Protein AF-0000000066906994 (afdb_homodimer)

pLDDT: mean 95.69, std 7.87, range [32.75, 98.94]

Organism: Trichuris trichiura (NCBI:txid36087)

Structure (mmCIF, N/CA/C/O backbone):
data_AF-0000000066906994-model_v1
#
loop_
_entity.id
_entity.type
_entity.pdbx_description
1 polymer 'Trans-1,2-dihydrobenzene-1,2-diol dehydrogenase'
#
loop_
_atom_site.group_PDB
_atom_site.id
_atom_site.type_symbol
_atom_site.label_atom_id
_atom_site.label_alt_id
_atom_site.label_comp_id
_atom_site.label_asym_id
_atom_site.label_entity_id
_atom_site.label_seq_id
_atom_site.pdbx_PDB_ins_code
_atom_site.Cartn_x
_atom_site.Cartn_y
_atom_site.Cartn_z
_atom_site.occupancy
_atom_site.B_iso_or_equiv
_atom_site.auth_seq_id
_atom_site.auth_comp_id
_atom_site.auth_asym_id
_atom_site.auth_atom_id
_atom_site.pdbx_PDB_model_num
ATOM 1 N N . MET A 1 1 ? 12.586 -44.969 -15.828 1 32.88 1 MET A N 1
ATOM 2 C CA . MET A 1 1 ? 12.109 -45.188 -17.188 1 32.88 1 MET A CA 1
ATOM 3 C C . MET A 1 1 ? 12.938 -44.406 -18.203 1 32.88 1 MET A C 1
ATOM 5 O O . MET A 1 1 ? 13.062 -43.188 -18.109 1 32.88 1 MET A O 1
ATOM 9 N N . ASN A 1 2 ? 13.781 -45.094 -18.75 1 39.59 2 ASN A N 1
ATOM 10 C CA . ASN A 1 2 ? 14.695 -44.656 -19.797 1 39.59 2 ASN A CA 1
ATOM 11 C C . ASN A 1 2 ? 13.953 -43.969 -20.953 1 39.59 2 ASN A C 1
ATOM 13 O O . ASN A 1 2 ? 13.336 -44.656 -21.766 1 39.59 2 ASN A O 1
ATOM 17 N N . ARG A 1 3 ? 13.312 -42.844 -20.75 1 50.53 3 ARG A N 1
ATOM 18 C CA . ARG A 1 3 ? 12.617 -42.156 -21.828 1 50.53 3 ARG A CA 1
ATOM 19 C C . ARG A 1 3 ? 13.508 -42 -23.047 1 50.53 3 ARG A C 1
ATOM 21 O O . ARG A 1 3 ? 14.695 -41.688 -22.938 1 50.53 3 ARG A O 1
ATOM 28 N N . ARG A 1 4 ? 13.094 -42.688 -24.109 1 50 4 ARG A N 1
ATOM 29 C CA . ARG A 1 4 ? 13.812 -42.531 -25.375 1 50 4 ARG A CA 1
ATOM 30 C C . ARG A 1 4 ? 13.922 -41.062 -25.766 1 50 4 ARG A C 1
ATOM 32 O O . ARG A 1 4 ? 13.062 -40.25 -25.406 1 50 4 ARG A O 1
ATOM 39 N N . GLU A 1 5 ? 14.898 -40.625 -26.281 1 50.28 5 GLU A N 1
ATOM 40 C CA . GLU A 1 5 ? 15.195 -39.375 -27 1 50.28 5 GLU A CA 1
ATOM 41 C C . GLU A 1 5 ? 14.078 -39.031 -27.984 1 50.28 5 GLU A C 1
ATOM 43 O O . GLU A 1 5 ? 13.641 -39.875 -28.75 1 50.28 5 GLU A O 1
ATOM 48 N N . ASN A 1 6 ? 13.117 -38.188 -27.766 1 61.53 6 ASN A N 1
ATOM 49 C CA . ASN A 1 6 ? 12.062 -37.656 -28.641 1 61.53 6 ASN A CA 1
ATOM 50 C C . ASN A 1 6 ? 10.68 -38.031 -28.125 1 61.53 6 ASN A C 1
ATOM 52 O O . ASN A 1 6 ? 9.688 -37.906 -28.844 1 61.53 6 ASN A O 1
ATOM 56 N N . GLU A 1 7 ? 10.688 -38.688 -26.891 1 84.12 7 GLU A N 1
ATOM 57 C CA . GLU A 1 7 ? 9.359 -39.031 -26.391 1 84.12 7 GLU A CA 1
ATOM 58 C C . GLU A 1 7 ? 8.742 -37.844 -25.641 1 84.12 7 GLU A C 1
ATOM 60 O O . GLU A 1 7 ? 9.438 -37.125 -24.906 1 84.12 7 GLU A O 1
ATOM 65 N N . MET A 1 8 ? 7.531 -37.594 -25.891 1 93.31 8 MET A N 1
ATOM 66 C CA . MET A 1 8 ? 6.785 -36.5 -25.266 1 93.31 8 MET A CA 1
ATOM 67 C C . MET A 1 8 ? 6.59 -36.75 -23.781 1 93.31 8 MET A C 1
ATOM 69 O O . MET A 1 8 ? 6.391 -37.906 -23.359 1 93.31 8 MET A O 1
ATOM 73 N N . ILE A 1 9 ? 6.805 -35.781 -23 1 97.69 9 ILE A N 1
ATOM 74 C CA . ILE A 1 9 ? 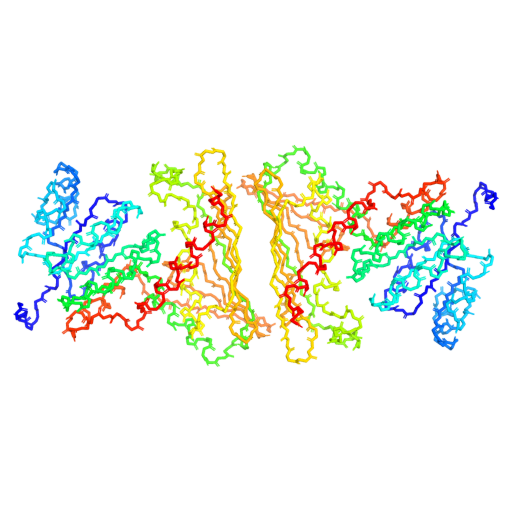6.473 -35.844 -21.594 1 97.69 9 ILE A CA 1
ATOM 75 C C . ILE A 1 9 ? 4.961 -36 -21.422 1 97.69 9 ILE A C 1
ATOM 77 O O . ILE A 1 9 ? 4.195 -35.188 -21.984 1 97.69 9 ILE A O 1
ATOM 81 N N . ARG A 1 10 ? 4.512 -37 -20.719 1 98.5 10 ARG A N 1
ATOM 82 C CA . ARG A 1 10 ? 3.094 -37.281 -20.562 1 98.5 10 ARG A CA 1
ATOM 83 C C . ARG A 1 10 ? 2.541 -36.688 -19.281 1 98.5 10 ARG A C 1
ATOM 85 O O . ARG A 1 10 ? 2.916 -37.094 -18.188 1 98.5 10 ARG A O 1
ATOM 92 N N . TYR A 1 11 ? 1.643 -35.719 -19.438 1 98.75 11 TYR A N 1
ATOM 93 C CA . TYR A 1 11 ? 1.032 -35 -18.312 1 98.75 11 TYR A CA 1
ATOM 94 C C . TYR A 1 11 ? -0.263 -35.688 -17.875 1 98.75 11 TYR A C 1
ATOM 96 O O . TYR A 1 11 ? -1.104 -36.031 -18.719 1 98.75 11 TYR A O 1
ATOM 104 N N . GLY A 1 12 ? -0.42 -35.938 -16.609 1 98.81 12 GLY A N 1
ATOM 105 C CA . GLY A 1 12 ? -1.705 -36.188 -15.977 1 98.81 12 GLY A CA 1
ATOM 106 C C . GLY A 1 12 ? -2.238 -34.969 -15.234 1 98.81 12 GLY A C 1
ATOM 107 O O . GLY A 1 12 ? -1.469 -34.219 -14.648 1 98.81 12 GLY A O 1
ATOM 108 N N . ILE A 1 13 ? -3.568 -34.812 -15.195 1 98.81 13 ILE A N 1
ATOM 109 C CA . ILE A 1 13 ? -4.176 -33.625 -14.57 1 98.81 13 ILE A CA 1
ATOM 110 C C . ILE A 1 13 ? -5.09 -34.094 -13.43 1 98.81 13 ILE A C 1
ATOM 112 O O . ILE A 1 13 ? -5.934 -34.969 -13.609 1 98.81 13 ILE A O 1
ATOM 116 N N . LEU A 1 14 ? -4.836 -33.5 -12.266 1 98.56 14 LEU A N 1
ATOM 117 C CA . LEU A 1 14 ? -5.754 -33.688 -11.148 1 98.56 14 LEU A CA 1
ATOM 118 C C . LEU A 1 14 ? -6.723 -32.531 -11.031 1 98.56 14 LEU A C 1
ATOM 120 O O . LEU A 1 14 ? -6.316 -31.406 -10.719 1 98.56 14 LEU A O 1
ATOM 124 N N . SER A 1 15 ? -8.047 -32.844 -11.164 1 96.06 15 SER A N 1
ATOM 125 C CA . SER A 1 15 ? -9.203 -31.969 -11.039 1 96.06 15 SER A CA 1
ATOM 126 C C . SER A 1 15 ? -9.656 -31.453 -12.406 1 96.06 15 SER A C 1
ATOM 128 O O . SER A 1 15 ? -8.945 -31.625 -13.398 1 96.06 15 SER A O 1
ATOM 130 N N . THR A 1 16 ? -10.844 -30.984 -12.492 1 95.5 16 THR A N 1
ATOM 131 C CA . THR A 1 16 ? -11.438 -30.359 -13.672 1 95.5 16 THR A CA 1
ATOM 132 C C . THR A 1 16 ? -11.68 -28.875 -13.445 1 95.5 16 THR A C 1
ATOM 134 O O . THR A 1 16 ? -12.711 -28.344 -13.852 1 95.5 16 THR A O 1
ATOM 137 N N . ALA A 1 17 ? -10.75 -28.297 -12.758 1 93.31 17 ALA A N 1
ATOM 138 C CA . ALA A 1 17 ? -10.859 -26.875 -12.43 1 93.31 17 ALA A CA 1
ATOM 139 C C . ALA A 1 17 ? -10.883 -26.016 -13.688 1 93.31 17 ALA A C 1
ATOM 141 O O . ALA A 1 17 ? -10.523 -26.484 -14.773 1 93.31 17 ALA A O 1
ATOM 142 N N . GLN A 1 18 ? -11.242 -24.75 -13.555 1 91.38 18 GLN A N 1
ATOM 143 C CA . GLN A 1 18 ? -11.484 -23.828 -14.648 1 91.38 18 GLN A CA 1
ATOM 144 C C . GLN A 1 18 ? -10.188 -23.516 -15.398 1 91.38 18 GLN A C 1
ATOM 146 O O . GLN A 1 18 ? -10.219 -23.125 -16.578 1 91.38 18 GLN A O 1
ATOM 151 N N . VAL A 1 19 ? -9.086 -23.641 -14.758 1 94.5 19 VAL A N 1
ATOM 152 C CA . VAL A 1 19 ? -7.801 -23.297 -15.352 1 94.5 19 VAL A CA 1
ATOM 153 C C . VAL A 1 19 ? -7.355 -24.406 -16.297 1 94.5 19 VAL A C 1
ATOM 155 O O . VAL A 1 19 ? -6.512 -24.188 -17.172 1 94.5 19 VAL A O 1
ATOM 158 N N . VAL A 1 20 ? -7.898 -25.594 -16.234 1 97 20 VAL A N 1
ATOM 159 C CA . VAL A 1 20 ? -7.383 -26.828 -16.844 1 97 20 VAL A CA 1
ATOM 160 C C . VAL A 1 20 ? -7.418 -26.703 -18.359 1 97 20 VAL A C 1
ATOM 162 O O . VAL A 1 20 ? -6.43 -27 -19.031 1 97 20 VAL A O 1
ATOM 165 N N . PRO A 1 21 ? -8.531 -26.156 -18.984 1 97 21 PRO A N 1
ATOM 166 C CA . PRO A 1 21 ? -8.523 -26.047 -20.438 1 97 21 PRO A CA 1
ATOM 167 C C . PRO A 1 21 ? -7.383 -25.172 -20.969 1 97 21 PRO A C 1
ATOM 169 O O . PRO A 1 21 ? -6.758 -25.516 -21.969 1 97 21 PRO A O 1
ATOM 172 N N . ARG A 1 22 ? -7.062 -24.125 -20.281 1 96.19 22 ARG A N 1
ATOM 173 C CA . ARG A 1 22 ? -5.984 -23.234 -20.703 1 96.19 22 ARG A CA 1
ATOM 174 C C . ARG A 1 22 ? -4.621 -23.906 -20.516 1 96.19 22 ARG A C 1
ATOM 176 O O . ARG A 1 22 ? -3.719 -23.734 -21.328 1 96.19 22 ARG A O 1
ATOM 183 N N . PHE A 1 23 ? -4.512 -24.656 -19.453 1 97.56 23 PHE A N 1
ATOM 184 C CA . PHE A 1 23 ? -3.268 -25.375 -19.234 1 97.56 23 PHE A CA 1
ATOM 185 C C . PHE A 1 23 ? -3.055 -26.422 -20.328 1 97.56 23 PHE A C 1
ATOM 187 O O . PHE A 1 23 ? -1.962 -26.516 -20.891 1 97.56 23 PHE A O 1
ATOM 194 N N . VAL A 1 24 ? -4.082 -27.172 -20.656 1 97.5 24 VAL A N 1
ATOM 195 C CA . VAL A 1 24 ? -4.016 -28.203 -21.688 1 97.5 24 VAL A CA 1
ATOM 196 C C . VAL A 1 24 ? -3.631 -27.562 -23.016 1 97.5 24 VAL A C 1
ATOM 198 O O . VAL A 1 24 ? -2.809 -28.109 -23.766 1 97.5 24 VAL A O 1
ATOM 201 N N . ALA A 1 25 ? -4.172 -26.422 -23.297 1 95.94 25 ALA A N 1
ATOM 202 C CA . ALA A 1 25 ? -3.816 -25.688 -24.516 1 95.94 25 ALA A CA 1
ATOM 203 C C . ALA A 1 25 ? -2.33 -25.344 -24.531 1 95.94 25 ALA A C 1
ATOM 205 O O . ALA A 1 25 ? -1.682 -25.438 -25.578 1 95.94 25 ALA A O 1
ATOM 206 N N . GLY A 1 26 ? -1.812 -24.984 -23.391 1 96.06 26 GLY A N 1
ATOM 207 C CA . GLY A 1 26 ? -0.389 -24.703 -23.266 1 96.06 26 GLY A CA 1
ATOM 208 C C . GLY A 1 26 ? 0.481 -25.922 -23.516 1 96.06 26 GLY A C 1
ATOM 209 O O . GLY A 1 26 ? 1.512 -25.828 -24.188 1 96.06 26 GLY A O 1
ATOM 210 N N . VAL A 1 27 ? 0.063 -27.078 -23.016 1 97.5 27 VAL A N 1
ATOM 211 C CA . VAL A 1 27 ? 0.808 -28.312 -23.234 1 97.5 27 VAL A CA 1
ATOM 212 C C . VAL A 1 27 ? 0.784 -28.672 -24.719 1 97.5 27 VAL A C 1
ATOM 214 O O . VAL A 1 27 ? 1.813 -29.047 -25.281 1 97.5 27 VAL A O 1
ATOM 217 N N . LYS A 1 28 ? -0.372 -28.516 -25.312 1 94.38 28 LYS A N 1
ATOM 218 C CA . LYS A 1 28 ? -0.522 -28.844 -26.734 1 94.38 28 LYS A CA 1
ATOM 219 C C . LYS A 1 28 ? 0.377 -27.969 -27.594 1 94.38 28 LYS A C 1
ATOM 221 O O . LYS A 1 28 ? 0.93 -28.438 -28.594 1 94.38 28 LYS A O 1
ATOM 226 N N . GLU A 1 29 ? 0.494 -26.797 -27.188 1 94.38 29 GLU A N 1
ATOM 227 C CA . GLU A 1 29 ? 1.304 -25.844 -27.938 1 94.38 29 GLU A CA 1
ATOM 228 C C . GLU A 1 29 ? 2.791 -26.031 -27.656 1 94.38 29 GLU A C 1
ATOM 230 O O . GLU A 1 29 ? 3.639 -25.578 -28.422 1 94.38 29 GLU A O 1
ATOM 235 N N . SER A 1 30 ? 3.154 -26.625 -26.594 1 93.88 30 SER A N 1
ATOM 236 C CA . SER A 1 30 ? 4.543 -26.781 -26.172 1 93.88 30 SER A CA 1
ATOM 237 C C . SER A 1 30 ? 5.273 -27.781 -27.062 1 93.88 30 SER A C 1
ATOM 239 O O . SER A 1 30 ? 4.641 -28.516 -27.828 1 93.88 30 SER A O 1
ATOM 241 N N . GLN A 1 31 ? 6.633 -27.609 -26.875 1 86.5 31 GLN A N 1
ATOM 242 C CA . GLN A 1 31 ? 7.5 -28.547 -27.594 1 86.5 31 GLN A CA 1
ATOM 243 C C . GLN A 1 31 ? 7.867 -29.734 -26.703 1 86.5 31 GLN A C 1
ATOM 245 O O . GLN A 1 31 ? 8.602 -29.578 -25.719 1 86.5 31 GLN A O 1
ATOM 250 N N . GLY A 1 32 ? 7.004 -30.812 -26.609 1 92.31 32 GLY A N 1
ATOM 251 C CA . GLY A 1 32 ? 7.547 -31.969 -25.906 1 92.31 32 GLY A CA 1
ATOM 252 C C . GLY A 1 32 ? 6.594 -32.531 -24.875 1 92.31 32 GLY A C 1
ATOM 253 O O . GLY A 1 32 ? 6.977 -33.406 -24.078 1 92.31 32 GLY A O 1
ATOM 254 N N . GLY A 1 33 ? 5.457 -31.938 -24.812 1 96.44 33 GLY A N 1
ATOM 255 C CA . GLY A 1 33 ? 4.508 -32.438 -23.828 1 96.44 33 GLY A CA 1
ATOM 256 C C . GLY A 1 33 ? 3.195 -32.875 -24.438 1 96.44 33 GLY A C 1
ATOM 257 O O . GLY A 1 33 ? 2.811 -32.406 -25.516 1 96.44 33 GLY A O 1
ATOM 258 N N . THR A 1 34 ? 2.516 -33.781 -23.797 1 97.56 34 THR A N 1
ATOM 259 C CA . THR A 1 34 ? 1.17 -34.219 -24.156 1 97.56 34 THR A CA 1
ATOM 260 C C . THR A 1 34 ? 0.366 -34.594 -22.906 1 97.56 34 THR A C 1
ATOM 262 O O . THR A 1 34 ? 0.924 -35.062 -21.922 1 97.56 34 THR A O 1
ATOM 265 N N . VAL A 1 35 ? -0.935 -34.281 -22.984 1 98.5 35 VAL A N 1
ATOM 266 C CA . VAL A 1 35 ? -1.8 -34.656 -21.875 1 98.5 35 VAL A CA 1
ATOM 267 C C . VAL A 1 35 ? -2.393 -36.031 -22.141 1 98.5 35 VAL A C 1
ATOM 269 O O . VAL A 1 35 ? -3.061 -36.25 -23.156 1 98.5 35 VAL A O 1
ATOM 272 N N . THR A 1 36 ? -2.189 -36.938 -21.188 1 98.44 36 THR A N 1
ATOM 273 C CA . THR A 1 36 ? -2.586 -38.312 -21.469 1 98.44 36 THR A CA 1
ATOM 274 C C . THR A 1 36 ? -3.736 -38.75 -20.562 1 98.44 36 THR A C 1
ATOM 276 O O . THR A 1 36 ? -4.426 -39.719 -20.844 1 98.44 36 THR A O 1
ATOM 279 N N . ALA A 1 37 ? -3.885 -38 -19.469 1 98.69 37 ALA A N 1
ATOM 280 C CA . ALA A 1 37 ? -4.895 -38.438 -18.516 1 98.69 37 ALA A CA 1
ATOM 281 C C . ALA A 1 37 ? -5.426 -37.281 -17.703 1 98.69 37 ALA A C 1
ATOM 283 O O . ALA A 1 37 ? -4.715 -36.281 -17.484 1 98.69 37 ALA A O 1
ATOM 284 N N . ILE A 1 38 ? -6.664 -37.406 -17.25 1 98.81 38 ILE A N 1
ATOM 285 C CA . ILE A 1 38 ? -7.293 -36.469 -16.328 1 98.81 38 ILE A CA 1
ATOM 286 C C . ILE A 1 38 ? -8.117 -37.25 -15.297 1 98.81 38 ILE A C 1
ATOM 288 O O . ILE A 1 38 ? -8.688 -38.281 -15.602 1 98.81 38 ILE A O 1
ATOM 292 N N . ALA A 1 39 ? -8.125 -36.75 -14.07 1 98.69 39 ALA A N 1
ATOM 293 C CA . ALA A 1 39 ? -8.898 -37.375 -13.016 1 98.69 39 ALA A CA 1
ATOM 294 C C . ALA A 1 39 ? -9.75 -36.375 -12.266 1 98.69 39 ALA A C 1
ATOM 296 O O . ALA A 1 39 ? -9.383 -35.188 -12.156 1 98.69 39 ALA A O 1
ATOM 297 N N . SER A 1 40 ? -10.844 -36.781 -11.789 1 97 40 SER A N 1
ATOM 298 C CA . SER A 1 40 ? -11.703 -36.094 -10.828 1 97 40 SER A CA 1
ATOM 299 C C . SER A 1 40 ? -12.227 -37.062 -9.766 1 97 40 SER A C 1
ATOM 301 O O . SER A 1 40 ? -11.984 -38.281 -9.836 1 97 40 SER A O 1
ATOM 303 N N . ARG A 1 41 ? -12.844 -36.406 -8.734 1 90.38 41 ARG A N 1
ATOM 304 C CA . ARG A 1 41 ? -13.422 -37.25 -7.691 1 90.38 41 ARG A CA 1
ATOM 305 C C . ARG A 1 41 ? -14.562 -38.094 -8.234 1 90.38 41 ARG A C 1
ATOM 307 O O . ARG A 1 41 ? -14.797 -39.219 -7.754 1 90.38 41 ARG A O 1
ATOM 314 N N . GLY A 1 42 ? -15.203 -37.562 -9.25 1 91.88 42 GLY A N 1
ATOM 315 C CA . GLY A 1 42 ? -16.219 -38.312 -9.984 1 91.88 42 GLY A CA 1
ATOM 316 C C . GLY A 1 42 ? -15.852 -38.562 -11.438 1 91.88 42 GLY A C 1
ATOM 317 O O . GLY A 1 42 ? -15.406 -37.656 -12.133 1 91.88 42 GLY A O 1
ATOM 318 N N . ILE A 1 43 ? -16.078 -39.812 -11.859 1 96.25 43 ILE A N 1
ATOM 319 C CA . ILE A 1 43 ? -15.625 -40.25 -13.172 1 96.25 43 ILE A CA 1
ATOM 320 C C . ILE A 1 43 ? -16.344 -39.438 -14.258 1 96.25 43 ILE A C 1
ATOM 322 O O . ILE A 1 43 ? -15.766 -39.125 -15.305 1 96.25 43 ILE A O 1
ATOM 326 N N . GLU A 1 44 ? -17.531 -39.094 -14.008 1 97.25 44 GLU A N 1
ATOM 327 C CA . GLU A 1 44 ? -18.328 -38.438 -15.031 1 97.25 44 GLU A CA 1
ATOM 328 C C . GLU A 1 44 ? -17.719 -37.062 -15.406 1 97.25 44 GLU A C 1
ATOM 330 O O . GLU A 1 44 ? -17.625 -36.75 -16.594 1 97.25 44 GLU A O 1
ATOM 335 N N . LYS A 1 45 ? -17.328 -36.344 -14.422 1 96.62 45 LYS A N 1
ATOM 336 C CA . LYS A 1 45 ? -16.719 -35.031 -14.672 1 96.62 45 LYS A CA 1
ATOM 337 C C . LYS A 1 45 ? -15.406 -35.188 -15.422 1 96.62 45 LYS A C 1
ATOM 339 O O . LYS A 1 45 ? -15.117 -34.406 -16.344 1 96.62 45 LYS A O 1
ATOM 344 N N . ALA A 1 46 ? -14.625 -36.156 -15.031 1 97.88 46 ALA A N 1
ATOM 345 C CA . ALA A 1 46 ? -13.352 -36.438 -15.695 1 97.88 46 ALA A CA 1
ATOM 346 C C . ALA A 1 46 ? -13.562 -36.812 -17.156 1 97.88 46 ALA A C 1
ATOM 348 O O . ALA A 1 46 ? -12.875 -36.312 -18.047 1 97.88 46 ALA A O 1
ATOM 349 N N . GLN A 1 47 ? -14.531 -37.656 -17.391 1 98.25 47 GLN A N 1
ATOM 350 C CA . GLN A 1 47 ? -14.82 -38.094 -18.734 1 98.25 47 GLN A CA 1
ATOM 351 C C . GLN A 1 47 ? -15.305 -36.969 -19.625 1 98.25 47 GLN A C 1
ATOM 353 O O . GLN A 1 47 ? -14.898 -36.844 -20.781 1 98.25 47 GLN A O 1
ATOM 358 N N . LYS A 1 48 ? -16.156 -36.188 -19.094 1 98.12 48 LYS A N 1
ATOM 359 C CA . LYS A 1 48 ? -16.672 -35.062 -19.844 1 98.12 48 LYS A CA 1
ATOM 360 C C . LYS A 1 48 ? -15.547 -34.156 -20.297 1 98.12 48 LYS A C 1
ATOM 362 O O . LYS A 1 48 ? -15.461 -33.781 -21.484 1 98.12 48 LYS A O 1
ATOM 367 N N . MET A 1 49 ? -14.695 -33.781 -19.375 1 98.06 49 MET A N 1
ATOM 368 C CA . MET A 1 49 ? -13.609 -32.875 -19.719 1 98.06 49 MET A CA 1
ATOM 369 C C . MET A 1 49 ? -12.586 -33.562 -20.625 1 98.06 49 MET A C 1
ATOM 371 O O . MET A 1 49 ? -12.008 -32.938 -21.5 1 98.06 49 MET A O 1
ATOM 375 N N . ALA A 1 50 ? -12.344 -34.812 -20.391 1 98.31 50 ALA A N 1
ATOM 376 C CA . ALA A 1 50 ? -11.453 -35.562 -21.266 1 98.31 50 ALA A CA 1
ATOM 377 C C . ALA A 1 50 ? -11.922 -35.531 -22.703 1 98.31 50 ALA A C 1
ATOM 379 O O . ALA A 1 50 ? -11.125 -35.312 -23.625 1 98.31 50 ALA A O 1
ATOM 380 N N . GLN A 1 51 ? -13.172 -35.719 -22.859 1 98.12 51 GLN A N 1
ATOM 381 C CA . GLN A 1 51 ? -13.758 -35.656 -24.188 1 98.12 51 GLN A CA 1
ATOM 382 C C . GLN A 1 51 ? -13.617 -34.281 -24.812 1 98.12 51 GLN A C 1
ATOM 384 O O . GLN A 1 51 ? -13.203 -34.125 -25.953 1 98.12 51 GLN A O 1
ATOM 389 N N . GLU A 1 52 ? -13.953 -33.281 -24.031 1 98.12 52 GLU A N 1
ATOM 390 C CA . GLU A 1 52 ? -13.898 -31.891 -24.5 1 98.12 52 GLU A CA 1
ATOM 391 C C . GLU A 1 52 ? -12.484 -31.5 -24.906 1 98.12 52 GLU A C 1
ATOM 393 O O . GLU A 1 52 ? -12.297 -30.703 -25.828 1 98.12 52 GLU A O 1
ATOM 398 N N . LEU A 1 53 ? -11.469 -32.094 -24.25 1 98.25 53 LEU A N 1
ATOM 399 C CA . LEU A 1 53 ? -10.094 -31.641 -24.438 1 98.25 53 LEU A CA 1
ATOM 400 C C . LEU A 1 53 ? -9.273 -32.688 -25.188 1 98.25 53 LEU A C 1
ATOM 402 O O . LEU A 1 53 ? -8.055 -32.531 -25.344 1 98.25 53 LEU A O 1
ATOM 406 N N . ASP A 1 54 ? -9.906 -33.75 -25.609 1 97.56 54 ASP A N 1
ATOM 407 C CA . ASP A 1 54 ? -9.273 -34.812 -26.359 1 97.56 54 ASP A CA 1
ATOM 408 C C . ASP A 1 54 ? -8.156 -35.469 -25.531 1 97.56 54 ASP A C 1
ATOM 410 O O . ASP A 1 54 ? -7.027 -35.594 -26.016 1 97.56 54 ASP A O 1
ATOM 414 N N . ILE A 1 55 ? -8.445 -35.719 -24.312 1 98.25 55 ILE A N 1
ATOM 415 C CA . ILE A 1 55 ? -7.551 -36.469 -23.406 1 98.25 55 ILE A CA 1
ATOM 416 C C . ILE A 1 55 ? -7.898 -37.938 -23.422 1 98.25 55 ILE A C 1
ATOM 418 O O . ILE A 1 55 ? -9.047 -38.312 -23.156 1 98.25 55 ILE A O 1
ATOM 422 N N . PRO A 1 56 ? -7.008 -38.812 -23.688 1 97.88 56 PRO A N 1
ATOM 423 C CA . PRO A 1 56 ? -7.285 -40.219 -23.969 1 97.88 56 PRO A CA 1
ATOM 424 C C . PRO A 1 56 ? -7.867 -40.938 -22.75 1 97.88 56 PRO A C 1
ATOM 426 O O . PRO A 1 56 ? -8.711 -41.844 -22.906 1 97.88 56 PRO A O 1
ATOM 429 N N . GLN A 1 57 ? -7.391 -40.625 -21.547 1 98.31 57 GLN A N 1
ATOM 430 C CA . GLN A 1 57 ? -7.785 -41.406 -20.391 1 98.31 57 GLN A CA 1
ATOM 431 C C . GLN A 1 57 ? -8.43 -40.5 -19.312 1 98.31 57 GLN A C 1
ATOM 433 O O . GLN A 1 57 ? -7.984 -39.375 -19.094 1 98.31 57 GLN A O 1
ATOM 438 N N . ALA A 1 58 ? -9.492 -41.031 -18.75 1 98.5 58 ALA A N 1
ATOM 439 C CA . ALA A 1 58 ? -10.172 -40.375 -17.641 1 98.5 58 ALA A CA 1
ATOM 440 C C . ALA A 1 58 ? -10.297 -41.344 -16.453 1 98.5 58 ALA A C 1
ATOM 442 O O . ALA A 1 58 ? -10.586 -42.531 -16.625 1 98.5 58 ALA A O 1
ATOM 443 N N . TYR A 1 59 ? -10.023 -40.844 -15.312 1 98.31 59 TYR A N 1
ATOM 444 C CA . TYR A 1 59 ? -10.094 -41.656 -14.102 1 98.31 59 TYR A CA 1
ATOM 445 C C . TYR A 1 59 ? -11.07 -41.062 -13.102 1 98.31 59 TYR A C 1
ATOM 447 O O . TYR A 1 59 ? -11.18 -39.812 -12.992 1 98.31 59 TYR A O 1
ATOM 455 N N . GLY A 1 60 ? -11.672 -41.875 -12.281 1 96.94 60 GLY A N 1
ATOM 456 C CA . GLY A 1 60 ? -12.594 -41.438 -11.25 1 96.94 60 GLY A CA 1
ATOM 457 C C . GLY A 1 60 ? -11.945 -41.312 -9.883 1 96.94 60 GLY A C 1
ATOM 458 O O . GLY A 1 60 ? -12.633 -41.25 -8.867 1 96.94 60 GLY A O 1
ATOM 459 N N . SER A 1 61 ? -10.68 -41.375 -9.906 1 96.69 61 SER A N 1
ATOM 460 C CA . SER A 1 61 ? -9.922 -41.125 -8.68 1 96.69 61 SER A CA 1
ATOM 461 C C . SER A 1 61 ? -8.523 -40.594 -8.984 1 96.69 61 SER A C 1
ATOM 463 O O . SER A 1 61 ? -7.91 -41 -9.977 1 96.69 61 SER A O 1
ATOM 465 N N . TYR A 1 62 ? -8.078 -39.75 -8.062 1 98.25 62 TYR A N 1
ATOM 466 C CA . TYR A 1 62 ? -6.727 -39.219 -8.188 1 98.25 62 TYR A CA 1
ATOM 467 C C . TYR A 1 62 ? -5.68 -40.312 -8.047 1 98.25 62 TYR A C 1
ATOM 469 O O . TYR A 1 62 ? -4.672 -40.312 -8.758 1 98.25 62 TYR A O 1
ATOM 477 N N . GLU A 1 63 ? -5.945 -41.281 -7.242 1 98.19 63 GLU A N 1
ATOM 478 C CA . GLU A 1 63 ? -5.027 -42.375 -6.996 1 98.19 63 GLU A CA 1
ATOM 479 C C . GLU A 1 63 ? -4.785 -43.188 -8.266 1 98.19 63 GLU A C 1
ATOM 481 O O . GLU A 1 63 ? -3.646 -43.531 -8.578 1 98.19 63 GLU A O 1
ATOM 486 N N . LYS A 1 64 ? -5.875 -43.469 -8.945 1 98.12 64 LYS A N 1
ATOM 487 C CA . LYS A 1 64 ? -5.758 -44.281 -10.164 1 98.12 64 LYS A CA 1
ATOM 488 C C . LYS A 1 64 ? -4.902 -43.562 -11.211 1 98.12 64 LYS A C 1
ATOM 490 O O . LYS A 1 64 ? -4.082 -44.188 -11.883 1 98.12 64 LYS A O 1
ATOM 495 N N . LEU A 1 65 ? -5.125 -42.281 -11.359 1 98.56 65 LEU A N 1
ATOM 496 C CA . LEU A 1 65 ? -4.305 -41.531 -12.312 1 98.56 65 LEU A CA 1
ATOM 497 C C . LEU A 1 65 ? -2.836 -41.562 -11.898 1 98.56 65 LEU A C 1
ATOM 499 O O . LEU A 1 65 ? -1.956 -41.781 -12.734 1 98.56 65 LEU A O 1
ATOM 503 N N . CYS A 1 66 ? -2.529 -41.406 -10.617 1 98.62 66 CYS A N 1
ATOM 504 C CA . CYS A 1 66 ? -1.156 -41.344 -10.125 1 98.62 66 CYS A CA 1
ATOM 505 C C . CYS A 1 66 ? -0.466 -42.688 -10.281 1 98.62 66 CYS A C 1
ATOM 507 O O . CYS A 1 66 ? 0.764 -42.781 -10.305 1 98.62 66 CYS A O 1
ATOM 509 N N . GLN A 1 67 ? -1.241 -43.75 -10.422 1 98.25 67 GLN A N 1
ATOM 510 C CA . GLN A 1 67 ? -0.69 -45.094 -10.57 1 98.25 67 GLN A CA 1
ATOM 511 C C . GLN A 1 67 ? -0.494 -45.469 -12.039 1 98.25 67 GLN A C 1
ATOM 513 O O . GLN A 1 67 ? 0.113 -46.469 -12.359 1 98.25 67 GLN A O 1
ATOM 518 N N . SER A 1 68 ? -1.014 -44.656 -12.859 1 97.81 68 SER A N 1
ATOM 519 C CA . SER A 1 68 ? -0.971 -44.938 -14.289 1 97.81 68 SER A CA 1
ATOM 520 C C . SER A 1 68 ? 0.459 -44.906 -14.812 1 97.81 68 SER A C 1
ATOM 522 O O . SER A 1 68 ? 1.221 -44 -14.516 1 97.81 68 SER A O 1
ATOM 524 N N . GLU A 1 69 ? 0.802 -45.812 -15.711 1 96.94 69 GLU A N 1
ATOM 525 C CA . GLU A 1 69 ? 2.117 -45.875 -16.344 1 96.94 69 GLU A CA 1
ATOM 526 C C . GLU A 1 69 ? 2.209 -44.875 -17.5 1 96.94 69 GLU A C 1
ATOM 528 O O . GLU A 1 69 ? 3.301 -44.625 -18.016 1 96.94 69 GLU A O 1
ATOM 533 N N . ASP A 1 70 ? 1.088 -44.25 -17.828 1 96.75 70 ASP A N 1
ATOM 534 C CA . ASP A 1 70 ? 1.043 -43.344 -18.984 1 96.75 70 ASP A CA 1
ATOM 535 C C . ASP A 1 70 ? 1.199 -41.906 -18.547 1 96.75 70 ASP A C 1
ATOM 537 O O . ASP A 1 70 ? 0.921 -40.969 -19.312 1 96.75 70 ASP A O 1
ATOM 541 N N . VAL A 1 71 ? 1.586 -41.719 -17.312 1 98.38 71 VAL A N 1
ATOM 542 C CA . VAL A 1 71 ? 1.75 -40.375 -16.781 1 98.38 71 VAL A CA 1
ATOM 543 C C . VAL A 1 71 ? 3.156 -40.219 -16.203 1 98.38 71 VAL A C 1
ATOM 545 O O . VAL A 1 71 ? 3.604 -41.031 -15.398 1 98.38 71 VAL A O 1
ATOM 548 N N . ASP A 1 72 ? 3.863 -39.219 -16.625 1 98.44 72 ASP A N 1
ATOM 549 C CA . ASP A 1 72 ? 5.199 -38.906 -16.109 1 98.44 72 ASP A CA 1
ATOM 550 C C . ASP A 1 72 ? 5.148 -37.812 -15.047 1 98.44 72 ASP A C 1
ATOM 552 O O . ASP A 1 72 ? 5.871 -37.875 -14.047 1 98.44 72 ASP A O 1
ATOM 556 N N . ILE A 1 73 ? 4.344 -36.844 -15.25 1 98.81 73 ILE A N 1
ATOM 557 C CA . ILE A 1 73 ? 4.215 -35.688 -14.367 1 98.81 73 ILE A CA 1
ATOM 558 C C . ILE A 1 73 ? 2.738 -35.344 -14.164 1 98.81 73 ILE A C 1
ATOM 560 O O . ILE A 1 73 ? 1.936 -35.469 -15.094 1 98.81 73 ILE A O 1
ATOM 564 N N . VAL A 1 74 ? 2.439 -34.938 -12.945 1 98.94 74 VAL A N 1
ATOM 565 C CA . VAL A 1 74 ? 1.06 -34.625 -12.602 1 98.94 74 VAL A CA 1
ATOM 566 C C . VAL A 1 74 ? 0.929 -33.094 -12.367 1 98.94 74 VAL A C 1
ATOM 568 O O . VAL A 1 74 ? 1.672 -32.531 -11.578 1 98.94 74 VAL A O 1
ATOM 571 N N . TYR A 1 75 ? 0.072 -32.469 -13.133 1 98.81 75 TYR A N 1
ATOM 572 C CA . TYR A 1 75 ? -0.384 -31.094 -12.859 1 98.81 75 TYR A CA 1
ATOM 573 C C . TYR A 1 75 ? -1.519 -31.094 -11.844 1 98.81 75 TYR A C 1
ATOM 575 O O . TYR A 1 75 ? -2.578 -31.672 -12.086 1 98.81 75 TYR A O 1
ATOM 583 N N . VAL A 1 76 ? -1.295 -30.438 -10.734 1 98.75 76 VAL A N 1
ATOM 584 C CA . VAL A 1 76 ? -2.252 -30.453 -9.633 1 98.75 76 VAL A CA 1
ATOM 585 C C . VAL A 1 76 ? -2.973 -29.109 -9.562 1 98.75 76 VAL A C 1
ATOM 587 O O . VAL A 1 76 ? -2.381 -28.094 -9.172 1 98.75 76 VAL A O 1
ATOM 590 N N . ALA A 1 77 ? -4.254 -29.109 -9.852 1 97.62 77 ALA A N 1
ATOM 591 C CA . ALA A 1 77 ? -5.062 -27.891 -9.859 1 97.62 77 ALA A CA 1
ATOM 592 C C . ALA A 1 77 ? -6.328 -28.078 -9.023 1 97.62 77 ALA A C 1
ATOM 594 O O . ALA A 1 77 ? -7.414 -27.672 -9.438 1 97.62 77 ALA A O 1
ATOM 595 N N . VAL A 1 78 ? -6.23 -28.766 -7.879 1 96.69 78 VAL A N 1
ATOM 596 C CA . VAL A 1 78 ? -7.359 -28.969 -6.977 1 96.69 78 VAL A CA 1
ATOM 597 C C . VAL A 1 78 ? -7.574 -27.719 -6.133 1 96.69 78 VAL A C 1
ATOM 599 O O . VAL A 1 78 ? -6.867 -26.719 -6.297 1 96.69 78 VAL A O 1
ATOM 602 N N . TYR A 1 79 ? -8.656 -27.719 -5.32 1 94.88 79 TYR A N 1
ATOM 603 C CA . TYR A 1 79 ? -8.867 -26.594 -4.422 1 94.88 79 TYR A CA 1
ATOM 604 C C . TYR A 1 79 ? -7.688 -26.422 -3.473 1 94.88 79 TYR A C 1
ATOM 606 O O . TYR A 1 79 ? -6.945 -27.375 -3.219 1 94.88 79 TYR A O 1
ATOM 614 N N . ASN A 1 80 ? -7.473 -25.281 -2.883 1 96.81 80 ASN A N 1
ATOM 615 C CA . ASN A 1 80 ? -6.234 -24.859 -2.236 1 96.81 80 ASN A CA 1
ATOM 616 C C . ASN A 1 80 ? -5.848 -25.812 -1.101 1 96.81 80 ASN A C 1
ATOM 618 O O . ASN A 1 80 ? -4.707 -26.266 -1.026 1 96.81 80 ASN A O 1
ATOM 622 N N . LYS A 1 81 ? -6.758 -26.109 -0.286 1 96.19 81 LYS A N 1
ATOM 623 C CA . LYS A 1 81 ? -6.461 -26.984 0.852 1 96.19 81 LYS A CA 1
ATOM 624 C C . LYS A 1 81 ? -6.031 -28.375 0.39 1 96.19 81 LYS A C 1
ATOM 626 O O . LYS A 1 81 ? -5.293 -29.062 1.092 1 96.19 81 LYS A O 1
ATOM 631 N N . GLY A 1 82 ? -6.457 -28.766 -0.728 1 97.44 82 GLY A N 1
ATOM 632 C CA . GLY A 1 82 ? -6.188 -30.109 -1.24 1 97.44 82 GLY A CA 1
ATOM 633 C C . GLY A 1 82 ? -4.828 -30.219 -1.901 1 97.44 82 GLY A C 1
ATOM 634 O O . GLY A 1 82 ? -4.395 -31.328 -2.24 1 97.44 82 GLY A O 1
ATOM 635 N N . HIS A 1 83 ? -4.121 -29.109 -2.09 1 98.69 83 HIS A N 1
ATOM 636 C CA . HIS A 1 83 ? -2.863 -29.094 -2.826 1 98.69 83 HIS A CA 1
ATOM 637 C C . HIS A 1 83 ? -1.856 -30.062 -2.217 1 98.69 83 HIS A C 1
ATOM 639 O O . HIS A 1 83 ? -1.297 -30.906 -2.922 1 98.69 83 HIS A O 1
ATOM 645 N N . TYR A 1 84 ? -1.721 -29.969 -0.942 1 98.75 84 TYR A N 1
ATOM 646 C CA . TYR A 1 84 ? -0.713 -30.766 -0.253 1 98.75 84 TYR A CA 1
ATOM 647 C C . TYR A 1 84 ? -0.977 -32.25 -0.438 1 98.75 84 TYR A C 1
ATOM 649 O O . TYR A 1 84 ? -0.101 -33 -0.89 1 98.75 84 TYR A O 1
ATOM 657 N N . ASP A 1 85 ? -2.168 -32.688 -0.128 1 98.75 85 ASP A N 1
ATOM 658 C CA . ASP A 1 85 ? -2.518 -34.094 -0.192 1 98.75 85 ASP A CA 1
ATOM 659 C C . ASP A 1 85 ? -2.391 -34.625 -1.618 1 98.75 85 ASP A C 1
ATOM 661 O O . ASP A 1 85 ? -1.879 -35.719 -1.832 1 98.75 85 ASP A O 1
ATOM 665 N N . ALA A 1 86 ? -2.859 -33.875 -2.561 1 98.75 86 ALA A N 1
ATOM 666 C CA . ALA A 1 86 ? -2.82 -34.312 -3.955 1 98.75 86 ALA A CA 1
ATOM 667 C C . ALA A 1 86 ? -1.384 -34.406 -4.457 1 98.75 86 ALA A C 1
ATOM 669 O O . ALA A 1 86 ? -1.026 -35.406 -5.129 1 98.75 86 ALA A O 1
ATOM 670 N N . ALA A 1 87 ? -0.583 -33.438 -4.172 1 98.94 87 ALA A N 1
ATOM 671 C CA . ALA A 1 87 ? 0.819 -33.469 -4.578 1 98.94 87 ALA A CA 1
ATOM 672 C C . ALA A 1 87 ? 1.561 -34.625 -3.926 1 98.94 87 ALA A C 1
ATOM 674 O O . ALA A 1 87 ? 2.348 -35.312 -4.578 1 98.94 87 ALA A O 1
ATOM 675 N N . LYS A 1 88 ? 1.323 -34.781 -2.658 1 98.88 88 LYS A N 1
ATOM 676 C CA . LYS A 1 88 ? 1.957 -35.875 -1.932 1 98.88 88 LYS A CA 1
ATOM 677 C C . LYS A 1 88 ? 1.585 -37.219 -2.539 1 98.88 88 LYS A C 1
ATOM 679 O O . LYS A 1 88 ? 2.445 -38.094 -2.719 1 98.88 88 LYS A O 1
ATOM 684 N N . LEU A 1 89 ? 0.324 -37.406 -2.816 1 98.81 89 LEU A N 1
ATOM 685 C CA . LEU A 1 89 ? -0.154 -38.625 -3.457 1 98.81 89 LEU A CA 1
ATOM 686 C C . LEU A 1 89 ? 0.613 -38.875 -4.746 1 98.81 89 LEU A C 1
ATOM 688 O O . LEU A 1 89 ? 1.056 -40 -4.984 1 98.81 89 LEU A O 1
ATOM 692 N N . ALA A 1 90 ? 0.775 -37.875 -5.582 1 98.94 90 ALA A N 1
ATOM 693 C CA . ALA A 1 90 ? 1.496 -38 -6.844 1 98.94 90 ALA A CA 1
ATOM 694 C C . ALA A 1 90 ? 2.951 -38.406 -6.605 1 98.94 90 ALA A C 1
ATOM 696 O O . ALA A 1 90 ? 3.465 -39.344 -7.238 1 98.94 90 ALA A O 1
ATOM 697 N N . LEU A 1 91 ? 3.611 -37.75 -5.695 1 98.88 91 LEU A N 1
ATOM 698 C CA . LEU A 1 91 ? 5.012 -38 -5.391 1 98.88 91 LEU A CA 1
ATOM 699 C C . LEU A 1 91 ? 5.191 -39.438 -4.859 1 98.88 91 LEU A C 1
ATOM 701 O O . LEU A 1 91 ? 6.125 -40.125 -5.254 1 98.88 91 LEU A O 1
ATOM 705 N N . LEU A 1 92 ? 4.312 -39.812 -4.02 1 98.81 92 LEU A N 1
ATOM 706 C CA . LEU A 1 92 ? 4.395 -41.156 -3.424 1 98.81 92 LEU A CA 1
ATOM 707 C C . LEU A 1 92 ? 4.207 -42.219 -4.48 1 98.81 92 LEU A C 1
ATOM 709 O O . LEU A 1 92 ? 4.574 -43.375 -4.262 1 98.81 92 LEU A O 1
ATOM 713 N N . ASN A 1 93 ? 3.621 -41.906 -5.574 1 98.75 93 ASN A N 1
ATOM 714 C CA . ASN A 1 93 ? 3.463 -42.844 -6.691 1 98.75 93 ASN A CA 1
ATOM 715 C C . ASN A 1 93 ? 4.512 -42.594 -7.773 1 98.75 93 ASN A C 1
ATOM 717 O O . ASN A 1 93 ? 4.309 -42.969 -8.938 1 98.75 93 ASN A O 1
ATOM 721 N N . ASN A 1 94 ? 5.578 -41.906 -7.422 1 98.5 94 ASN A N 1
ATOM 722 C CA . ASN A 1 94 ? 6.773 -41.688 -8.234 1 98.5 94 ASN A CA 1
ATOM 723 C C . ASN A 1 94 ? 6.465 -40.844 -9.469 1 98.5 94 ASN A C 1
ATOM 725 O O . ASN A 1 94 ? 6.961 -41.125 -10.562 1 98.5 94 ASN A O 1
ATOM 729 N N . LYS A 1 95 ? 5.566 -39.906 -9.344 1 98.81 95 LYS A N 1
ATOM 730 C CA . LYS A 1 95 ? 5.293 -38.938 -10.406 1 98.81 95 LYS A CA 1
ATOM 731 C C . LYS A 1 95 ? 5.953 -37.594 -10.102 1 98.81 95 LYS A C 1
ATOM 733 O O . LYS A 1 95 ? 5.977 -37.156 -8.953 1 98.81 95 LYS A O 1
ATOM 738 N N . HIS A 1 96 ? 6.594 -36.938 -11.164 1 98.88 96 HIS A N 1
ATOM 739 C CA . HIS A 1 96 ? 6.918 -35.531 -11.039 1 98.88 96 HIS A CA 1
ATOM 740 C C . HIS A 1 96 ? 5.66 -34.688 -10.812 1 98.88 96 HIS A C 1
ATOM 742 O O . HIS A 1 96 ? 4.551 -35.156 -11.086 1 98.88 96 HIS A O 1
ATOM 748 N N . VAL A 1 97 ? 5.875 -33.469 -10.258 1 98.94 97 VAL A N 1
ATOM 749 C CA . VAL A 1 97 ? 4.684 -32.688 -9.922 1 98.94 97 VAL A CA 1
ATOM 750 C C . VAL A 1 97 ? 4.871 -31.25 -10.344 1 98.94 97 VAL A C 1
ATOM 752 O O . VAL A 1 97 ? 5.922 -30.656 -10.102 1 98.94 97 VAL A O 1
ATOM 755 N N . LEU A 1 98 ? 3.957 -30.672 -11.07 1 98.88 98 LEU A N 1
ATOM 756 C CA . LEU A 1 98 ? 3.697 -29.25 -11.242 1 98.88 98 LEU A CA 1
ATOM 757 C C . LEU A 1 98 ? 2.459 -28.828 -10.461 1 98.88 98 LEU A C 1
ATOM 759 O O . LEU A 1 98 ? 1.334 -29.141 -10.844 1 98.88 98 LEU A O 1
ATOM 763 N N . LEU A 1 99 ? 2.668 -28.125 -9.367 1 98.88 99 LEU A N 1
ATOM 764 C CA . LEU A 1 99 ? 1.616 -27.844 -8.398 1 98.88 99 LEU A CA 1
ATOM 765 C C . LEU A 1 99 ? 1.132 -26.391 -8.531 1 98.88 99 LEU A C 1
ATOM 767 O O . LEU A 1 99 ? 1.926 -25.453 -8.438 1 98.88 99 LEU A O 1
ATOM 771 N N . GLU A 1 100 ? -0.102 -26.203 -8.719 1 98.25 100 GLU A N 1
ATOM 772 C CA . GLU A 1 100 ? -0.697 -24.875 -8.828 1 98.25 100 GLU A CA 1
ATOM 773 C C . GLU A 1 100 ? -0.468 -24.047 -7.562 1 98.25 100 GLU A C 1
ATOM 775 O O . GLU A 1 100 ? -0.285 -24.609 -6.48 1 98.25 100 GLU A O 1
ATOM 780 N N . LYS A 1 101 ? -0.53 -22.75 -7.762 1 97.56 101 LYS A N 1
ATOM 781 C CA . LYS A 1 101 ? -0.474 -21.812 -6.633 1 97.56 101 LYS A CA 1
ATOM 782 C C . LYS A 1 101 ? -1.85 -21.641 -5.996 1 97.56 101 LYS A C 1
ATOM 784 O O . LYS A 1 101 ? -2.873 -21.781 -6.672 1 97.56 101 LYS A O 1
ATOM 789 N N . PRO A 1 102 ? -1.961 -21.328 -4.797 1 97.88 102 PRO A N 1
ATOM 790 C CA . PRO A 1 102 ? -0.845 -21.344 -3.848 1 97.88 102 PRO A CA 1
ATOM 791 C C . PRO A 1 102 ? -0.307 -22.75 -3.59 1 97.88 102 PRO A C 1
ATOM 793 O O . PRO A 1 102 ? -1.067 -23.719 -3.619 1 97.88 102 PRO A O 1
ATOM 796 N N . PHE A 1 103 ? 0.96 -22.797 -3.273 1 98.56 103 PHE A N 1
ATOM 797 C CA . PHE A 1 103 ? 1.651 -24.078 -3.219 1 98.56 103 PHE A CA 1
ATOM 798 C C . PHE A 1 103 ? 1.067 -24.953 -2.121 1 98.56 103 PHE A C 1
ATOM 800 O O . PHE A 1 103 ? 0.496 -26.016 -2.404 1 98.56 103 PHE A O 1
ATOM 807 N N . THR A 1 104 ? 1.183 -24.562 -0.862 1 98.62 104 THR A N 1
ATOM 808 C CA . THR A 1 104 ? 0.565 -25.219 0.282 1 98.62 104 THR A CA 1
ATOM 809 C C . THR A 1 104 ? 0.01 -24.188 1.265 1 98.62 104 THR A C 1
ATOM 811 O O . THR A 1 104 ? 0.264 -23 1.129 1 98.62 104 THR A O 1
ATOM 814 N N . MET A 1 105 ? -0.739 -24.688 2.219 1 97.19 105 MET A N 1
ATOM 815 C CA . MET A 1 105 ? -1.322 -23.828 3.236 1 97.19 105 MET A CA 1
ATOM 816 C C . MET A 1 105 ? -0.282 -23.422 4.281 1 97.19 105 MET A C 1
ATOM 818 O O . MET A 1 105 ? -0.357 -22.344 4.863 1 97.19 105 MET A O 1
ATOM 822 N N . THR A 1 106 ? 0.681 -24.328 4.516 1 98.06 106 THR A N 1
ATOM 823 C CA . THR A 1 106 ? 1.685 -24.078 5.543 1 98.06 106 THR A CA 1
ATOM 824 C C . THR A 1 106 ? 3.088 -24.328 5.004 1 98.06 106 THR A C 1
ATOM 826 O O . THR A 1 106 ? 3.26 -25.094 4.043 1 98.06 106 THR A O 1
ATOM 829 N N . LEU A 1 107 ? 4.02 -23.703 5.68 1 98.69 107 LEU A N 1
ATOM 830 C CA . LEU A 1 107 ? 5.422 -23.891 5.332 1 98.69 107 LEU A CA 1
ATOM 831 C C . LEU A 1 107 ? 5.859 -25.328 5.57 1 98.69 107 LEU A C 1
ATOM 833 O O . LEU A 1 107 ? 6.59 -25.906 4.762 1 98.69 107 LEU A O 1
ATOM 837 N N . ALA A 1 108 ? 5.41 -25.906 6.617 1 98.81 108 ALA A N 1
ATOM 838 C CA . ALA A 1 108 ? 5.758 -27.297 6.949 1 98.81 108 ALA A CA 1
ATOM 839 C C . ALA A 1 108 ? 5.332 -28.25 5.836 1 98.81 108 ALA A C 1
ATOM 841 O O . ALA A 1 108 ? 6.086 -29.141 5.457 1 98.81 108 ALA A O 1
ATOM 842 N N . GLN A 1 109 ? 4.137 -28.062 5.328 1 98.88 109 GLN A N 1
ATOM 843 C CA . GLN A 1 109 ? 3.646 -28.875 4.215 1 98.88 109 GLN A CA 1
ATOM 844 C C . GLN A 1 109 ? 4.543 -28.734 2.99 1 98.88 109 GLN A C 1
ATOM 846 O O . GLN A 1 109 ? 4.883 -29.719 2.34 1 98.88 109 GLN A O 1
ATOM 851 N N . ALA A 1 110 ? 4.891 -27.516 2.684 1 98.88 110 ALA A N 1
ATOM 852 C CA . ALA A 1 110 ? 5.738 -27.25 1.525 1 98.88 110 ALA A CA 1
ATOM 853 C C . ALA A 1 110 ? 7.102 -27.922 1.677 1 98.88 110 ALA A C 1
ATOM 855 O O . ALA A 1 110 ? 7.586 -28.562 0.748 1 98.88 110 ALA A O 1
ATOM 856 N N . GLU A 1 111 ? 7.672 -27.719 2.822 1 98.88 111 GLU A N 1
ATOM 857 C CA . GLU A 1 111 ? 8.969 -28.312 3.107 1 98.88 111 GLU A CA 1
ATOM 858 C C . GLU A 1 111 ? 8.922 -29.828 2.979 1 98.88 111 GLU A C 1
ATOM 860 O O . GLU A 1 111 ? 9.844 -30.438 2.436 1 98.88 111 GLU A O 1
ATOM 865 N N . GLU A 1 112 ? 7.902 -30.406 3.479 1 98.88 112 GLU A N 1
ATOM 866 C CA . GLU A 1 112 ? 7.746 -31.859 3.393 1 98.88 112 GLU A CA 1
ATOM 867 C C . GLU A 1 112 ? 7.664 -32.312 1.939 1 98.88 112 GLU A C 1
ATOM 869 O O . GLU A 1 112 ? 8.266 -33.312 1.567 1 98.88 112 GLU A O 1
ATOM 874 N N . LEU A 1 113 ? 6.887 -31.609 1.154 1 98.88 113 LEU A N 1
ATOM 875 C CA . LEU A 1 113 ? 6.758 -32 -0.248 1 98.88 113 LEU A CA 1
ATOM 876 C C . LEU A 1 113 ? 8.102 -31.922 -0.957 1 98.88 113 LEU A C 1
ATOM 878 O O . LEU A 1 113 ? 8.453 -32.844 -1.723 1 98.88 113 LEU A O 1
ATOM 882 N N . PHE A 1 114 ? 8.867 -30.844 -0.747 1 98.81 114 PHE A N 1
ATOM 883 C CA . PHE A 1 114 ? 10.18 -30.719 -1.377 1 98.81 114 PHE A CA 1
ATOM 884 C C . PHE A 1 114 ? 11.117 -31.812 -0.889 1 98.81 114 PHE A C 1
ATOM 886 O O . PHE A 1 114 ? 11.898 -32.375 -1.669 1 98.81 114 PHE A O 1
ATOM 893 N N . ALA A 1 115 ? 11.062 -32.125 0.386 1 98.75 115 ALA A N 1
ATOM 894 C CA . ALA A 1 115 ? 11.883 -33.188 0.94 1 98.75 115 ALA A CA 1
ATOM 895 C C . ALA A 1 115 ? 11.531 -34.531 0.309 1 98.75 115 ALA A C 1
ATOM 897 O O . ALA A 1 115 ? 12.422 -35.312 -0.05 1 98.75 115 ALA A O 1
ATOM 898 N N . LEU A 1 116 ? 10.258 -34.781 0.226 1 98.75 116 LEU A N 1
ATOM 899 C CA . LEU A 1 116 ? 9.773 -36.031 -0.367 1 98.75 116 LEU A CA 1
ATOM 900 C C . LEU A 1 116 ? 10.219 -36.156 -1.823 1 98.75 116 LEU A C 1
ATOM 902 O O . LEU A 1 116 ? 10.656 -37.219 -2.262 1 98.75 116 LEU A O 1
ATOM 906 N N . ALA A 1 117 ? 10.047 -35.094 -2.596 1 98.75 117 ALA A N 1
ATOM 907 C CA . ALA A 1 117 ? 10.477 -35.094 -3.992 1 98.75 117 ALA A CA 1
ATOM 908 C C . ALA A 1 117 ? 11.969 -35.406 -4.113 1 98.75 117 ALA A C 1
ATOM 910 O O . ALA A 1 117 ? 12.367 -36.219 -4.957 1 98.75 117 ALA A O 1
ATOM 911 N N . LYS A 1 118 ? 12.734 -34.719 -3.289 1 98.25 118 LYS A N 1
ATOM 912 C CA . LYS A 1 118 ? 14.18 -34.969 -3.289 1 98.25 118 LYS A CA 1
ATOM 913 C C . LYS A 1 118 ? 14.508 -36.406 -2.961 1 98.25 118 LYS A C 1
ATOM 915 O O . LYS A 1 118 ? 15.32 -37.031 -3.639 1 98.25 118 LYS A O 1
ATOM 920 N N . GLU A 1 119 ? 13.906 -36.906 -1.949 1 98.12 119 GLU A N 1
ATOM 921 C CA . GLU A 1 119 ? 14.125 -38.281 -1.512 1 98.12 119 GLU A CA 1
ATOM 922 C C . GLU A 1 119 ? 13.844 -39.281 -2.639 1 98.12 119 GLU A C 1
ATOM 924 O O . GLU A 1 119 ? 14.539 -40.281 -2.775 1 98.12 119 GLU A O 1
ATOM 929 N N . ARG A 1 120 ? 12.93 -39 -3.453 1 98.06 120 ARG A N 1
ATOM 930 C CA . ARG A 1 120 ? 12.477 -39.938 -4.484 1 98.06 120 ARG A CA 1
ATOM 931 C C . ARG A 1 120 ? 13.062 -39.562 -5.844 1 98.06 120 ARG A C 1
ATOM 933 O O . ARG A 1 120 ? 12.711 -40.188 -6.859 1 98.06 120 ARG A O 1
ATOM 940 N N . ASN A 1 121 ? 13.938 -38.562 -5.832 1 98.38 121 ASN A N 1
ATOM 941 C CA . ASN A 1 121 ? 14.578 -38.062 -7.051 1 98.38 121 ASN A CA 1
ATOM 942 C C . ASN A 1 121 ? 13.539 -37.625 -8.086 1 98.38 121 ASN A C 1
ATOM 944 O O . ASN A 1 121 ? 13.617 -38.031 -9.25 1 98.38 121 ASN A O 1
ATOM 948 N N . LEU A 1 122 ? 12.539 -36.875 -7.645 1 98.75 122 LEU A N 1
ATOM 949 C CA . LEU A 1 122 ? 11.461 -36.406 -8.5 1 98.75 122 LEU A CA 1
ATOM 950 C C . LEU A 1 122 ? 11.5 -34.875 -8.625 1 98.75 122 LEU A C 1
ATOM 952 O O . LEU A 1 122 ? 11.875 -34.188 -7.672 1 98.75 122 LEU A O 1
ATOM 956 N N . PHE A 1 123 ? 11.047 -34.375 -9.781 1 98.75 123 PHE A N 1
ATOM 957 C CA . PHE A 1 123 ? 10.883 -32.938 -10.031 1 98.75 123 PHE A CA 1
ATOM 958 C C . PHE A 1 123 ? 9.617 -32.406 -9.359 1 98.75 123 PHE A C 1
ATOM 960 O O . PHE A 1 123 ? 8.57 -33.062 -9.391 1 98.75 123 PHE A O 1
ATOM 967 N N . LEU A 1 124 ? 9.742 -31.312 -8.672 1 98.88 124 LEU A N 1
ATOM 968 C CA . LEU A 1 124 ? 8.625 -30.594 -8.07 1 98.88 124 LEU A CA 1
ATOM 969 C C . LEU A 1 124 ? 8.758 -29.094 -8.312 1 98.88 124 LEU A C 1
ATOM 971 O O . LEU A 1 124 ? 9.82 -28.5 -8.055 1 98.88 124 LEU A O 1
ATOM 975 N N . MET A 1 125 ? 7.688 -28.469 -8.812 1 98.88 125 MET A N 1
ATOM 976 C CA . MET A 1 125 ? 7.699 -27.031 -9.047 1 98.88 125 MET A CA 1
ATOM 977 C C . MET A 1 125 ? 6.316 -26.422 -8.812 1 98.88 125 MET A C 1
ATOM 979 O O . MET A 1 125 ? 5.305 -27.031 -9.18 1 98.88 125 MET A O 1
ATOM 983 N N . GLU A 1 126 ? 6.297 -25.312 -8.148 1 98.81 126 GLU A N 1
ATOM 984 C CA . GLU A 1 126 ? 5.074 -24.516 -8.117 1 98.81 126 GLU A CA 1
ATOM 985 C C . GLU A 1 126 ? 4.762 -23.938 -9.492 1 98.81 126 GLU A C 1
ATOM 987 O O . GLU A 1 126 ? 5.66 -23.453 -10.188 1 98.81 126 GLU A O 1
ATOM 992 N N . ALA A 1 127 ? 3.514 -24 -9.891 1 98.25 127 ALA A N 1
ATOM 993 C CA . ALA A 1 127 ? 3.094 -23.359 -11.133 1 98.25 127 ALA A CA 1
ATOM 994 C C . ALA A 1 127 ? 2.975 -21.859 -10.969 1 98.25 127 ALA A C 1
ATOM 996 O O . ALA A 1 127 ? 2.082 -21.359 -10.273 1 98.25 127 ALA A O 1
ATOM 997 N N . GLN A 1 128 ? 3.85 -21.109 -11.602 1 97.19 128 GLN A N 1
ATOM 998 C CA . GLN A 1 128 ? 3.908 -19.656 -11.602 1 97.19 128 GLN A CA 1
ATOM 999 C C . GLN A 1 128 ? 4.176 -19.109 -13 1 97.19 128 GLN A C 1
ATOM 1001 O O . GLN A 1 128 ? 5.254 -18.578 -13.273 1 97.19 128 GLN A O 1
ATOM 1006 N N . LYS A 1 129 ? 3.207 -19.141 -13.773 1 96.75 129 LYS A N 1
ATOM 1007 C CA . LYS A 1 129 ? 3.348 -18.922 -15.211 1 96.75 129 LYS A CA 1
ATOM 1008 C C . LYS A 1 129 ? 3.891 -17.516 -15.492 1 96.75 129 LYS A C 1
ATOM 1010 O O . LYS A 1 129 ? 4.59 -17.297 -16.484 1 96.75 129 LYS A O 1
ATOM 1015 N N . SER A 1 130 ? 3.66 -16.531 -14.609 1 96.38 130 SER A N 1
ATOM 1016 C CA . SER A 1 130 ? 4.035 -15.141 -14.844 1 96.38 130 SER A CA 1
ATOM 1017 C C . SER A 1 130 ? 5.551 -14.992 -14.953 1 96.38 130 SER A C 1
ATOM 1019 O O . SER A 1 130 ? 6.039 -14.102 -15.656 1 96.38 130 SER A O 1
ATOM 1021 N N . LEU A 1 131 ? 6.277 -15.859 -14.312 1 97.88 131 LEU A N 1
ATOM 1022 C CA . LEU A 1 131 ? 7.73 -15.734 -14.25 1 97.88 131 LEU A CA 1
ATOM 1023 C C . LEU A 1 131 ? 8.367 -16.188 -15.562 1 97.88 131 LEU A C 1
ATOM 1025 O O . LEU A 1 131 ? 9.539 -15.891 -15.812 1 97.88 131 LEU A O 1
ATOM 1029 N N . PHE A 1 132 ? 7.582 -16.859 -16.406 1 97.25 132 PHE A N 1
ATOM 1030 C CA . PHE A 1 132 ? 8.141 -17.453 -17.609 1 97.25 132 PHE A CA 1
ATOM 1031 C C . PHE A 1 132 ? 7.727 -16.656 -18.844 1 97.25 132 PHE A C 1
ATOM 1033 O O . PHE A 1 132 ? 8.188 -16.938 -19.953 1 97.25 132 PHE A O 1
ATOM 1040 N N . LEU A 1 133 ? 6.844 -15.688 -18.672 1 96.81 133 LEU A N 1
ATOM 1041 C CA . LEU A 1 133 ? 6.391 -14.891 -19.812 1 96.81 133 LEU A CA 1
ATOM 1042 C C . LEU A 1 133 ? 7.559 -14.148 -20.453 1 96.81 133 LEU A C 1
ATOM 1044 O O . LEU A 1 133 ? 8.414 -13.602 -19.75 1 96.81 133 LEU A O 1
ATOM 1048 N N . PRO A 1 134 ? 7.594 -14.117 -21.781 1 96.69 134 PRO A N 1
ATOM 1049 C CA . PRO A 1 134 ? 8.656 -13.359 -22.453 1 96.69 134 PRO A CA 1
ATOM 1050 C C . PRO A 1 134 ? 8.727 -11.906 -22 1 96.69 134 PRO A C 1
ATOM 1052 O O . PRO A 1 134 ? 9.82 -11.344 -21.859 1 96.69 134 PRO A O 1
ATOM 1055 N N . ILE A 1 135 ? 7.609 -11.289 -21.688 1 96.56 135 ILE A N 1
ATOM 1056 C CA . ILE A 1 135 ? 7.555 -9.898 -21.25 1 96.56 135 ILE A CA 1
ATOM 1057 C C . ILE A 1 135 ? 8.273 -9.758 -19.922 1 96.56 135 ILE A C 1
ATOM 1059 O O . ILE A 1 135 ? 8.914 -8.734 -19.656 1 96.56 135 ILE A O 1
ATOM 1063 N N . THR A 1 136 ? 8.156 -10.742 -19.047 1 97 136 THR A N 1
ATOM 1064 C CA . THR A 1 136 ? 8.844 -10.711 -17.766 1 97 136 THR A CA 1
ATOM 1065 C C . THR A 1 136 ? 10.359 -10.664 -17.969 1 97 136 THR A C 1
ATOM 1067 O O . THR A 1 136 ? 11.055 -9.883 -17.312 1 97 136 THR A O 1
ATOM 1070 N N . LYS A 1 137 ? 10.844 -11.469 -18.875 1 96.19 137 LYS A N 1
ATOM 1071 C CA . LYS A 1 137 ? 12.273 -11.453 -19.188 1 96.19 137 LYS A CA 1
ATOM 1072 C C . LYS A 1 137 ? 12.695 -10.102 -19.75 1 96.19 137 LYS A C 1
ATOM 1074 O O . LYS A 1 137 ? 13.75 -9.578 -19.391 1 96.19 137 LYS A O 1
ATOM 1079 N N . GLN A 1 138 ? 11.883 -9.555 -20.625 1 97.69 138 GLN A N 1
ATOM 1080 C CA . GLN A 1 138 ? 12.172 -8.242 -21.188 1 97.69 138 GLN A CA 1
ATOM 1081 C C . GLN A 1 138 ? 12.242 -7.184 -20.094 1 97.69 138 GLN A C 1
ATOM 1083 O O . GLN A 1 138 ? 13.133 -6.332 -20.094 1 97.69 138 GLN A O 1
ATOM 1088 N N . ILE A 1 139 ? 11.312 -7.238 -19.188 1 98.25 139 ILE A N 1
ATOM 1089 C CA . ILE A 1 139 ? 11.258 -6.297 -18.078 1 98.25 139 ILE A CA 1
ATOM 1090 C C . ILE A 1 139 ? 12.523 -6.43 -17.234 1 98.25 139 ILE A C 1
ATOM 1092 O O . ILE A 1 139 ? 13.148 -5.426 -16.859 1 98.25 139 ILE A O 1
ATOM 1096 N N . GLN A 1 140 ? 12.93 -7.617 -16.922 1 97.44 140 GLN A N 1
ATOM 1097 C CA . GLN A 1 140 ? 14.156 -7.852 -16.172 1 97.44 140 GLN A CA 1
ATOM 1098 C C . GLN A 1 140 ? 15.359 -7.246 -16.875 1 97.44 140 GLN A C 1
ATOM 1100 O O . GLN A 1 140 ? 16.25 -6.668 -16.234 1 97.44 140 GLN A O 1
ATOM 1105 N N . GLN A 1 141 ? 15.398 -7.395 -18.188 1 97.5 141 GLN A N 1
ATOM 1106 C CA . GLN A 1 141 ? 16.5 -6.836 -18.969 1 97.5 141 GLN A CA 1
ATOM 1107 C C . GLN A 1 141 ? 16.516 -5.312 -18.875 1 97.5 141 GLN A C 1
ATOM 1109 O O . GLN A 1 141 ? 17.594 -4.715 -18.766 1 97.5 141 GLN A O 1
ATOM 1114 N N . VAL A 1 142 ? 15.359 -4.723 -18.953 1 97.88 142 VAL A N 1
ATOM 1115 C CA . VAL A 1 142 ? 15.242 -3.275 -18.828 1 97.88 142 VAL A CA 1
ATOM 1116 C C . VAL A 1 142 ? 15.797 -2.826 -17.469 1 97.88 142 VAL A C 1
ATOM 1118 O O . VAL A 1 142 ? 16.547 -1.858 -17.391 1 97.88 142 VAL A O 1
ATOM 1121 N N . ILE A 1 143 ? 15.477 -3.527 -16.422 1 97.88 143 ILE A N 1
ATOM 1122 C CA . ILE A 1 143 ? 15.914 -3.227 -15.07 1 97.88 143 ILE A CA 1
ATOM 1123 C C . ILE A 1 143 ? 17.422 -3.406 -14.969 1 97.88 143 ILE A C 1
ATOM 1125 O O . ILE A 1 143 ? 18.125 -2.541 -14.438 1 97.88 143 ILE A O 1
ATOM 1129 N N . GLN A 1 144 ? 17.938 -4.484 -15.508 1 97 144 GLN A N 1
ATOM 1130 C CA . GLN A 1 144 ? 19.359 -4.812 -15.43 1 97 144 GLN A CA 1
ATOM 1131 C C . GLN A 1 144 ? 20.203 -3.783 -16.188 1 97 144 GLN A C 1
ATOM 1133 O O . GLN A 1 144 ? 21.297 -3.443 -15.75 1 97 144 GLN A O 1
ATOM 1138 N N . LYS A 1 145 ? 19.656 -3.293 -17.25 1 97.62 145 LYS A N 1
ATOM 1139 C CA . LYS A 1 145 ? 20.359 -2.311 -18.062 1 97.62 145 LYS A CA 1
ATOM 1140 C C . LYS A 1 145 ? 20.312 -0.925 -17.422 1 97.62 145 LYS A C 1
ATOM 1142 O O . LYS A 1 145 ? 20.922 0.02 -17.922 1 97.62 145 LYS A O 1
ATOM 1147 N N . GLY A 1 146 ? 19.5 -0.762 -16.422 1 97.62 146 GLY A N 1
ATOM 1148 C CA . GLY A 1 146 ? 19.422 0.493 -15.695 1 97.62 146 GLY A CA 1
ATOM 1149 C C . GLY A 1 146 ? 18.641 1.563 -16.422 1 97.62 146 GLY A C 1
ATOM 1150 O O . GLY A 1 146 ? 18.859 2.758 -16.219 1 97.62 146 GLY A O 1
ATOM 1151 N N . LYS A 1 147 ? 17.703 1.099 -17.281 1 97.5 147 LYS A N 1
ATOM 1152 C CA . LYS A 1 147 ? 17 2.051 -18.125 1 97.5 147 LYS A CA 1
ATOM 1153 C C . LYS A 1 147 ? 16.141 2.994 -17.297 1 97.5 147 LYS A C 1
ATOM 1155 O O . LYS A 1 147 ? 15.922 4.148 -17.672 1 97.5 147 LYS A O 1
ATOM 1160 N N . ILE A 1 148 ? 15.664 2.525 -16.172 1 98.12 148 ILE A N 1
ATOM 1161 C CA . ILE A 1 148 ? 14.805 3.389 -15.367 1 98.12 148 ILE A CA 1
ATOM 1162 C C . ILE A 1 148 ? 15.508 3.748 -14.062 1 98.12 148 ILE A C 1
ATOM 1164 O O . ILE A 1 148 ? 14.867 4.191 -13.109 1 98.12 148 ILE A O 1
ATOM 1168 N N . GLY A 1 149 ? 16.766 3.568 -13.977 1 97.88 149 GLY A N 1
ATOM 1169 C CA . GLY A 1 149 ? 17.547 3.93 -12.805 1 97.88 149 GLY A CA 1
ATOM 1170 C C . GLY A 1 149 ? 17.359 2.967 -11.641 1 97.88 149 GLY A C 1
ATOM 1171 O O . GLY A 1 149 ? 16.906 1.838 -11.836 1 97.88 149 GLY A O 1
ATOM 1172 N N . THR A 1 150 ? 17.766 3.402 -10.43 1 97.25 150 THR A N 1
ATOM 1173 C CA . THR A 1 150 ? 17.656 2.588 -9.219 1 97.25 150 THR A CA 1
ATOM 1174 C C . THR A 1 150 ? 16.203 2.385 -8.828 1 97.25 150 THR A C 1
ATOM 1176 O O . THR A 1 150 ? 15.438 3.346 -8.742 1 97.25 150 THR A O 1
ATOM 1179 N N . LEU A 1 151 ? 15.805 1.141 -8.641 1 98.38 151 LEU A N 1
ATOM 1180 C CA . LEU A 1 151 ? 14.438 0.823 -8.25 1 98.38 151 LEU A CA 1
ATOM 1181 C C . LEU A 1 151 ? 14.164 1.285 -6.82 1 98.38 151 LEU A C 1
ATOM 1183 O O . LEU A 1 151 ? 15.023 1.164 -5.945 1 98.38 151 LEU A O 1
ATOM 1187 N N . ARG A 1 152 ? 12.914 1.805 -6.613 1 98.44 152 ARG A N 1
ATOM 1188 C CA . ARG A 1 152 ? 12.562 2.287 -5.281 1 98.44 152 ARG A CA 1
ATOM 1189 C C . ARG A 1 152 ? 11.242 1.69 -4.809 1 98.44 152 ARG A C 1
ATOM 1191 O O . ARG A 1 152 ? 11.039 1.481 -3.613 1 98.44 152 ARG A O 1
ATOM 1198 N N . TRP A 1 153 ? 10.344 1.432 -5.719 1 98.81 153 TRP A N 1
ATOM 1199 C CA . TRP A 1 153 ? 8.992 1.041 -5.324 1 98.81 153 TRP A CA 1
ATOM 1200 C C . TRP A 1 153 ? 8.352 0.152 -6.383 1 98.81 153 TRP A C 1
ATOM 1202 O O . TRP A 1 153 ? 8.453 0.429 -7.578 1 98.81 153 TRP A O 1
ATOM 1212 N N . LEU A 1 154 ? 7.887 -0.997 -6.047 1 98.88 154 LEU A N 1
ATOM 1213 C CA . LEU A 1 154 ? 6.988 -1.821 -6.848 1 98.88 154 LEU A CA 1
ATOM 1214 C C . LEU A 1 154 ? 5.578 -1.812 -6.266 1 98.88 154 LEU A C 1
ATOM 1216 O O . LEU A 1 154 ? 5.391 -2.088 -5.078 1 98.88 154 LEU A O 1
ATOM 1220 N N . ASP A 1 155 ? 4.609 -1.457 -7.078 1 98.75 155 ASP A N 1
ATOM 1221 C CA . ASP A 1 155 ? 3.232 -1.28 -6.633 1 98.75 155 ASP A CA 1
ATOM 1222 C C . ASP A 1 155 ? 2.279 -2.164 -7.434 1 98.75 155 ASP A C 1
ATOM 1224 O O . ASP A 1 155 ? 2.064 -1.936 -8.625 1 98.75 155 ASP A O 1
ATOM 1228 N N . SER A 1 156 ? 1.694 -3.137 -6.758 1 98.69 156 SER A N 1
ATOM 1229 C CA . SER A 1 156 ? 0.789 -4.066 -7.426 1 98.69 156 SER A CA 1
ATOM 1230 C C . SER A 1 156 ? -0.638 -3.914 -6.91 1 98.69 156 SER A C 1
ATOM 1232 O O . SER A 1 156 ? -0.866 -3.865 -5.699 1 98.69 156 SER A O 1
ATOM 1234 N N . VAL A 1 157 ? -1.628 -3.805 -7.812 1 98.5 157 VAL A N 1
ATOM 1235 C CA . VAL A 1 157 ? -3.057 -3.809 -7.512 1 98.5 157 VAL A CA 1
ATOM 1236 C C . VAL A 1 157 ? -3.76 -4.867 -8.359 1 98.5 157 VAL A C 1
ATOM 1238 O O . VAL A 1 157 ? -3.605 -4.895 -9.578 1 98.5 157 VAL A O 1
ATOM 1241 N N . THR A 1 158 ? -4.422 -5.773 -7.742 1 97.25 158 THR A N 1
ATOM 1242 C CA . THR A 1 158 ? -5.211 -6.785 -8.43 1 97.25 158 THR A CA 1
ATOM 1243 C C . THR A 1 158 ? -6.609 -6.883 -7.836 1 97.25 158 THR A C 1
ATOM 1245 O O . THR A 1 158 ? -6.766 -7.016 -6.617 1 97.25 158 THR A O 1
ATOM 1248 N N . ALA A 1 159 ? -7.629 -6.805 -8.672 1 96.19 159 ALA A N 1
ATOM 1249 C CA . ALA A 1 159 ? -9.023 -6.891 -8.258 1 96.19 159 ALA A CA 1
ATOM 1250 C C . ALA A 1 159 ? -9.734 -8.039 -8.961 1 96.19 159 ALA A C 1
ATOM 1252 O O . ALA A 1 159 ? -9.492 -8.297 -10.148 1 96.19 159 ALA A O 1
ATOM 1253 N N . TYR A 1 160 ? -10.586 -8.734 -8.203 1 93.25 160 TYR A N 1
ATOM 1254 C CA . TYR A 1 160 ? -11.406 -9.812 -8.734 1 93.25 160 TYR A CA 1
ATOM 1255 C C . TYR A 1 160 ? -12.867 -9.633 -8.336 1 93.25 160 TYR A C 1
ATOM 1257 O O . TYR A 1 160 ? -13.398 -10.406 -7.535 1 93.25 160 TYR A O 1
ATOM 1265 N N . PRO A 1 161 ? -13.57 -8.758 -8.953 1 90.06 161 PRO A N 1
ATOM 1266 C CA . PRO A 1 161 ? -14.945 -8.469 -8.555 1 90.06 161 PRO A CA 1
ATOM 1267 C C . PRO A 1 161 ? -15.906 -9.625 -8.852 1 90.06 161 PRO A C 1
ATOM 1269 O O . PRO A 1 161 ? -17.016 -9.664 -8.312 1 90.06 161 PRO A O 1
ATOM 1272 N N . ASN A 1 162 ? -15.594 -10.586 -9.633 1 86 162 ASN A N 1
ATOM 1273 C CA . ASN A 1 162 ? -16.453 -11.719 -9.969 1 86 162 ASN A CA 1
ATOM 1274 C C . ASN A 1 162 ? -15.875 -13.031 -9.453 1 86 162 ASN A C 1
ATOM 1276 O O . ASN A 1 162 ? -15.773 -14.008 -10.195 1 86 162 ASN A O 1
ATOM 1280 N N . ILE A 1 163 ? -15.68 -13.031 -8.141 1 86.88 163 ILE A N 1
ATOM 1281 C CA . ILE A 1 163 ? -14.945 -14.156 -7.57 1 86.88 163 ILE A CA 1
ATOM 1282 C C . ILE A 1 163 ? -15.922 -15.273 -7.191 1 86.88 163 ILE A C 1
ATOM 1284 O O . ILE A 1 163 ? -15.508 -16.406 -6.953 1 86.88 163 ILE A O 1
ATOM 1288 N N . ASP A 1 164 ? -17.156 -15.055 -7.27 1 85.06 164 ASP A N 1
ATOM 1289 C CA . ASP A 1 164 ? -18.156 -15.969 -6.719 1 85.06 164 ASP A CA 1
ATOM 1290 C C . ASP A 1 164 ? -18.297 -17.203 -7.602 1 85.06 164 ASP A C 1
ATOM 1292 O O . ASP A 1 164 ? -18.906 -18.203 -7.188 1 85.06 164 ASP A O 1
ATOM 1296 N N . HIS A 1 165 ? -17.734 -17.172 -8.711 1 85.19 165 HIS A N 1
ATOM 1297 C CA . HIS A 1 165 ? -17.75 -18.375 -9.547 1 85.19 165 HIS A CA 1
ATOM 1298 C C . HIS A 1 165 ? -16.906 -19.484 -8.938 1 85.19 165 HIS A C 1
ATOM 1300 O O . HIS A 1 165 ? -17.047 -20.641 -9.328 1 85.19 165 HIS A O 1
ATOM 1306 N N . ILE A 1 166 ? -16.016 -19.156 -8.055 1 89.25 166 ILE A N 1
ATOM 1307 C CA . ILE A 1 166 ? -15.281 -20.141 -7.266 1 89.25 166 ILE A CA 1
ATOM 1308 C C . ILE A 1 166 ? -16.031 -20.422 -5.961 1 89.25 166 ILE A C 1
ATOM 1310 O O . ILE A 1 166 ? -15.953 -19.625 -5.016 1 89.25 166 ILE A O 1
ATOM 1314 N N . SER A 1 167 ? -16.641 -21.453 -5.855 1 88.56 167 SER A N 1
ATOM 1315 C CA . SER A 1 167 ? -17.641 -21.719 -4.82 1 88.56 167 SER A CA 1
ATOM 1316 C C . SER A 1 167 ? -16.984 -21.781 -3.438 1 88.56 167 SER A C 1
ATOM 1318 O O . SER A 1 167 ? -17.625 -21.438 -2.436 1 88.56 167 SER A O 1
ATOM 1320 N N . TRP A 1 168 ? -15.742 -22.203 -3.438 1 91.44 168 TRP A N 1
ATOM 1321 C CA . TRP A 1 168 ? -15.109 -22.391 -2.135 1 91.44 168 TRP A CA 1
ATOM 1322 C C . TRP A 1 168 ? -14.281 -21.172 -1.745 1 91.44 168 TRP A C 1
ATOM 1324 O O . TRP A 1 168 ? -13.609 -21.172 -0.711 1 91.44 168 TRP A O 1
ATOM 1334 N N . PHE A 1 169 ? -14.297 -20.156 -2.488 1 93.31 169 PHE A N 1
ATOM 1335 C CA . PHE A 1 169 ? -13.43 -19 -2.303 1 93.31 169 PHE A CA 1
ATOM 1336 C C . PHE A 1 169 ? -13.672 -18.359 -0.939 1 93.31 169 PHE A C 1
ATOM 1338 O O . PHE A 1 169 ? -12.727 -17.953 -0.265 1 93.31 169 PHE A O 1
ATOM 1345 N N . ARG A 1 170 ? -14.852 -18.312 -0.547 1 95.38 170 ARG A N 1
ATOM 1346 C CA . ARG A 1 170 ? -15.211 -17.609 0.676 1 95.38 170 ARG A CA 1
ATOM 1347 C C . ARG A 1 170 ? -15.055 -18.5 1.898 1 95.38 170 ARG A C 1
ATOM 1349 O O . ARG A 1 170 ? -15.203 -18.047 3.033 1 95.38 170 ARG A O 1
ATOM 1356 N N . ASP A 1 171 ? -14.734 -19.734 1.702 1 96.06 171 ASP A N 1
ATOM 1357 C CA . ASP A 1 171 ? -14.531 -20.688 2.783 1 96.06 171 ASP A CA 1
ATOM 1358 C C . ASP A 1 171 ? -13.07 -20.703 3.234 1 96.06 171 ASP A C 1
ATOM 1360 O O . ASP A 1 171 ? -12.203 -21.25 2.537 1 96.06 171 ASP A O 1
ATOM 1364 N N . LEU A 1 172 ? -12.844 -20.172 4.363 1 94.69 172 LEU A N 1
ATOM 1365 C CA . LEU A 1 172 ? -11.492 -20.109 4.906 1 94.69 172 LEU A CA 1
ATOM 1366 C C . LEU A 1 172 ? -10.914 -21.5 5.117 1 94.69 172 LEU A C 1
ATOM 1368 O O . LEU A 1 172 ? -9.734 -21.734 4.875 1 94.69 172 LEU A O 1
ATOM 1372 N N . SER A 1 173 ? -11.695 -22.438 5.488 1 93.94 173 SER A N 1
ATOM 1373 C CA . SER A 1 173 ? -11.25 -23.797 5.793 1 93.94 173 SER A CA 1
ATOM 1374 C C . SER A 1 173 ? -10.852 -24.547 4.527 1 93.94 173 SER A C 1
ATOM 1376 O O . SER A 1 173 ? -10.078 -25.516 4.582 1 93.94 173 SER A O 1
ATOM 1378 N N . ALA A 1 174 ? -11.352 -24.125 3.438 1 95.56 174 ALA A N 1
ATOM 1379 C CA . ALA A 1 174 ? -11.016 -24.719 2.15 1 95.56 174 ALA A CA 1
ATOM 1380 C C . ALA A 1 174 ? -9.781 -24.078 1.546 1 95.56 174 ALA A C 1
ATOM 1382 O O . ALA A 1 174 ? -9.305 -24.5 0.487 1 95.56 174 ALA A O 1
ATOM 1383 N N . GLY A 1 175 ? -9.234 -23.078 2.24 1 95.94 175 GLY A N 1
ATOM 1384 C CA . GLY A 1 175 ? -8.094 -22.344 1.732 1 95.94 175 GLY A CA 1
ATOM 1385 C C . GLY A 1 175 ? -8.484 -21.125 0.917 1 95.94 175 GLY A C 1
ATOM 1386 O O . GLY A 1 175 ? -7.699 -20.625 0.109 1 95.94 175 GLY A O 1
ATOM 1387 N N . GLY A 1 176 ? -9.734 -20.719 1.137 1 96.44 176 GLY A N 1
ATOM 1388 C CA . GLY A 1 176 ? -10.211 -19.547 0.42 1 96.44 176 GLY A CA 1
ATOM 1389 C C . GLY A 1 176 ? -9.57 -18.25 0.893 1 96.44 176 GLY A C 1
ATOM 1390 O O . GLY A 1 176 ? -8.82 -18.25 1.874 1 96.44 176 GLY A O 1
ATOM 1391 N N . GLY A 1 177 ? -9.93 -17.141 0.108 1 97.25 177 GLY A N 1
ATOM 1392 C CA . GLY A 1 177 ? -9.406 -15.828 0.416 1 97.25 177 GLY A CA 1
ATOM 1393 C C . GLY A 1 177 ? -8.625 -15.211 -0.734 1 97.25 177 GLY A C 1
ATOM 1394 O O . GLY A 1 177 ? -7.953 -15.922 -1.485 1 97.25 177 GLY A O 1
ATOM 1395 N N . VAL A 1 178 ? -8.688 -13.922 -0.73 1 97.56 178 VAL A N 1
ATOM 1396 C CA . VAL A 1 178 ? -8.086 -13.227 -1.862 1 97.56 178 VAL A CA 1
ATOM 1397 C C . VAL A 1 178 ? -6.562 -13.266 -1.74 1 97.56 178 VAL A C 1
ATOM 1399 O O . VAL A 1 178 ? -5.855 -13.336 -2.748 1 97.56 178 VAL A O 1
ATOM 1402 N N . PHE A 1 179 ? -6.039 -13.273 -0.561 1 98.25 179 PHE A N 1
ATOM 1403 C CA . PHE A 1 179 ? -4.59 -13.273 -0.397 1 98.25 179 PHE A CA 1
ATOM 1404 C C . PHE A 1 179 ? -4 -14.617 -0.804 1 98.25 179 PHE A C 1
ATOM 1406 O O . PHE A 1 179 ? -3.023 -14.672 -1.554 1 98.25 179 PHE A O 1
ATOM 1413 N N . ARG A 1 180 ? -4.594 -15.695 -0.396 1 96.81 180 ARG A N 1
ATOM 1414 C CA . ARG A 1 180 ? -4.145 -17.016 -0.814 1 96.81 180 ARG A CA 1
ATOM 1415 C C . ARG A 1 180 ? -4.336 -17.219 -2.316 1 96.81 180 ARG A C 1
ATOM 1417 O O . ARG A 1 180 ? -3.469 -17.781 -2.988 1 96.81 180 ARG A O 1
ATOM 1424 N N . GLY A 1 181 ? -5.418 -16.719 -2.738 1 94.69 181 GLY A N 1
ATOM 1425 C CA . GLY A 1 181 ? -5.793 -16.984 -4.117 1 94.69 181 GLY A CA 1
ATOM 1426 C C . GLY A 1 181 ? -5.004 -16.156 -5.117 1 94.69 181 GLY A C 1
ATOM 1427 O O . GLY A 1 181 ? -4.652 -16.641 -6.195 1 94.69 181 GLY A O 1
ATOM 1428 N N . ALA A 1 182 ? -4.703 -14.922 -4.707 1 95.69 182 ALA A N 1
ATOM 1429 C CA . ALA A 1 182 ? -4.168 -14 -5.711 1 95.69 182 ALA A CA 1
ATOM 1430 C C . ALA A 1 182 ? -2.848 -13.398 -5.25 1 95.69 182 ALA A C 1
ATOM 1432 O O . ALA A 1 182 ? -2.141 -12.758 -6.035 1 95.69 182 ALA A O 1
ATOM 1433 N N . GLY A 1 183 ? -2.453 -13.57 -4.039 1 97.69 183 GLY A N 1
ATOM 1434 C CA . GLY A 1 183 ? -1.292 -12.906 -3.473 1 97.69 183 GLY A CA 1
ATOM 1435 C C . GLY A 1 183 ? 0.023 -13.531 -3.895 1 97.69 183 GLY A C 1
ATOM 1436 O O . GLY A 1 183 ? 1.061 -12.867 -3.904 1 97.69 183 GLY A O 1
ATOM 1437 N N . THR A 1 184 ? 0.012 -14.75 -4.301 1 97.62 184 THR A N 1
ATOM 1438 C CA . THR A 1 184 ? 1.235 -15.469 -4.633 1 97.62 184 THR A CA 1
ATOM 1439 C C . THR A 1 184 ? 1.879 -14.898 -5.891 1 97.62 184 THR A C 1
ATOM 1441 O O . THR A 1 184 ? 3.104 -14.789 -5.977 1 97.62 184 THR A O 1
ATOM 1444 N N . TYR A 1 185 ? 1.067 -14.461 -6.852 1 97.19 185 TYR A N 1
ATOM 1445 C CA . TYR A 1 185 ? 1.592 -13.922 -8.102 1 97.19 185 TYR A CA 1
ATOM 1446 C C . TYR A 1 185 ? 2.475 -12.711 -7.844 1 97.19 185 TYR A C 1
ATOM 1448 O O . TYR A 1 185 ? 3.668 -12.719 -8.156 1 97.19 185 TYR A O 1
ATOM 1456 N N . PRO A 1 186 ? 1.956 -11.703 -7.203 1 98.38 186 PRO A N 1
ATOM 1457 C CA . PRO A 1 186 ? 2.812 -10.531 -7 1 98.38 186 PRO A CA 1
ATOM 1458 C C . PRO A 1 186 ? 3.949 -10.797 -6.016 1 98.38 186 PRO A C 1
ATOM 1460 O O . PRO A 1 186 ? 5.039 -10.234 -6.16 1 98.38 186 PRO A O 1
ATOM 1463 N N . LEU A 1 187 ? 3.746 -11.648 -5.02 1 98.69 187 LEU A N 1
ATOM 1464 C CA . LEU A 1 187 ? 4.805 -11.977 -4.074 1 98.69 187 LEU A CA 1
ATOM 1465 C C . LEU A 1 187 ? 6.008 -12.578 -4.793 1 98.69 187 LEU A C 1
ATOM 1467 O O . LEU A 1 187 ? 7.145 -12.148 -4.582 1 98.69 187 LEU A O 1
ATOM 1471 N N . GLU A 1 188 ? 5.77 -13.516 -5.629 1 98.44 188 GLU A N 1
ATOM 1472 C CA . GLU A 1 188 ? 6.867 -14.188 -6.312 1 98.44 188 GLU A CA 1
ATOM 1473 C C . GLU A 1 188 ? 7.406 -13.344 -7.461 1 98.44 188 GLU A C 1
ATOM 1475 O O . GLU A 1 188 ? 8.609 -13.328 -7.719 1 98.44 188 GLU A O 1
ATOM 1480 N N . TYR A 1 189 ? 6.5 -12.656 -8.156 1 98.38 189 TYR A N 1
ATOM 1481 C CA . TYR A 1 189 ? 6.906 -11.805 -9.273 1 98.38 189 TYR A CA 1
ATOM 1482 C C . TYR A 1 189 ? 7.891 -10.734 -8.812 1 98.38 189 TYR A C 1
ATOM 1484 O O . TYR A 1 189 ? 8.93 -10.531 -9.445 1 98.38 189 TYR A O 1
ATOM 1492 N N . MET A 1 190 ? 7.645 -10.078 -7.703 1 98.56 190 MET A N 1
ATOM 1493 C CA . MET A 1 190 ? 8.523 -9.039 -7.18 1 98.56 190 MET A CA 1
ATOM 1494 C C . MET A 1 190 ? 9.875 -9.617 -6.781 1 98.56 190 MET A C 1
ATOM 1496 O O . MET A 1 190 ? 10.922 -9.047 -7.109 1 98.56 190 MET A O 1
ATOM 1500 N N . GLN A 1 191 ? 9.875 -10.75 -6.074 1 98.56 191 GLN A N 1
ATOM 1501 C CA . GLN A 1 191 ? 11.125 -11.398 -5.68 1 98.56 191 GLN A CA 1
ATOM 1502 C C . GLN A 1 191 ? 11.945 -11.789 -6.902 1 98.56 191 GLN A C 1
ATOM 1504 O O . GLN A 1 191 ? 13.172 -11.625 -6.91 1 98.56 191 GLN A O 1
ATOM 1509 N N . HIS A 1 192 ? 11.242 -12.258 -7.898 1 97.94 192 HIS A N 1
ATOM 1510 C CA . HIS A 1 192 ? 11.891 -12.688 -9.125 1 97.94 192 HIS A CA 1
ATOM 1511 C C . HIS A 1 192 ? 12.523 -11.508 -9.859 1 97.94 192 HIS A C 1
ATOM 1513 O O . HIS A 1 192 ? 13.695 -11.57 -10.242 1 97.94 192 HIS A O 1
ATOM 1519 N N . LEU A 1 193 ? 11.781 -10.438 -10.047 1 97.69 193 LEU A N 1
ATOM 1520 C CA . LEU A 1 193 ? 12.273 -9.266 -10.766 1 97.69 193 LEU A CA 1
ATOM 1521 C C . LEU A 1 193 ? 13.484 -8.664 -10.047 1 97.69 193 LEU A C 1
ATOM 1523 O O . LEU A 1 193 ? 14.43 -8.227 -10.695 1 97.69 193 LEU A O 1
ATOM 1527 N N . LEU A 1 194 ? 13.445 -8.68 -8.727 1 97.38 194 LEU A N 1
ATOM 1528 C CA . LEU A 1 194 ? 14.477 -8.016 -7.945 1 97.38 194 LEU A CA 1
ATOM 1529 C C . LEU A 1 194 ? 15.648 -8.953 -7.668 1 97.38 194 LEU A C 1
ATOM 1531 O O . LEU A 1 194 ? 16.719 -8.508 -7.266 1 97.38 194 LEU A O 1
ATOM 1535 N N . GLY A 1 195 ? 15.461 -10.289 -7.875 1 96.25 195 GLY A N 1
ATOM 1536 C CA . GLY A 1 195 ? 16.469 -11.273 -7.52 1 96.25 195 GLY A CA 1
ATOM 1537 C C . GLY A 1 195 ? 16.797 -11.289 -6.035 1 96.25 195 GLY A C 1
ATOM 1538 O O . GLY A 1 195 ? 17.953 -11.438 -5.645 1 96.25 195 GLY A O 1
ATOM 1539 N N . ALA A 1 196 ? 15.75 -10.984 -5.207 1 97.12 196 ALA A N 1
ATOM 1540 C CA . ALA A 1 196 ? 15.961 -10.898 -3.766 1 97.12 196 ALA A CA 1
ATOM 1541 C C . ALA A 1 196 ? 14.68 -11.227 -3.002 1 97.12 196 ALA A C 1
ATOM 1543 O O . ALA A 1 196 ? 13.578 -11.008 -3.506 1 97.12 196 ALA A O 1
ATOM 1544 N N . SER A 1 197 ? 14.836 -11.758 -1.837 1 97.94 197 SER A N 1
ATOM 1545 C CA . SER A 1 197 ? 13.727 -11.945 -0.908 1 97.94 197 SER A CA 1
ATOM 1546 C C . SER A 1 197 ? 13.547 -10.727 -0.007 1 97.94 197 SER A C 1
ATOM 1548 O O . SER A 1 197 ? 14.531 -10.055 0.332 1 97.94 197 SER A O 1
ATOM 1550 N N . PRO A 1 198 ? 12.32 -10.414 0.371 1 98.25 198 PRO A N 1
ATOM 1551 C CA . PRO A 1 198 ? 12.148 -9.312 1.324 1 98.25 198 PRO A CA 1
ATOM 1552 C C . PRO A 1 198 ? 12.734 -9.625 2.699 1 98.25 198 PRO A C 1
ATOM 1554 O O . PRO A 1 198 ? 12.656 -10.773 3.16 1 98.25 198 PRO A O 1
ATOM 1557 N N . GLU A 1 199 ? 13.266 -8.648 3.322 1 96.19 199 GLU A N 1
ATOM 1558 C CA . GLU A 1 199 ? 13.828 -8.773 4.664 1 96.19 199 GLU A CA 1
ATOM 1559 C C . GLU A 1 199 ? 12.742 -8.703 5.73 1 96.19 199 GLU A C 1
ATOM 1561 O O . GLU A 1 199 ? 12.883 -9.281 6.809 1 96.19 199 GLU A O 1
ATOM 1566 N N . GLU A 1 200 ? 11.781 -7.965 5.5 1 96.25 200 GLU A N 1
ATOM 1567 C CA . GLU A 1 200 ? 10.602 -7.812 6.352 1 96.25 200 GLU A CA 1
ATOM 1568 C C . GLU A 1 200 ? 9.328 -7.738 5.52 1 96.25 200 GLU A C 1
ATOM 1570 O O . GLU A 1 200 ? 9.367 -7.398 4.332 1 96.25 200 GLU A O 1
ATOM 1575 N N . PHE A 1 201 ? 8.266 -8.117 6.164 1 98.06 201 PHE A N 1
ATOM 1576 C CA . PHE A 1 201 ? 6.961 -8 5.527 1 98.06 201 PHE A CA 1
ATOM 1577 C C . PHE A 1 201 ? 5.879 -7.703 6.562 1 98.06 201 PHE A C 1
ATOM 1579 O O . PHE A 1 201 ? 6.051 -8 7.746 1 98.06 201 PHE A O 1
ATOM 1586 N N . LYS A 1 202 ? 4.863 -7.047 6.105 1 97.62 202 LYS A N 1
ATOM 1587 C CA . LYS A 1 202 ? 3.668 -6.77 6.898 1 97.62 202 LYS A CA 1
ATOM 1588 C C . LYS A 1 202 ? 2.402 -6.977 6.07 1 97.62 202 LYS A C 1
ATOM 1590 O O . LYS A 1 202 ? 2.373 -6.66 4.879 1 97.62 202 LYS A O 1
ATOM 1595 N N . GLY A 1 203 ? 1.375 -7.543 6.707 1 98 203 GLY A N 1
ATOM 1596 C CA . GLY A 1 203 ? 0.135 -7.789 5.984 1 98 203 GLY A CA 1
ATOM 1597 C C . GLY A 1 203 ? -1.102 -7.426 6.785 1 98 203 GLY A C 1
ATOM 1598 O O . GLY A 1 203 ? -1.139 -7.617 8 1 98 203 GLY A O 1
ATOM 1599 N N . THR A 1 204 ? -2.078 -6.859 6.129 1 97.94 204 THR A N 1
ATOM 1600 C CA . THR A 1 204 ? -3.406 -6.574 6.664 1 97.94 204 THR A CA 1
ATOM 1601 C C . THR A 1 204 ? -4.484 -7.246 5.82 1 97.94 204 THR A C 1
ATOM 1603 O O . THR A 1 204 ? -4.527 -7.066 4.602 1 97.94 204 THR A O 1
ATOM 1606 N N . LEU A 1 205 ? -5.258 -8.047 6.465 1 97.81 205 LEU A N 1
ATOM 1607 C CA . LEU A 1 205 ? -6.379 -8.695 5.797 1 97.81 205 LEU A CA 1
ATOM 1608 C C . LEU A 1 205 ? -7.707 -8.227 6.379 1 97.81 205 LEU A C 1
ATOM 1610 O O . LEU A 1 205 ? -7.801 -7.949 7.578 1 97.81 205 LEU A O 1
ATOM 1614 N N . THR A 1 206 ? -8.703 -8.109 5.531 1 97.19 206 THR A N 1
ATOM 1615 C CA . THR A 1 206 ? -10.055 -7.848 6.008 1 97.19 206 THR A CA 1
ATOM 1616 C C . THR A 1 206 ? -10.969 -9.039 5.727 1 97.19 206 THR A C 1
ATOM 1618 O O . THR A 1 206 ? -10.961 -9.594 4.629 1 97.19 206 THR A O 1
ATOM 1621 N N . PHE A 1 207 ? -11.766 -9.406 6.738 1 96.12 207 PHE A N 1
ATOM 1622 C CA . PHE A 1 207 ? -12.641 -10.57 6.66 1 96.12 207 PHE A CA 1
ATOM 1623 C C . PHE A 1 207 ? -14.102 -10.156 6.789 1 96.12 207 PHE A C 1
ATOM 1625 O O . PHE A 1 207 ? -14.531 -9.703 7.852 1 96.12 207 PHE A O 1
ATOM 1632 N N . PRO A 1 208 ? -14.852 -10.273 5.688 1 94.25 208 PRO A N 1
ATOM 1633 C CA . PRO A 1 208 ? -16.297 -10.227 5.949 1 94.25 208 PRO A CA 1
ATOM 1634 C C . PRO A 1 208 ? -16.734 -11.273 6.965 1 94.25 208 PRO A C 1
ATOM 1636 O O . PRO A 1 208 ? -16.078 -12.297 7.133 1 94.25 208 PRO A O 1
ATOM 1639 N N . GLU A 1 209 ? -17.766 -10.984 7.613 1 93.31 209 GLU A N 1
ATOM 1640 C CA . GLU A 1 209 ? -18.234 -11.867 8.68 1 93.31 209 GLU A CA 1
ATOM 1641 C C . GLU A 1 209 ? -18.438 -13.297 8.172 1 93.31 209 GLU A C 1
ATOM 1643 O O . GLU A 1 209 ? -19.156 -13.523 7.207 1 93.31 209 GLU A O 1
ATOM 1648 N N . GLY A 1 210 ? -17.703 -14.188 8.789 1 93.38 210 GLY A N 1
ATOM 1649 C CA . GLY A 1 210 ? -17.875 -15.609 8.531 1 93.38 210 GLY A CA 1
ATOM 1650 C C . GLY A 1 210 ? -17.234 -16.047 7.23 1 93.38 210 GLY A C 1
ATOM 1651 O O . GLY A 1 210 ? -17.5 -17.156 6.758 1 93.38 210 GLY A O 1
ATOM 1652 N N . GLN A 1 211 ? -16.5 -15.258 6.621 1 95.88 211 GLN A N 1
ATOM 1653 C CA . GLN A 1 211 ? -15.93 -15.578 5.312 1 95.88 211 GLN A CA 1
ATOM 1654 C C . GLN A 1 211 ? -14.414 -15.414 5.316 1 95.88 211 GLN A C 1
ATOM 1656 O O . GLN A 1 211 ? -13.844 -14.859 6.258 1 95.88 211 GLN A O 1
ATOM 1661 N N . SER A 1 212 ? -13.781 -15.977 4.297 1 96.75 212 SER A N 1
ATOM 1662 C CA . SER A 1 212 ? -12.367 -15.719 4.07 1 96.75 212 SER A CA 1
ATOM 1663 C C . SER A 1 212 ? -12.117 -14.266 3.699 1 96.75 212 SER A C 1
ATOM 1665 O O . SER A 1 212 ? -13.062 -13.5 3.49 1 96.75 212 SER A O 1
ATOM 1667 N N . ASP A 1 213 ? -10.852 -13.891 3.689 1 97.44 213 ASP A N 1
ATOM 1668 C CA . ASP A 1 213 ? -10.5 -12.484 3.494 1 97.44 213 ASP A CA 1
ATOM 1669 C C . ASP A 1 213 ? -10.945 -12 2.117 1 97.44 213 ASP A C 1
ATOM 1671 O O . ASP A 1 213 ? -10.812 -12.719 1.125 1 97.44 213 ASP A O 1
ATOM 1675 N N . ALA A 1 214 ? -11.43 -10.75 2.111 1 97.19 214 ALA A N 1
ATOM 1676 C CA . ALA A 1 214 ? -11.93 -10.117 0.893 1 97.19 214 ALA A CA 1
ATOM 1677 C C . ALA A 1 214 ? -10.938 -9.086 0.36 1 97.19 214 ALA A C 1
ATOM 1679 O O . ALA A 1 214 ? -11.008 -8.688 -0.805 1 97.19 214 ALA A O 1
ATOM 1680 N N . GLN A 1 215 ? -10.078 -8.578 1.234 1 98.19 215 GLN A N 1
ATOM 1681 C CA . GLN A 1 215 ? -9.031 -7.633 0.861 1 98.19 215 GLN A CA 1
ATOM 1682 C C . GLN A 1 215 ? -7.727 -7.945 1.586 1 98.19 215 GLN A C 1
ATOM 1684 O O . GLN A 1 215 ? -7.738 -8.492 2.691 1 98.19 215 GLN A O 1
ATOM 1689 N N . ALA A 1 216 ? -6.668 -7.609 0.903 1 98.44 216 ALA A N 1
ATOM 1690 C CA . ALA A 1 216 ? -5.34 -7.781 1.48 1 98.44 216 ALA A CA 1
ATOM 1691 C C . ALA A 1 216 ? -4.41 -6.645 1.068 1 98.44 216 ALA A C 1
ATOM 1693 O O . ALA A 1 216 ? -4.398 -6.23 -0.094 1 98.44 216 ALA A O 1
ATOM 1694 N N . GLN A 1 217 ? -3.746 -6.082 2.014 1 98.75 217 GLN A N 1
ATOM 1695 C CA . GLN A 1 217 ? -2.635 -5.16 1.794 1 98.75 217 GLN A CA 1
ATOM 1696 C C . GLN A 1 217 ? -1.337 -5.719 2.377 1 98.75 217 GLN A C 1
ATOM 1698 O O . GLN A 1 217 ? -1.248 -5.965 3.58 1 98.75 217 GLN A O 1
ATOM 1703 N N . VAL A 1 218 ? -0.356 -5.91 1.539 1 98.81 218 VAL A N 1
ATOM 1704 C CA . VAL A 1 218 ? 0.93 -6.449 1.967 1 98.81 218 VAL A CA 1
ATOM 1705 C C . VAL A 1 218 ? 2.049 -5.477 1.602 1 98.81 218 VAL A C 1
ATOM 1707 O O . VAL A 1 218 ? 2.059 -4.918 0.501 1 98.81 218 VAL A O 1
ATOM 1710 N N . THR A 1 219 ? 2.941 -5.23 2.521 1 98.75 219 THR A N 1
ATOM 1711 C CA . THR A 1 219 ? 4.152 -4.449 2.289 1 98.75 219 THR A CA 1
ATOM 1712 C C . THR A 1 219 ? 5.395 -5.32 2.453 1 98.75 219 THR A C 1
ATOM 1714 O O . THR A 1 219 ? 5.52 -6.059 3.432 1 98.75 219 THR A O 1
ATOM 1717 N N . LEU A 1 220 ? 6.195 -5.234 1.448 1 98.81 220 LEU A N 1
ATOM 1718 C CA . LEU A 1 220 ? 7.465 -5.953 1.451 1 98.81 220 LEU A CA 1
ATOM 1719 C C . LEU A 1 220 ? 8.641 -4.98 1.504 1 98.81 220 LEU A C 1
ATOM 1721 O O . LEU A 1 220 ? 8.688 -4.02 0.733 1 98.81 220 LEU A O 1
ATOM 1725 N N . ASN A 1 221 ? 9.555 -5.207 2.412 1 98.06 221 ASN A N 1
ATOM 1726 C CA . ASN A 1 221 ? 10.805 -4.453 2.492 1 98.06 221 ASN A CA 1
ATOM 1727 C C . ASN A 1 221 ? 11.977 -5.238 1.91 1 98.06 221 ASN A C 1
ATOM 1729 O O . ASN A 1 221 ? 12.461 -6.184 2.531 1 98.06 221 ASN A O 1
ATOM 1733 N N . PHE A 1 222 ? 12.406 -4.844 0.709 1 98.19 222 PHE A N 1
ATOM 1734 C CA . PHE A 1 222 ? 13.508 -5.512 0.029 1 98.19 222 PHE A CA 1
ATOM 1735 C C . PHE A 1 222 ? 14.836 -4.852 0.374 1 98.19 222 PHE A C 1
ATOM 1737 O O . PHE A 1 222 ? 14.859 -3.76 0.944 1 98.19 222 PHE A O 1
ATOM 1744 N N . PRO A 1 223 ? 15.961 -5.547 0.104 1 95.94 223 PRO A N 1
ATOM 1745 C CA . PRO A 1 223 ? 17.266 -4.91 0.322 1 95.94 223 PRO A CA 1
ATOM 1746 C C . PRO A 1 223 ? 17.422 -3.602 -0.451 1 95.94 223 PRO A C 1
ATOM 1748 O O . PRO A 1 223 ? 16.703 -3.371 -1.431 1 95.94 223 PRO A O 1
ATOM 1751 N N . ASN A 1 224 ? 18.219 -2.742 0.001 1 93.06 224 ASN A N 1
ATOM 1752 C CA . ASN A 1 224 ? 18.625 -1.492 -0.638 1 93.06 224 ASN A CA 1
ATOM 1753 C C . ASN A 1 224 ? 17.469 -0.498 -0.7 1 93.06 224 ASN A C 1
ATOM 1755 O O . ASN A 1 224 ? 17.375 0.297 -1.637 1 93.06 224 ASN A O 1
ATOM 1759 N N . GLY A 1 225 ? 16.562 -0.649 0.183 1 94.31 225 GLY A N 1
ATOM 1760 C CA . GLY A 1 225 ? 15.547 0.372 0.378 1 94.31 225 GLY A CA 1
ATOM 1761 C C . GLY A 1 225 ? 14.398 0.266 -0.607 1 94.31 225 GLY A C 1
ATOM 1762 O O . GLY A 1 225 ? 13.633 1.219 -0.786 1 94.31 225 GLY A O 1
ATOM 1763 N N . VAL A 1 226 ? 14.211 -0.855 -1.351 1 98 226 VAL A N 1
ATOM 1764 C CA . VAL A 1 226 ? 13.102 -1.04 -2.281 1 98 226 VAL A CA 1
ATOM 1765 C C . VAL A 1 226 ? 11.875 -1.53 -1.525 1 98 226 VAL A C 1
ATOM 1767 O O . VAL A 1 226 ? 11.953 -2.465 -0.726 1 98 226 VAL A O 1
ATOM 1770 N N . ILE A 1 227 ? 10.75 -0.834 -1.703 1 98.69 227 ILE A N 1
ATOM 1771 C CA . ILE A 1 227 ? 9.492 -1.228 -1.069 1 98.69 227 ILE A CA 1
ATOM 1772 C C . ILE A 1 227 ? 8.57 -1.87 -2.104 1 98.69 227 ILE A C 1
ATOM 1774 O O . ILE A 1 227 ? 8.461 -1.386 -3.232 1 98.69 227 ILE A O 1
ATOM 1778 N N . GLY A 1 228 ? 8.016 -2.988 -1.8 1 98.81 228 GLY A N 1
ATOM 1779 C CA . GLY A 1 228 ? 6.938 -3.586 -2.57 1 98.81 228 GLY A CA 1
ATOM 1780 C C . GLY A 1 228 ? 5.59 -3.488 -1.885 1 98.81 228 GLY A C 1
ATOM 1781 O O . GLY A 1 228 ? 5.473 -3.758 -0.688 1 98.81 228 GLY A O 1
ATOM 1782 N N . THR A 1 229 ? 4.574 -3.057 -2.609 1 98.88 229 THR A N 1
ATOM 1783 C CA . THR A 1 229 ? 3.221 -3.01 -2.07 1 98.88 229 THR A CA 1
ATOM 1784 C C . THR A 1 229 ? 2.268 -3.834 -2.93 1 98.88 229 THR A C 1
ATOM 1786 O O . THR A 1 229 ? 2.373 -3.834 -4.156 1 98.88 229 THR A O 1
ATOM 1789 N N . ILE A 1 230 ? 1.418 -4.578 -2.271 1 98.88 230 ILE A N 1
ATOM 1790 C CA . ILE A 1 230 ? 0.438 -5.438 -2.928 1 98.88 230 ILE A CA 1
ATOM 1791 C C . ILE A 1 230 ? -0.95 -5.172 -2.352 1 98.88 230 ILE A C 1
ATOM 1793 O O . ILE A 1 230 ? -1.172 -5.336 -1.149 1 98.88 230 ILE A O 1
ATOM 1797 N N . PHE A 1 231 ? -1.858 -4.703 -3.156 1 98.88 231 PHE A N 1
ATOM 1798 C CA . PHE A 1 231 ? -3.258 -4.582 -2.77 1 98.88 231 PHE A CA 1
ATOM 1799 C C . PHE A 1 231 ? -4.129 -5.539 -3.574 1 98.88 231 PHE A C 1
ATOM 1801 O O . PHE A 1 231 ? -4.055 -5.57 -4.805 1 98.88 231 PHE A O 1
ATOM 1808 N N . LEU A 1 232 ? -4.879 -6.355 -2.904 1 98.5 232 LEU A N 1
ATOM 1809 C CA . LEU A 1 232 ? -5.812 -7.316 -3.484 1 98.5 232 LEU A CA 1
ATOM 1810 C C . LEU A 1 232 ? -7.227 -7.078 -2.973 1 98.5 232 LEU A C 1
ATOM 1812 O O . LEU A 1 232 ? -7.426 -6.797 -1.789 1 98.5 232 LEU A O 1
ATOM 1816 N N . THR A 1 233 ? -8.242 -7.281 -3.916 1 98.31 233 THR A N 1
ATOM 1817 C CA . THR A 1 233 ? -9.609 -7.059 -3.453 1 98.31 233 THR A CA 1
ATOM 1818 C C . THR A 1 233 ? -10.602 -7.828 -4.316 1 98.31 233 THR A C 1
ATOM 1820 O O . THR A 1 233 ? -10.359 -8.047 -5.508 1 98.31 233 THR A O 1
ATOM 1823 N N . VAL A 1 234 ? -11.648 -8.32 -3.727 1 96.62 234 VAL A N 1
ATOM 1824 C CA . VAL A 1 234 ? -12.781 -8.844 -4.477 1 96.62 234 VAL A CA 1
ATOM 1825 C C . VAL A 1 234 ? -13.953 -7.871 -4.383 1 96.62 234 VAL A C 1
ATOM 1827 O O . VAL A 1 234 ? -15.031 -8.133 -4.918 1 96.62 234 VAL A O 1
ATOM 1830 N N . ASP A 1 235 ? -13.758 -6.707 -3.703 1 95.5 235 ASP A N 1
ATOM 1831 C CA . ASP A 1 235 ? -14.852 -5.793 -3.4 1 95.5 235 ASP A CA 1
ATOM 1832 C C . ASP A 1 235 ? -14.883 -4.621 -4.379 1 95.5 235 ASP A C 1
ATOM 1834 O O . ASP A 1 235 ? -15.867 -3.887 -4.449 1 95.5 235 ASP A O 1
ATOM 1838 N N . LEU A 1 236 ? -13.828 -4.418 -5.094 1 97.19 236 LEU A N 1
ATOM 1839 C CA . LEU A 1 236 ? -13.695 -3.299 -6.02 1 97.19 236 LEU A CA 1
ATOM 1840 C C . LEU A 1 236 ? -13.383 -3.791 -7.43 1 97.19 236 LEU A C 1
ATOM 1842 O O . LEU A 1 236 ? -12.781 -4.852 -7.602 1 97.19 236 LEU A O 1
ATOM 1846 N N . ASP A 1 237 ? -13.828 -3.062 -8.383 1 95 237 ASP A N 1
ATOM 1847 C CA . ASP A 1 237 ? -13.461 -3.289 -9.773 1 95 237 ASP A CA 1
ATOM 1848 C C . ASP A 1 237 ? -12.344 -2.344 -10.203 1 95 237 ASP A C 1
ATOM 1850 O O . ASP A 1 237 ? -12.602 -1.211 -10.617 1 95 237 ASP A O 1
ATOM 1854 N N . LEU A 1 238 ? -11.148 -2.799 -10.055 1 95.81 238 LEU A N 1
ATOM 1855 C CA . LEU A 1 238 ? -9.969 -1.989 -10.352 1 95.81 238 LEU A CA 1
ATOM 1856 C C . LEU A 1 238 ? -9.172 -2.598 -11.5 1 95.81 238 LEU A C 1
ATOM 1858 O O . LEU A 1 238 ? -9.195 -3.812 -11.703 1 95.81 238 LEU A O 1
ATOM 1862 N N . SER A 1 239 ? -8.43 -1.719 -12.188 1 93 239 SER A N 1
ATOM 1863 C CA . SER A 1 239 ? -7.469 -2.225 -13.164 1 93 239 SER A CA 1
ATOM 1864 C C . SER A 1 239 ? -6.359 -3.021 -12.484 1 93 239 SER A C 1
ATOM 1866 O O . SER A 1 239 ? -5.879 -2.643 -11.414 1 93 239 SER A O 1
ATOM 1868 N N . LYS A 1 240 ? -6.027 -4.184 -13.078 1 96.12 240 LYS A N 1
ATOM 1869 C CA . LYS A 1 240 ? -4.965 -5.051 -12.578 1 96.12 240 LYS A CA 1
ATOM 1870 C C . LYS A 1 240 ? -3.609 -4.645 -13.156 1 96.12 240 LYS A C 1
ATOM 1872 O O . LYS A 1 240 ? -3.453 -4.539 -14.375 1 96.12 240 LYS A O 1
ATOM 1877 N N . ARG A 1 241 ? -2.619 -4.379 -12.227 1 97.06 241 ARG A N 1
ATOM 1878 C CA . ARG A 1 241 ? -1.342 -3.895 -12.734 1 97.06 241 ARG A CA 1
ATOM 1879 C C . ARG A 1 241 ? -0.24 -4.043 -11.695 1 97.06 241 ARG A C 1
ATOM 1881 O O . ARG A 1 241 ? -0.523 -4.223 -10.508 1 97.06 241 ARG A O 1
ATOM 1888 N N . MET A 1 242 ? 0.929 -4.055 -12.195 1 98.25 242 MET A N 1
ATOM 1889 C CA . MET A 1 242 ? 2.139 -3.77 -11.43 1 98.25 242 MET A CA 1
ATOM 1890 C C . MET A 1 242 ? 2.904 -2.602 -12.039 1 98.25 242 MET A C 1
ATOM 1892 O O . MET A 1 242 ? 3.088 -2.543 -13.258 1 98.25 242 MET A O 1
ATOM 1896 N N . ILE A 1 243 ? 3.266 -1.688 -11.242 1 98.75 243 ILE A N 1
ATOM 1897 C CA . ILE A 1 243 ? 4.137 -0.602 -11.68 1 98.75 243 ILE A CA 1
ATOM 1898 C C . ILE A 1 243 ? 5.469 -0.679 -10.938 1 98.75 243 ILE A C 1
ATOM 1900 O O . ILE A 1 243 ? 5.504 -0.838 -9.719 1 98.75 243 ILE A O 1
ATOM 1904 N N . ILE A 1 244 ? 6.52 -0.667 -11.648 1 98.81 244 ILE A N 1
ATOM 1905 C CA . ILE A 1 244 ? 7.879 -0.67 -11.117 1 98.81 244 ILE A CA 1
ATOM 1906 C C . ILE A 1 244 ? 8.492 0.724 -11.258 1 98.81 244 ILE A C 1
ATOM 1908 O O . ILE A 1 244 ? 8.711 1.205 -12.375 1 98.81 244 ILE A O 1
ATOM 1912 N N . TYR A 1 245 ? 8.789 1.346 -10.141 1 98.75 245 TYR A N 1
ATOM 1913 C CA . TYR A 1 245 ? 9.289 2.717 -10.148 1 98.75 245 TYR A CA 1
ATOM 1914 C C . TYR A 1 245 ? 10.797 2.748 -9.898 1 98.75 245 TYR A C 1
ATOM 1916 O O . TYR A 1 245 ? 11.281 2.174 -8.922 1 98.75 245 TYR A O 1
ATOM 1924 N N . GLY A 1 246 ? 11.453 3.477 -10.773 1 98.25 246 GLY A N 1
ATOM 1925 C CA . GLY A 1 246 ? 12.852 3.826 -10.586 1 98.25 246 GLY A CA 1
ATOM 1926 C C . GLY A 1 246 ? 13.109 5.32 -10.656 1 98.25 246 GLY A C 1
ATOM 1927 O O . GLY A 1 246 ? 12.203 6.098 -10.953 1 98.25 246 GLY A O 1
ATOM 1928 N N . GLU A 1 247 ? 14.305 5.711 -10.398 1 96.5 247 GLU A N 1
ATOM 1929 C CA . GLU A 1 247 ? 14.703 7.109 -10.305 1 96.5 247 GLU A CA 1
ATOM 1930 C C . GLU A 1 247 ? 14.516 7.836 -11.633 1 96.5 247 GLU A C 1
ATOM 1932 O O . GLU A 1 247 ? 14.344 9.055 -11.664 1 96.5 247 GLU A O 1
ATOM 1937 N N . LYS A 1 248 ? 14.516 7.094 -12.711 1 97.44 248 LYS A N 1
ATOM 1938 C CA . LYS A 1 248 ? 14.523 7.742 -14.023 1 97.44 248 LYS A CA 1
ATOM 1939 C C . LYS A 1 248 ? 13.25 7.438 -14.797 1 97.44 248 LYS A C 1
ATOM 1941 O O . LYS A 1 248 ? 13.094 7.863 -15.945 1 97.44 248 LYS A O 1
ATOM 1946 N N . GLY A 1 249 ? 12.383 6.715 -14.203 1 98 249 GLY A N 1
ATOM 1947 C CA . GLY A 1 249 ? 11.148 6.348 -14.883 1 98 249 GLY A CA 1
ATOM 1948 C C . GLY A 1 249 ? 10.438 5.176 -14.227 1 98 249 GLY A C 1
ATOM 1949 O O . GLY A 1 249 ? 10.727 4.832 -13.078 1 98 249 GLY A O 1
ATOM 1950 N N . LYS A 1 250 ? 9.461 4.668 -14.93 1 98.75 250 LYS A N 1
ATOM 1951 C CA . LYS A 1 250 ? 8.672 3.557 -14.406 1 98.75 250 LYS A CA 1
ATOM 1952 C C . LYS A 1 250 ? 8.281 2.59 -15.523 1 98.75 250 LYS A C 1
ATOM 1954 O O . LYS A 1 250 ? 8.273 2.957 -16.703 1 98.75 250 LYS A O 1
ATOM 1959 N N . ILE A 1 251 ? 8.023 1.339 -15.172 1 98.81 251 ILE A N 1
ATOM 1960 C CA . ILE A 1 251 ? 7.473 0.316 -16.047 1 98.81 251 ILE A CA 1
ATOM 1961 C C . ILE A 1 251 ? 6.055 -0.038 -15.609 1 98.81 251 ILE A C 1
ATOM 1963 O O . ILE A 1 251 ? 5.824 -0.381 -14.453 1 98.81 251 ILE A O 1
ATOM 1967 N N . ILE A 1 252 ? 5.113 0.108 -16.484 1 98.75 252 ILE A N 1
ATOM 1968 C CA . ILE A 1 252 ? 3.725 -0.263 -16.234 1 98.75 252 ILE A CA 1
ATOM 1969 C C . ILE A 1 252 ? 3.432 -1.618 -16.875 1 98.75 252 ILE A C 1
ATOM 1971 O O . ILE A 1 252 ? 3.549 -1.776 -18.094 1 98.75 252 ILE A O 1
ATOM 1975 N N . VAL A 1 253 ? 3.061 -2.602 -16.078 1 98.44 253 VAL A N 1
ATOM 1976 C CA . VAL A 1 253 ? 2.797 -3.963 -16.531 1 98.44 253 VAL A CA 1
ATOM 1977 C C . VAL A 1 253 ? 1.336 -4.32 -16.266 1 98.44 253 VAL A C 1
ATOM 1979 O O . VAL A 1 253 ? 0.992 -4.781 -15.18 1 98.44 253 VAL A O 1
ATOM 1982 N N . PRO A 1 254 ? 0.478 -4.188 -17.266 1 97.56 254 PRO A N 1
ATOM 1983 C CA . PRO A 1 254 ? -0.916 -4.59 -17.062 1 97.56 254 PRO A CA 1
ATOM 1984 C C . PRO A 1 254 ? -1.084 -6.102 -16.938 1 97.56 254 PRO A C 1
ATOM 1986 O O . PRO A 1 254 ? -0.352 -6.859 -17.594 1 97.56 254 PRO A O 1
ATOM 1989 N N . ASP A 1 255 ? -1.99 -6.598 -16.156 1 95.12 255 ASP A N 1
ATOM 1990 C CA . ASP A 1 255 ? -2.273 -8.023 -16.047 1 95.12 255 ASP A CA 1
ATOM 1991 C C . ASP A 1 255 ? -0.981 -8.836 -16.031 1 95.12 255 ASP A C 1
ATOM 1993 O O . ASP A 1 255 ? -0.824 -9.781 -16.797 1 95.12 255 ASP A O 1
ATOM 1997 N N . PHE A 1 256 ? -0.073 -8.43 -15.156 1 92.06 256 PHE A N 1
ATOM 1998 C CA . PHE A 1 256 ? 1.312 -8.883 -15.195 1 92.06 256 PHE A CA 1
ATOM 1999 C C . PHE A 1 256 ? 1.383 -10.406 -15.133 1 92.06 256 PHE A C 1
ATOM 2001 O O . PHE A 1 256 ? 2.404 -11 -15.484 1 92.06 256 PHE A O 1
ATOM 2008 N N . TRP A 1 257 ? 0.35 -11.109 -14.766 1 91.62 257 TRP A N 1
ATOM 2009 C CA . TRP A 1 257 ? 0.384 -12.562 -14.648 1 91.62 257 TRP A CA 1
ATOM 2010 C C . TRP A 1 257 ? 0.095 -13.227 -15.984 1 91.62 257 TRP A C 1
ATOM 2012 O O . TRP A 1 257 ? 0.236 -14.445 -16.125 1 91.62 257 TRP A O 1
ATOM 2022 N N . LYS A 1 258 ? -0.332 -12.445 -17.031 1 92.19 258 LYS A N 1
ATOM 2023 C CA . LYS A 1 258 ? -0.658 -13.086 -18.312 1 92.19 258 LYS A CA 1
ATOM 2024 C C . LYS A 1 258 ? -0.362 -12.156 -19.484 1 92.19 258 LYS A C 1
ATOM 2026 O O . LYS A 1 258 ? -0.555 -12.531 -20.641 1 92.19 258 LYS A O 1
ATOM 2031 N N . THR A 1 259 ? 0.209 -11.055 -19.25 1 92.31 259 THR A N 1
ATOM 2032 C CA . THR A 1 259 ? 0.315 -10.023 -20.281 1 92.31 259 THR A CA 1
ATOM 2033 C C . THR A 1 259 ? 1.402 -10.375 -21.281 1 92.31 259 THR A C 1
ATOM 2035 O O . THR A 1 259 ? 2.266 -11.211 -21.016 1 92.31 259 THR A O 1
ATOM 2038 N N . ASP A 1 260 ? 1.19 -9.664 -22.516 1 95.69 260 ASP A N 1
ATOM 2039 C CA . ASP A 1 260 ? 2.232 -9.742 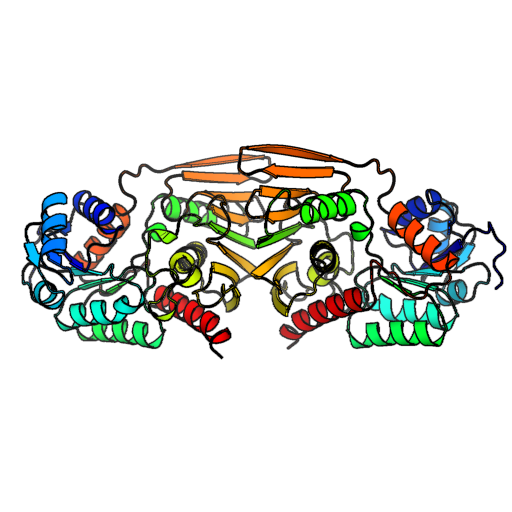-23.531 1 95.69 260 ASP A CA 1
ATOM 2040 C C . ASP A 1 260 ? 2.773 -8.359 -23.875 1 95.69 260 ASP A C 1
ATOM 2042 O O . ASP A 1 260 ? 3.424 -8.18 -24.906 1 95.69 260 ASP A O 1
ATOM 2046 N N . THR A 1 261 ? 2.402 -7.422 -23.016 1 96.81 261 THR A N 1
ATOM 2047 C CA . THR A 1 261 ? 2.871 -6.062 -23.266 1 96.81 261 THR A CA 1
ATOM 2048 C C . THR A 1 261 ? 3.205 -5.355 -21.953 1 96.81 261 THR A C 1
ATOM 2050 O O . THR A 1 261 ? 2.734 -5.754 -20.891 1 96.81 261 THR A O 1
ATOM 2053 N N . ALA A 1 262 ? 4.055 -4.363 -22 1 98.06 262 ALA A N 1
ATOM 2054 C CA . ALA A 1 262 ? 4.395 -3.434 -20.922 1 98.06 262 ALA A CA 1
ATOM 2055 C C . ALA A 1 262 ? 4.836 -2.086 -21.484 1 98.06 262 ALA A C 1
ATOM 2057 O O . ALA A 1 262 ? 5.172 -1.978 -22.672 1 98.06 262 ALA A O 1
ATOM 2058 N N . GLU A 1 263 ? 4.723 -1.077 -20.703 1 98.69 263 GLU A N 1
ATOM 2059 C CA . GLU A 1 263 ? 5.145 0.256 -21.125 1 98.69 263 GLU A CA 1
ATOM 2060 C C . GLU A 1 263 ? 6.215 0.814 -20.188 1 98.69 263 GLU A C 1
ATOM 2062 O O . GLU A 1 263 ? 6.109 0.686 -18.969 1 98.69 263 GLU A O 1
ATOM 2067 N N . ILE A 1 264 ? 7.184 1.404 -20.781 1 98.69 264 ILE A N 1
ATOM 2068 C CA . ILE A 1 264 ? 8.188 2.164 -20.047 1 98.69 264 ILE A CA 1
ATOM 2069 C C . ILE A 1 264 ? 7.922 3.658 -20.203 1 98.69 264 ILE A C 1
ATOM 2071 O O . ILE A 1 264 ? 7.785 4.16 -21.328 1 98.69 264 ILE A O 1
ATOM 2075 N N . HIS A 1 265 ? 7.73 4.352 -19.141 1 98.69 265 HIS A N 1
ATOM 2076 C CA . HIS A 1 265 ? 7.625 5.805 -19.109 1 98.69 265 HIS A CA 1
ATOM 2077 C C . HIS A 1 265 ? 8.859 6.434 -18.469 1 98.69 265 HIS A C 1
ATOM 2079 O O . HIS A 1 265 ? 9.086 6.285 -17.266 1 98.69 265 HIS A O 1
ATOM 2085 N N . TYR A 1 266 ? 9.594 7.145 -19.25 1 97.88 266 TYR A N 1
ATOM 2086 C CA . TYR A 1 266 ? 10.773 7.824 -18.719 1 97.88 266 TYR A CA 1
ATOM 2087 C C . TYR A 1 266 ? 10.406 9.195 -18.156 1 97.88 266 TYR A C 1
ATOM 2089 O O . TYR A 1 266 ? 9.43 9.805 -18.578 1 97.88 266 TYR A O 1
ATOM 2097 N N . ASN A 1 267 ? 11.242 9.695 -17.219 1 95.12 267 ASN A N 1
ATOM 2098 C CA . ASN A 1 267 ? 10.945 10.969 -16.578 1 95.12 267 ASN A CA 1
ATOM 2099 C C . ASN A 1 267 ? 11.008 12.125 -17.578 1 95.12 267 ASN A C 1
ATOM 2101 O O . ASN A 1 267 ? 10.414 13.18 -17.344 1 95.12 267 ASN A O 1
ATOM 2105 N N . ASP A 1 268 ? 11.68 11.969 -18.609 1 94.69 268 ASP A N 1
ATOM 2106 C CA . ASP A 1 268 ? 11.828 13.039 -19.578 1 94.69 268 ASP A CA 1
ATOM 2107 C C . ASP A 1 268 ? 10.648 13.07 -20.547 1 94.69 268 ASP A C 1
ATOM 2109 O O . ASP A 1 268 ? 10.625 13.867 -21.484 1 94.69 268 ASP A O 1
ATOM 2113 N N . GLY A 1 269 ? 9.75 12.148 -20.375 1 95.75 269 GLY A N 1
ATOM 2114 C CA . GLY A 1 269 ? 8.539 12.156 -21.172 1 95.75 269 GLY A CA 1
ATOM 2115 C C . GLY A 1 269 ? 8.539 11.094 -22.266 1 95.75 269 GLY A C 1
ATOM 2116 O O . GLY A 1 269 ? 7.492 10.789 -22.844 1 95.75 269 GLY A O 1
ATOM 2117 N N . GLN A 1 270 ? 9.695 10.469 -22.531 1 97.44 270 GLN A N 1
ATOM 2118 C CA . GLN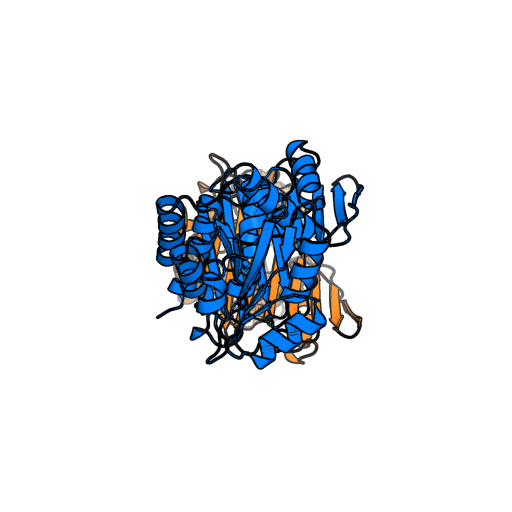 A 1 270 ? 9.773 9.406 -23.531 1 97.44 270 GLN A CA 1
ATOM 2119 C C . GLN A 1 270 ? 9.047 8.148 -23.047 1 97.44 270 GLN A C 1
ATOM 2121 O O . GLN A 1 270 ? 8.992 7.879 -21.859 1 97.44 270 GLN A O 1
ATOM 2126 N N . LYS A 1 271 ? 8.516 7.488 -24.078 1 98.12 271 LYS A N 1
ATOM 2127 C CA . LYS A 1 271 ? 7.824 6.23 -23.797 1 98.12 271 LYS A CA 1
ATOM 2128 C C . LYS A 1 271 ? 8.32 5.121 -24.719 1 98.12 271 LYS A C 1
ATOM 2130 O O . LYS A 1 271 ? 8.719 5.387 -25.859 1 98.12 271 LYS A O 1
ATOM 2135 N N . GLU A 1 272 ? 8.398 3.943 -24.203 1 97.94 272 GLU A N 1
ATOM 2136 C CA . GLU A 1 272 ? 8.742 2.729 -24.922 1 97.94 272 GLU A CA 1
ATOM 2137 C C . GLU A 1 272 ? 7.758 1.603 -24.625 1 97.94 272 GLU A C 1
ATOM 2139 O O . GLU A 1 272 ? 7.34 1.425 -23.484 1 97.94 272 GLU A O 1
ATOM 2144 N N . THR A 1 273 ? 7.336 0.906 -25.688 1 98.19 273 THR A N 1
ATOM 2145 C CA . THR A 1 273 ? 6.453 -0.24 -25.5 1 98.19 273 THR A CA 1
ATOM 2146 C C . THR A 1 273 ? 7.215 -1.547 -25.688 1 98.19 273 THR A C 1
ATOM 2148 O O . THR A 1 273 ? 7.953 -1.706 -26.672 1 98.19 273 THR A O 1
ATOM 2151 N N . LEU A 1 274 ? 7.098 -2.422 -24.688 1 97.75 274 LEU A N 1
ATOM 2152 C CA . LEU A 1 274 ? 7.566 -3.799 -24.812 1 97.75 274 LEU A CA 1
ATOM 2153 C C . LEU A 1 274 ? 6.434 -4.719 -25.25 1 97.75 274 LEU A C 1
ATOM 2155 O O . LEU A 1 274 ? 5.289 -4.551 -24.828 1 97.75 274 LEU A O 1
ATOM 2159 N N . SER A 1 275 ? 6.734 -5.656 -26.109 1 96.75 275 SER A N 1
ATOM 2160 C CA . SER A 1 275 ? 5.73 -6.609 -26.578 1 96.75 275 SER A CA 1
ATOM 2161 C C . SER A 1 275 ? 6.363 -7.953 -26.922 1 96.75 275 SER A C 1
ATOM 2163 O O . SER A 1 275 ? 7.566 -8.031 -27.172 1 96.75 275 SER A O 1
ATOM 2165 N N . SER A 1 276 ? 5.578 -8.938 -26.797 1 93.81 276 SER A N 1
ATOM 2166 C CA . SER A 1 276 ? 5.965 -10.281 -27.203 1 93.81 276 SER A CA 1
ATOM 2167 C C . SER A 1 276 ? 4.801 -11.023 -27.844 1 93.81 276 SER A C 1
ATOM 2169 O O . SER A 1 276 ? 3.637 -10.711 -27.578 1 93.81 276 SER A O 1
ATOM 2171 N N . ASN A 1 277 ? 5.152 -11.914 -28.797 1 86.38 277 ASN A N 1
ATOM 2172 C CA . ASN A 1 277 ? 4.137 -12.812 -29.344 1 86.38 277 ASN A CA 1
ATOM 2173 C C . ASN A 1 277 ? 3.826 -13.961 -28.375 1 86.38 277 ASN A C 1
ATOM 2175 O O . ASN A 1 277 ? 4.738 -14.578 -27.828 1 86.38 277 ASN A O 1
ATOM 2179 N N . GLN A 1 278 ? 2.598 -14.016 -28.094 1 83.62 278 GLN A N 1
ATOM 2180 C CA . GLN A 1 278 ? 2.164 -15.031 -27.141 1 83.62 278 GLN A CA 1
ATOM 2181 C C . GLN A 1 278 ? 0.803 -15.602 -27.531 1 83.62 278 GLN A C 1
ATOM 2183 O O . GLN A 1 278 ? -0.18 -14.867 -27.625 1 83.62 278 GLN A O 1
ATOM 2188 N N . HIS A 1 279 ? 0.77 -16.828 -27.938 1 81 279 HIS A N 1
ATOM 2189 C CA . HIS A 1 279 ? -0.521 -17.453 -28.172 1 81 279 HIS A CA 1
ATOM 2190 C C . HIS A 1 279 ? -1.12 -18 -26.875 1 81 279 HIS A C 1
ATOM 2192 O O . HIS A 1 279 ? -2.281 -17.734 -26.578 1 81 279 HIS A O 1
ATOM 2198 N N . SER A 1 280 ? -0.288 -18.781 -26.141 1 88.12 280 SER A N 1
ATOM 2199 C CA . SER A 1 280 ? -0.657 -19.281 -24.828 1 88.12 280 SER A CA 1
ATOM 2200 C C . SER A 1 280 ? 0.285 -18.75 -23.75 1 88.12 280 SER A C 1
ATOM 2202 O O . SER A 1 280 ? 1.506 -18.766 -23.922 1 88.12 280 SER A O 1
ATOM 2204 N N . GLU A 1 281 ? -0.352 -18.281 -22.625 1 91.38 281 GLU A N 1
ATOM 2205 C CA . GLU A 1 281 ? 0.478 -17.797 -21.531 1 91.38 281 GLU A CA 1
ATOM 2206 C C . GLU A 1 281 ? 1.099 -18.953 -20.75 1 91.38 281 GLU A C 1
ATOM 2208 O O . GLU A 1 281 ? 2.014 -18.75 -19.938 1 91.38 281 GLU A O 1
ATOM 2213 N N . PHE A 1 282 ? 0.635 -20.203 -21.031 1 95.81 282 PHE A N 1
ATOM 2214 C CA . PHE A 1 282 ? 1.098 -21.344 -20.25 1 95.81 282 PHE A CA 1
ATOM 2215 C C . PHE A 1 282 ? 2.256 -22.047 -20.969 1 95.81 282 PHE A C 1
ATOM 2217 O O . PHE A 1 282 ? 2.98 -22.828 -20.359 1 95.81 282 PHE A O 1
ATOM 2224 N N . VAL A 1 283 ? 2.428 -21.812 -22.25 1 96.06 283 VAL A N 1
ATOM 2225 C CA . VAL A 1 283 ? 3.359 -22.594 -23.047 1 96.06 283 VAL A CA 1
ATOM 2226 C C . VAL A 1 283 ? 4.781 -22.406 -22.516 1 96.06 283 VAL A C 1
ATOM 2228 O O . VAL A 1 283 ? 5.57 -23.359 -22.516 1 96.06 283 VAL A O 1
ATOM 2231 N N . PHE A 1 284 ? 5.09 -21.25 -22.016 1 96.56 284 PHE A N 1
ATOM 2232 C CA . PHE A 1 284 ? 6.449 -20.938 -21.594 1 96.56 284 PHE A CA 1
ATOM 2233 C C . PHE A 1 284 ? 6.805 -21.719 -20.328 1 96.56 284 PHE A C 1
ATOM 2235 O O . PHE A 1 284 ? 7.91 -22.25 -20.219 1 96.56 284 PHE A O 1
ATOM 2242 N N . GLU A 1 285 ? 5.887 -21.766 -19.391 1 97.56 285 GLU A N 1
ATOM 2243 C CA . GLU A 1 285 ? 6.082 -22.562 -18.188 1 97.56 285 GLU A CA 1
ATOM 2244 C C . GLU A 1 285 ? 6.191 -24.047 -18.531 1 97.56 285 GLU A C 1
ATOM 2246 O O . GLU A 1 285 ? 7.07 -24.734 -18.016 1 97.56 285 GLU A O 1
ATOM 2251 N N . VAL A 1 286 ? 5.34 -24.562 -19.391 1 97.81 286 VAL A N 1
ATOM 2252 C CA . VAL A 1 286 ? 5.34 -25.953 -19.797 1 97.81 286 VAL A CA 1
ATOM 2253 C C . VAL A 1 286 ? 6.672 -26.312 -20.453 1 97.81 286 VAL A C 1
ATOM 2255 O O . VAL A 1 286 ? 7.281 -27.328 -20.141 1 97.81 286 VAL A O 1
ATOM 2258 N N . ASP A 1 287 ? 7.121 -25.438 -21.344 1 97.38 287 ASP A N 1
ATOM 2259 C CA . ASP A 1 287 ? 8.398 -25.672 -22 1 97.38 287 ASP A CA 1
ATOM 2260 C C . ASP A 1 287 ? 9.539 -25.734 -21 1 97.38 287 ASP A C 1
ATOM 2262 O O . ASP A 1 287 ? 10.453 -26.547 -21.141 1 97.38 287 ASP A O 1
ATOM 2266 N N . HIS A 1 288 ? 9.492 -24.844 -20.047 1 97.75 288 HIS A N 1
ATOM 2267 C CA . HIS A 1 288 ? 10.516 -24.859 -19 1 97.75 288 HIS A CA 1
ATOM 2268 C C . HIS A 1 288 ? 10.484 -26.172 -18.219 1 97.75 288 HIS A C 1
ATOM 2270 O O . HIS A 1 288 ? 11.523 -26.781 -17.984 1 97.75 288 HIS A O 1
ATOM 2276 N N . VAL A 1 289 ? 9.32 -26.609 -17.812 1 98.31 289 VAL A N 1
ATOM 2277 C CA . VAL A 1 289 ? 9.156 -27.859 -17.078 1 98.31 289 VAL A CA 1
ATOM 2278 C C . VAL A 1 289 ? 9.68 -29.016 -17.906 1 98.31 289 VAL A C 1
ATOM 2280 O O . VAL A 1 289 ? 10.43 -29.859 -17.422 1 98.31 289 VAL A O 1
ATOM 2283 N N . ASN A 1 290 ? 9.258 -29.078 -19.219 1 97.69 290 ASN A N 1
ATOM 2284 C CA . ASN A 1 290 ? 9.734 -30.125 -20.125 1 97.69 290 ASN A CA 1
ATOM 2285 C C . ASN A 1 290 ? 11.258 -30.172 -20.172 1 97.69 290 ASN A C 1
ATOM 2287 O O . ASN A 1 290 ? 11.859 -31.234 -20.078 1 97.69 290 ASN A O 1
ATOM 2291 N N . ALA A 1 291 ? 11.812 -29.016 -20.281 1 97.44 291 ALA A N 1
ATOM 2292 C CA . ALA A 1 291 ? 13.273 -28.922 -20.359 1 97.44 291 ALA A CA 1
ATOM 2293 C C . ALA A 1 291 ? 13.914 -29.438 -19.062 1 97.44 291 ALA A C 1
ATOM 2295 O O . ALA A 1 291 ? 14.93 -30.125 -19.109 1 97.44 291 ALA A O 1
ATOM 2296 N N . CYS A 1 292 ? 13.391 -29.062 -17.953 1 97.88 292 CYS A N 1
ATOM 2297 C CA . CYS A 1 292 ? 13.906 -29.531 -16.672 1 97.88 292 CYS A CA 1
ATOM 2298 C C . CYS A 1 292 ? 13.844 -31.047 -16.578 1 97.88 292 CYS A C 1
ATOM 2300 O O . CYS A 1 292 ? 14.812 -31.688 -16.156 1 97.88 292 CYS A O 1
ATOM 2302 N N . LEU A 1 293 ? 12.719 -31.625 -16.969 1 97.5 293 LEU A N 1
ATOM 2303 C CA . LEU A 1 293 ? 12.539 -33.062 -16.922 1 97.5 293 LEU A CA 1
ATOM 2304 C C . LEU A 1 293 ? 13.508 -33.781 -17.875 1 97.5 293 LEU A C 1
ATOM 2306 O O . LEU A 1 293 ? 14.102 -34.781 -17.531 1 97.5 293 LEU A O 1
ATOM 2310 N N . GLU A 1 294 ? 13.641 -33.219 -19.062 1 95.94 294 GLU A N 1
ATOM 2311 C CA . GLU A 1 294 ? 14.57 -33.75 -20.031 1 95.94 294 GLU A CA 1
ATOM 2312 C C . GLU A 1 294 ? 16 -33.75 -19.5 1 95.94 294 GLU A C 1
ATOM 2314 O O . GLU A 1 294 ? 16.766 -34.688 -19.781 1 95.94 294 GLU A O 1
ATOM 2319 N N . GLN A 1 295 ? 16.281 -32.781 -18.781 1 96.44 295 GLN A N 1
ATOM 2320 C CA . GLN A 1 295 ? 17.625 -32.625 -18.234 1 96.44 295 GLN A CA 1
ATOM 2321 C C . GLN A 1 295 ? 17.75 -33.312 -16.875 1 96.44 295 GLN A C 1
ATOM 2323 O O . GLN A 1 295 ? 18.797 -33.25 -16.234 1 96.44 295 GLN A O 1
ATOM 2328 N N . ARG A 1 296 ? 16.719 -33.938 -16.438 1 96.38 296 ARG A N 1
ATOM 2329 C CA . ARG A 1 296 ? 16.656 -34.688 -15.18 1 96.38 296 ARG A CA 1
ATOM 2330 C C . ARG A 1 296 ? 16.969 -33.812 -13.984 1 96.38 296 ARG A C 1
ATOM 2332 O O . ARG A 1 296 ? 17.703 -34.219 -13.078 1 96.38 296 ARG A O 1
ATOM 2339 N N . LEU A 1 297 ? 16.484 -32.562 -14.062 1 96.5 297 LEU A N 1
ATOM 2340 C CA . LEU A 1 297 ? 16.594 -31.641 -12.93 1 96.5 297 LEU A CA 1
ATOM 2341 C C . LEU A 1 297 ? 15.516 -31.922 -11.891 1 96.5 297 LEU A C 1
ATOM 2343 O O . LEU A 1 297 ? 14.398 -32.312 -12.242 1 96.5 297 LEU A O 1
ATOM 2347 N N . LEU A 1 298 ? 15.859 -31.656 -10.672 1 95.75 298 LEU A N 1
ATOM 2348 C CA . LEU A 1 298 ? 14.906 -31.891 -9.594 1 95.75 298 LEU A CA 1
ATOM 2349 C C . LEU A 1 298 ? 14.156 -30.609 -9.25 1 95.75 298 LEU A C 1
ATOM 2351 O O . LEU A 1 298 ? 13.086 -30.656 -8.648 1 95.75 298 LEU A O 1
ATOM 2355 N N . GLU A 1 299 ? 14.836 -29.516 -9.57 1 96.25 299 GLU A N 1
ATOM 2356 C CA . GLU A 1 299 ? 14.273 -28.203 -9.227 1 96.25 299 GLU A CA 1
ATOM 2357 C C . GLU A 1 299 ? 14.414 -27.219 -10.383 1 96.25 299 GLU A C 1
ATOM 2359 O O . GLU A 1 299 ? 15.344 -27.328 -11.188 1 96.25 299 GLU A O 1
ATOM 2364 N N . SER A 1 300 ? 13.461 -26.344 -10.469 1 98.06 300 SER A N 1
ATOM 2365 C CA . SER A 1 300 ? 13.531 -25.25 -11.422 1 98.06 300 SER A CA 1
ATOM 2366 C C . SER A 1 300 ? 14.539 -24.188 -10.977 1 98.06 300 SER A C 1
ATOM 2368 O O . SER A 1 300 ? 14.617 -23.859 -9.789 1 98.06 300 SER A O 1
ATOM 2370 N N . SER A 1 301 ? 15.297 -23.656 -11.883 1 97.06 301 SER A N 1
ATOM 2371 C CA . SER A 1 301 ? 16.203 -22.547 -11.594 1 97.06 301 SER A CA 1
ATOM 2372 C C . SER A 1 301 ? 15.461 -21.219 -11.555 1 97.06 301 SER A C 1
ATOM 2374 O O . SER A 1 301 ? 16.016 -20.203 -11.125 1 97.06 301 SER A O 1
ATOM 2376 N N . ILE A 1 302 ? 14.18 -21.156 -11.969 1 97.88 302 ILE A N 1
ATOM 2377 C CA . ILE A 1 302 ? 13.391 -19.938 -12.031 1 97.88 302 ILE A CA 1
ATOM 2378 C C . ILE A 1 302 ? 12.414 -19.891 -10.859 1 97.88 302 ILE A C 1
ATOM 2380 O O . ILE A 1 302 ? 12.438 -18.953 -10.062 1 97.88 302 ILE A O 1
ATOM 2384 N N . VAL A 1 303 ? 11.602 -20.922 -10.75 1 98.56 303 VAL A N 1
ATOM 2385 C CA . VAL A 1 303 ? 10.789 -21.078 -9.555 1 98.56 303 VAL A CA 1
ATOM 2386 C C . VAL A 1 303 ? 11.492 -22.016 -8.578 1 98.56 303 VAL A C 1
ATOM 2388 O O . VAL A 1 303 ? 11.148 -23.203 -8.477 1 98.56 303 VAL A O 1
ATOM 2391 N N . THR A 1 304 ? 12.391 -21.484 -7.805 1 98.25 304 THR A N 1
ATOM 2392 C CA . THR A 1 304 ? 13.234 -22.281 -6.918 1 98.25 304 THR A CA 1
ATOM 2393 C C . THR A 1 304 ? 12.461 -22.719 -5.676 1 98.25 304 THR A C 1
ATOM 2395 O O . THR A 1 304 ? 11.453 -22.094 -5.324 1 98.25 304 THR A O 1
ATOM 2398 N N . LYS A 1 305 ? 12.945 -23.75 -5.074 1 98.38 305 LYS A N 1
ATOM 2399 C CA . LYS A 1 305 ? 12.438 -24.172 -3.771 1 98.38 305 LYS A CA 1
ATOM 2400 C C . LYS A 1 305 ? 12.398 -23 -2.791 1 98.38 305 LYS A C 1
ATOM 2402 O O . LYS A 1 305 ? 11.398 -22.781 -2.115 1 98.38 305 LYS A O 1
ATOM 2407 N N . GLU A 1 306 ? 13.406 -22.203 -2.744 1 98.25 306 GLU A N 1
ATOM 2408 C CA . GLU A 1 306 ? 13.531 -21.078 -1.816 1 98.25 306 GLU A CA 1
ATOM 2409 C C . GLU A 1 306 ? 12.453 -20.031 -2.074 1 98.25 306 GLU A C 1
ATOM 2411 O O . GLU A 1 306 ? 11.844 -19.516 -1.135 1 98.25 306 GLU A O 1
ATOM 2416 N N . LEU A 1 307 ? 12.266 -19.719 -3.33 1 98.5 307 LEU A N 1
ATOM 2417 C CA . LEU A 1 307 ? 11.242 -18.734 -3.699 1 98.5 307 LEU A CA 1
ATOM 2418 C C . LEU A 1 307 ? 9.867 -19.188 -3.232 1 98.5 307 LEU A C 1
ATOM 2420 O O . LEU A 1 307 ? 9.125 -18.422 -2.629 1 98.5 307 LEU A O 1
ATOM 2424 N N . THR A 1 308 ? 9.523 -20.453 -3.545 1 98.75 308 THR A N 1
ATOM 2425 C CA . THR A 1 308 ? 8.234 -21.016 -3.154 1 98.75 308 THR A CA 1
ATOM 2426 C C . THR A 1 308 ? 8.086 -21.031 -1.635 1 98.75 308 THR A C 1
ATOM 2428 O O . THR A 1 308 ? 7.082 -20.562 -1.1 1 98.75 308 THR A O 1
ATOM 2431 N N . LEU A 1 309 ? 9.109 -21.516 -0.927 1 98.75 309 LEU A N 1
ATOM 2432 C CA . LEU A 1 309 ? 9.039 -21.609 0.527 1 98.75 309 LEU A CA 1
ATOM 2433 C C . LEU A 1 309 ? 8.891 -20.234 1.163 1 98.75 309 LEU A C 1
ATOM 2435 O O . LEU A 1 309 ? 8.133 -20.062 2.117 1 98.75 309 LEU A O 1
ATOM 2439 N N . LYS A 1 310 ? 9.656 -19.281 0.656 1 98.75 310 LYS A N 1
ATOM 2440 C CA . LYS A 1 310 ? 9.555 -17.938 1.188 1 98.75 310 LYS A CA 1
ATOM 2441 C C . LYS A 1 310 ? 8.148 -17.375 1.02 1 98.75 310 LYS A C 1
ATOM 2443 O O . LYS A 1 310 ? 7.605 -16.766 1.94 1 98.75 310 LYS A O 1
ATOM 2448 N N . THR A 1 311 ? 7.578 -17.547 -0.121 1 98.69 311 THR A N 1
ATOM 2449 C CA . THR A 1 311 ? 6.234 -17.062 -0.403 1 98.69 311 THR A CA 1
ATOM 2450 C C . THR A 1 311 ? 5.211 -17.734 0.502 1 98.69 311 THR A C 1
ATOM 2452 O O . THR A 1 311 ? 4.328 -17.078 1.056 1 98.69 311 THR A O 1
ATOM 2455 N N . VAL A 1 312 ? 5.309 -19.062 0.676 1 98.75 312 VAL A N 1
ATOM 2456 C CA . VAL A 1 312 ? 4.406 -19.781 1.564 1 98.75 312 VAL A CA 1
ATOM 2457 C C . VAL A 1 312 ? 4.566 -19.281 2.994 1 98.75 312 VAL A C 1
ATOM 2459 O O . VAL A 1 312 ? 3.578 -19.062 3.699 1 98.75 312 VAL A O 1
ATOM 2462 N N . ALA A 1 313 ? 5.793 -19.062 3.412 1 98.69 313 ALA A N 1
ATOM 2463 C CA . ALA A 1 313 ? 6.074 -18.594 4.762 1 98.69 313 ALA A CA 1
ATOM 2464 C C . ALA A 1 313 ? 5.426 -17.234 5.004 1 98.69 313 ALA A C 1
ATOM 2466 O O . ALA A 1 313 ? 4.82 -17 6.055 1 98.69 313 ALA A O 1
ATOM 2467 N N . ILE A 1 314 ? 5.562 -16.297 4.094 1 98.62 314 ILE A N 1
ATOM 2468 C CA . ILE A 1 314 ? 4.977 -14.969 4.199 1 98.62 314 ILE A CA 1
ATOM 2469 C C . ILE A 1 314 ? 3.459 -15.078 4.332 1 98.62 314 ILE A C 1
ATOM 2471 O O . ILE A 1 314 ? 2.859 -14.477 5.227 1 98.62 314 ILE A O 1
ATOM 2475 N N . THR A 1 315 ? 2.873 -15.883 3.447 1 98.44 315 THR A N 1
ATOM 2476 C CA . THR A 1 315 ? 1.422 -16.031 3.436 1 98.44 315 THR A CA 1
ATOM 2477 C C . THR A 1 315 ? 0.93 -16.625 4.754 1 98.44 315 THR A C 1
ATOM 2479 O O . THR A 1 315 ? -0.009 -16.109 5.363 1 98.44 315 THR A O 1
ATOM 2482 N N . GLU A 1 316 ? 1.593 -17.688 5.184 1 98.06 316 GLU A N 1
ATOM 2483 C CA . GLU A 1 316 ? 1.21 -18.328 6.438 1 98.06 316 GLU A CA 1
ATOM 2484 C C . GLU A 1 316 ? 1.334 -17.375 7.613 1 98.06 316 GLU A C 1
ATOM 2486 O O . GLU A 1 316 ? 0.439 -17.297 8.461 1 98.06 316 GLU A O 1
ATOM 2491 N N . ALA A 1 317 ? 2.42 -16.656 7.695 1 98.12 317 ALA A N 1
ATOM 2492 C CA . ALA A 1 317 ? 2.676 -15.734 8.805 1 98.12 317 ALA A CA 1
ATOM 2493 C C . ALA A 1 317 ? 1.606 -14.648 8.867 1 98.12 317 ALA A C 1
ATOM 2495 O O . ALA A 1 317 ? 1.144 -14.289 9.953 1 98.12 317 ALA A O 1
ATOM 2496 N N . ILE A 1 318 ? 1.215 -14.117 7.762 1 97.81 318 ILE A N 1
ATOM 2497 C CA . ILE A 1 318 ? 0.221 -13.047 7.73 1 97.81 318 ILE A CA 1
ATOM 2498 C C . ILE A 1 318 ? -1.127 -13.586 8.203 1 97.81 318 ILE A C 1
ATOM 2500 O O . ILE A 1 318 ? -1.822 -12.93 8.984 1 97.81 318 ILE A O 1
ATOM 2504 N N . TYR A 1 319 ? -1.508 -14.789 7.77 1 97.12 319 TYR A N 1
ATOM 2505 C CA . TYR A 1 319 ? -2.77 -15.367 8.211 1 97.12 319 TYR A CA 1
ATOM 2506 C C . TYR A 1 319 ? -2.738 -15.664 9.711 1 97.12 319 TYR A C 1
ATOM 2508 O O . TYR A 1 319 ? -3.756 -15.531 10.398 1 97.12 319 TYR A O 1
ATOM 2516 N N . LYS A 1 320 ? -1.589 -16.094 10.211 1 95.56 320 LYS A N 1
ATOM 2517 C CA . LYS A 1 320 ? -1.457 -16.422 11.633 1 95.56 320 LYS A CA 1
ATOM 2518 C C . LYS A 1 320 ? -1.742 -15.203 12.5 1 95.56 320 LYS A C 1
ATOM 2520 O O . LYS A 1 320 ? -2.193 -15.344 13.641 1 95.56 320 LYS A O 1
ATOM 2525 N N . ASN A 1 321 ? -1.484 -14.055 11.93 1 91.31 321 ASN A N 1
ATOM 2526 C CA . ASN A 1 321 ? -1.754 -12.828 12.664 1 91.31 321 ASN A CA 1
ATOM 2527 C C . ASN A 1 321 ? -3.25 -12.617 12.875 1 91.31 321 ASN A C 1
ATOM 2529 O O . ASN A 1 321 ? -3.656 -11.766 13.68 1 91.31 321 ASN A O 1
ATOM 2533 N N . TYR A 1 322 ? -4.129 -13.391 12.242 1 86.19 322 TYR A N 1
ATOM 2534 C CA . TYR A 1 322 ? -5.574 -13.234 12.328 1 86.19 322 TYR A CA 1
ATOM 2535 C C . TYR A 1 322 ? -6.223 -14.461 12.961 1 86.19 322 TYR A C 1
ATOM 2537 O O . TYR A 1 322 ? -7.445 -14.523 13.109 1 86.19 322 TYR A O 1
ATOM 2545 N N . GLN A 1 323 ? -5.535 -15.5 13.016 1 74.88 323 GLN A N 1
ATOM 2546 C CA . GLN A 1 323 ? -6.086 -16.703 13.625 1 74.88 323 GLN A CA 1
ATOM 2547 C C . GLN A 1 323 ? -6.02 -16.641 15.148 1 74.88 323 GLN A C 1
ATOM 2549 O O . GLN A 1 323 ? -4.93 -16.547 15.719 1 74.88 323 GLN A O 1
ATOM 2554 N N . LYS A 1 324 ? -6.926 -15.914 15.68 1 48.56 324 LYS A N 1
ATOM 2555 C CA . LYS A 1 324 ? -7.07 -15.961 17.125 1 48.56 324 LYS A CA 1
ATOM 2556 C C . LYS A 1 324 ? -7.445 -17.359 17.594 1 48.56 324 LYS A C 1
ATOM 2558 O O . LYS A 1 324 ? -8.172 -18.078 16.906 1 48.56 324 LYS A O 1
ATOM 2563 N N . MET B 1 1 ? -8.469 38.656 29.234 1 32.75 1 MET B N 1
ATOM 2564 C CA . MET B 1 1 ? -8.602 39.906 28.484 1 32.75 1 MET B CA 1
ATOM 2565 C C . MET B 1 1 ? -9.922 39.938 27.734 1 32.75 1 MET B C 1
ATOM 2567 O O . MET B 1 1 ? -10.234 39.031 26.953 1 32.75 1 MET B O 1
ATOM 2571 N N . ASN B 1 2 ? -10.766 40.625 28.312 1 39.66 2 ASN B N 1
ATOM 2572 C CA . ASN B 1 2 ? -12.109 40.906 27.797 1 39.66 2 ASN B CA 1
ATOM 2573 C C . ASN B 1 2 ? -12.062 41.438 26.375 1 39.66 2 ASN B C 1
ATOM 2575 O O . ASN B 1 2 ? -11.758 42.625 26.172 1 39.66 2 ASN B O 1
ATOM 2579 N N . ARG B 1 3 ? -11.641 40.688 25.391 1 50.75 3 ARG B N 1
ATOM 2580 C CA . ARG B 1 3 ? -11.594 41.156 24.016 1 50.75 3 ARG B CA 1
ATOM 2581 C C . ARG B 1 3 ? -12.922 41.781 23.609 1 50.75 3 ARG B C 1
ATOM 2583 O O . ARG B 1 3 ? -13.992 41.25 23.906 1 50.75 3 ARG B O 1
ATOM 2590 N N . ARG B 1 4 ? -12.875 43.094 23.359 1 49.94 4 ARG B N 1
ATOM 2591 C CA . ARG B 1 4 ? -14.07 43.75 22.859 1 49.94 4 ARG B CA 1
ATOM 2592 C C . ARG B 1 4 ? -14.617 43.062 21.625 1 49.94 4 ARG B C 1
ATOM 2594 O O . ARG B 1 4 ? -13.867 42.438 20.875 1 49.94 4 ARG B O 1
ATOM 2601 N N . GLU B 1 5 ? -15.781 42.938 21.406 1 50.19 5 GLU B N 1
ATOM 2602 C CA . GLU B 1 5 ? -16.594 42.594 20.234 1 50.19 5 GLU B CA 1
ATOM 2603 C C . GLU B 1 5 ? -16.078 43.281 18.984 1 50.19 5 GLU B C 1
ATOM 2605 O O . GLU B 1 5 ? -15.836 44.5 19 1 50.19 5 GLU B O 1
ATOM 2610 N N . ASN B 1 6 ? -15.305 42.781 18.062 1 61.59 6 ASN B N 1
ATOM 2611 C CA . ASN B 1 6 ? -14.844 43.281 16.781 1 61.59 6 ASN B CA 1
ATOM 2612 C C . ASN B 1 6 ? -13.32 43.406 16.75 1 61.59 6 ASN B C 1
ATOM 2614 O O . ASN B 1 6 ? -12.766 44.062 15.859 1 61.59 6 ASN B O 1
ATOM 2618 N N . GLU B 1 7 ? -12.688 42.969 17.906 1 84.12 7 GLU B N 1
ATOM 2619 C CA . GLU B 1 7 ? -11.234 43.062 17.859 1 84.12 7 GLU B CA 1
ATOM 2620 C C . GLU B 1 7 ? -10.594 41.875 17.156 1 84.12 7 GLU B C 1
ATOM 2622 O O . GLU B 1 7 ? -11.047 40.75 17.328 1 84.12 7 GLU B O 1
ATOM 2627 N N . MET B 1 8 ? -9.672 42.156 16.344 1 93.31 8 MET B N 1
ATOM 2628 C CA . MET B 1 8 ? -8.961 41.125 15.578 1 93.31 8 MET B CA 1
ATOM 2629 C C . MET B 1 8 ? -8.117 40.25 16.484 1 93.31 8 MET B C 1
ATOM 2631 O O . MET B 1 8 ? -7.543 40.719 17.469 1 93.31 8 MET B O 1
ATOM 2635 N N . ILE B 1 9 ? -8.18 39 16.297 1 97.69 9 ILE B N 1
ATOM 2636 C CA . ILE B 1 9 ? -7.277 38.094 16.969 1 97.69 9 ILE B CA 1
ATOM 2637 C C . ILE B 1 9 ? -5.84 38.344 16.531 1 97.69 9 ILE B C 1
ATOM 2639 O O . ILE B 1 9 ? -5.551 38.406 15.328 1 97.69 9 ILE B O 1
ATOM 2643 N N . ARG B 1 10 ? -4.941 38.594 17.453 1 98.5 10 ARG B N 1
ATOM 2644 C CA . ARG B 1 10 ? -3.562 38.969 17.172 1 98.5 10 ARG B CA 1
ATOM 2645 C C . ARG B 1 10 ? -2.648 37.75 17.203 1 98.5 10 ARG B C 1
ATOM 2647 O O . ARG B 1 10 ? -2.436 37.156 18.25 1 98.5 10 ARG B O 1
ATOM 2654 N N . TYR B 1 11 ? -2.102 37.406 16.047 1 98.75 11 TYR B N 1
ATOM 2655 C CA . TYR B 1 11 ? -1.233 36.25 15.867 1 98.75 11 TYR B CA 1
ATOM 2656 C C . TYR B 1 11 ? 0.23 36.625 16.062 1 98.75 11 TYR B C 1
ATOM 2658 O O . TYR B 1 11 ? 0.691 37.625 15.508 1 98.75 11 TYR B O 1
ATOM 2666 N N . GLY B 1 12 ? 0.954 35.906 16.844 1 98.81 12 GLY B N 1
ATOM 2667 C CA . GLY B 1 12 ? 2.406 35.844 16.828 1 98.81 12 GLY B CA 1
ATOM 2668 C C . GLY B 1 12 ? 2.959 34.625 16.141 1 98.81 12 GLY B C 1
ATOM 2669 O O . GLY B 1 12 ? 2.379 33.531 16.234 1 98.81 12 GLY B O 1
ATOM 2670 N N . ILE B 1 13 ? 4.117 34.75 15.484 1 98.81 13 ILE B N 1
ATOM 2671 C CA . ILE B 1 13 ? 4.691 33.656 14.719 1 98.81 13 ILE B CA 1
ATOM 2672 C C . ILE B 1 13 ? 6.066 33.281 15.281 1 98.81 13 ILE B C 1
ATOM 2674 O O . ILE B 1 13 ? 6.91 34.156 15.477 1 98.81 13 ILE B O 1
ATOM 2678 N N . LEU B 1 14 ? 6.211 32 15.602 1 98.56 14 LEU B N 1
ATOM 2679 C CA . LEU B 1 14 ? 7.531 31.516 15.969 1 98.56 14 LEU B CA 1
ATOM 2680 C C . LEU B 1 14 ? 8.219 30.844 14.773 1 98.56 14 LEU B C 1
ATOM 2682 O O . LEU B 1 14 ? 7.758 29.812 14.297 1 98.56 14 LEU B O 1
ATOM 2686 N N . SER B 1 15 ? 9.391 31.422 14.383 1 96.12 15 SER B N 1
ATOM 2687 C CA . SER B 1 15 ? 10.297 30.984 13.32 1 96.12 15 SER B CA 1
ATOM 2688 C C . SER B 1 15 ? 10.016 31.719 12.016 1 96.12 15 SER B C 1
ATOM 2690 O O . SER B 1 15 ? 9.008 32.406 11.891 1 96.12 15 SER B O 1
ATOM 2692 N N . THR B 1 16 ? 10.953 31.719 11.133 1 95.56 16 THR B N 1
ATOM 2693 C CA . THR B 1 16 ? 10.852 32.281 9.797 1 95.56 16 THR B CA 1
ATOM 2694 C C . THR B 1 16 ? 10.875 31.188 8.734 1 95.56 16 THR B C 1
ATOM 2696 O O . THR B 1 16 ? 11.516 31.344 7.695 1 95.56 16 THR B O 1
ATOM 2699 N N . ALA B 1 17 ? 10.211 30.125 9.07 1 93.31 17 ALA B N 1
ATOM 2700 C CA . ALA B 1 17 ? 10.172 28.969 8.172 1 93.31 17 ALA B CA 1
ATOM 2701 C C . ALA B 1 17 ? 9.5 29.328 6.848 1 93.31 17 ALA B C 1
ATOM 2703 O O . ALA B 1 17 ? 8.82 30.359 6.75 1 93.31 17 ALA B O 1
ATOM 2704 N N . GLN B 1 18 ? 9.633 28.484 5.859 1 91.38 18 GLN B N 1
ATOM 2705 C CA . GLN B 1 18 ? 9.203 28.719 4.484 1 91.38 18 GLN B CA 1
ATOM 2706 C C . GLN B 1 18 ? 7.68 28.797 4.391 1 91.38 18 GLN B C 1
ATOM 2708 O O . GLN B 1 18 ? 7.141 29.391 3.455 1 91.38 18 GLN B O 1
ATOM 2713 N N . VAL B 1 19 ? 6.988 28.188 5.285 1 94.5 19 VAL B N 1
ATOM 2714 C CA . VAL B 1 19 ? 5.531 28.141 5.25 1 94.5 19 VAL B CA 1
ATOM 2715 C C . VAL B 1 19 ? 4.961 29.469 5.734 1 94.5 19 VAL B C 1
ATOM 2717 O O . VAL B 1 19 ? 3.805 29.797 5.453 1 94.5 19 VAL B O 1
ATOM 2720 N N . VAL B 1 20 ? 5.707 30.312 6.422 1 97 20 VAL B N 1
ATOM 2721 C CA . VAL B 1 20 ? 5.238 31.453 7.199 1 97 20 VAL B CA 1
ATOM 2722 C C . VAL B 1 20 ? 4.609 32.5 6.27 1 97 20 VAL B C 1
ATOM 2724 O O . VAL B 1 20 ? 3.508 32.969 6.535 1 97 20 VAL B O 1
ATOM 2727 N N . PRO B 1 21 ? 5.223 32.812 5.074 1 97.06 21 PRO B N 1
ATOM 2728 C CA . PRO B 1 21 ? 4.59 33.781 4.195 1 97.06 21 PRO B CA 1
ATOM 2729 C C . PRO B 1 21 ? 3.188 33.375 3.756 1 97.06 21 PRO B C 1
ATOM 2731 O O . PRO B 1 21 ? 2.275 34.219 3.717 1 97.06 21 PRO B O 1
ATOM 2734 N N . ARG B 1 22 ? 2.979 32.125 3.5 1 96.19 22 ARG B N 1
ATOM 2735 C CA . ARG B 1 22 ? 1.671 31.641 3.072 1 96.19 22 ARG B CA 1
ATOM 2736 C C . ARG B 1 22 ? 0.674 31.672 4.227 1 96.19 22 ARG B C 1
ATOM 2738 O O . ARG B 1 22 ? -0.503 31.984 4.031 1 96.19 22 ARG B O 1
ATOM 2745 N N . PHE B 1 23 ? 1.157 31.359 5.395 1 97.56 23 PHE B N 1
ATOM 2746 C CA . PHE B 1 23 ? 0.288 31.438 6.562 1 97.56 23 PHE B CA 1
ATOM 2747 C C . PHE B 1 23 ? -0.155 32.875 6.812 1 97.56 23 PHE B C 1
ATOM 2749 O O . PHE B 1 23 ? -1.339 33.125 7.035 1 97.56 23 PHE B O 1
ATOM 2756 N N . VAL B 1 24 ? 0.779 33.812 6.766 1 97.5 24 VAL B N 1
ATOM 2757 C CA . VAL B 1 24 ? 0.49 35.219 6.98 1 97.5 24 VAL B CA 1
ATOM 2758 C C . VAL B 1 24 ? -0.532 35.719 5.953 1 97.5 24 VAL B C 1
ATOM 2760 O O . VAL B 1 24 ? -1.464 36.438 6.293 1 97.5 24 VAL B O 1
ATOM 2763 N N . ALA B 1 25 ? -0.389 35.25 4.738 1 96.06 25 ALA B N 1
ATOM 2764 C CA . ALA B 1 25 ? -1.355 35.594 3.697 1 96.06 25 ALA B CA 1
ATOM 2765 C C . ALA B 1 25 ? -2.75 35.094 4.055 1 96.06 25 ALA B C 1
ATOM 2767 O O . ALA B 1 25 ? -3.746 35.781 3.816 1 96.06 25 ALA B O 1
ATOM 2768 N N . GLY B 1 26 ? -2.805 33.938 4.625 1 96.06 26 GLY B N 1
ATOM 2769 C CA . GLY B 1 26 ? -4.074 33.375 5.074 1 96.06 26 GLY B CA 1
ATOM 2770 C C . GLY B 1 26 ? -4.711 34.188 6.188 1 96.06 26 GLY B C 1
ATOM 2771 O O . GLY B 1 26 ? -5.926 34.406 6.184 1 96.06 26 GLY B O 1
ATOM 2772 N N . VAL B 1 27 ? -3.912 34.656 7.133 1 97.5 27 VAL B N 1
ATOM 2773 C CA . VAL B 1 27 ? -4.422 35.469 8.227 1 97.5 27 VAL B CA 1
ATOM 2774 C C . VAL B 1 27 ? -4.949 36.781 7.68 1 97.5 27 VAL B C 1
ATOM 2776 O O . VAL B 1 27 ? -6.031 37.25 8.062 1 97.5 27 VAL B O 1
ATOM 2779 N N . LYS B 1 28 ? -4.199 37.344 6.75 1 94.44 28 LYS B N 1
ATOM 2780 C CA . LYS B 1 28 ? -4.59 38.625 6.16 1 94.44 28 LYS B CA 1
ATOM 2781 C C . LYS B 1 28 ? -5.922 38.5 5.426 1 94.44 28 LYS B C 1
ATOM 2783 O O . LYS B 1 28 ? -6.738 39.438 5.449 1 94.44 28 LYS B O 1
ATOM 2788 N N . GLU B 1 29 ? -6.094 37.438 4.84 1 94.44 29 GLU B N 1
ATOM 2789 C CA . GLU B 1 29 ? -7.312 37.188 4.07 1 94.44 29 GLU B CA 1
ATOM 2790 C C . GLU B 1 29 ? -8.477 36.812 4.988 1 94.44 29 GLU B C 1
ATOM 2792 O O . GLU B 1 29 ? -9.641 36.938 4.59 1 94.44 29 GLU B O 1
ATOM 2797 N N . SER B 1 30 ? -8.219 36.469 6.141 1 94.12 30 SER B N 1
ATOM 2798 C CA . SER B 1 30 ? -9.25 36.031 7.07 1 94.12 30 SER B CA 1
ATOM 2799 C C . SER B 1 30 ? -10.055 37.219 7.609 1 94.12 30 SER B C 1
ATOM 2801 O O . SER B 1 30 ? -9.648 38.375 7.469 1 94.12 30 SER B O 1
ATOM 2803 N N . GLN B 1 31 ? -11.25 37.031 8.133 1 86.62 31 GLN B N 1
ATOM 2804 C CA . GLN B 1 31 ? -12.125 38.094 8.648 1 86.62 31 GLN B CA 1
ATOM 2805 C C . GLN B 1 31 ? -11.852 38.344 10.125 1 86.62 31 GLN B C 1
ATOM 2807 O O . GLN B 1 31 ? -12.25 39.375 10.656 1 86.62 31 GLN B O 1
ATOM 2812 N N . GLY B 1 32 ? -10.852 37.875 10.734 1 91.94 32 GLY B N 1
ATOM 2813 C CA . GLY B 1 32 ? -10.812 38.031 12.188 1 91.94 32 GLY B CA 1
ATOM 2814 C C . GLY B 1 32 ? -9.414 37.906 12.758 1 91.94 32 GLY B C 1
ATOM 2815 O O . GLY B 1 32 ? -9.242 37.812 13.977 1 91.94 32 GLY B O 1
ATOM 2816 N N . GLY B 1 33 ? -8.461 37.969 11.922 1 96.38 33 GLY B N 1
ATOM 2817 C CA . GLY B 1 33 ? -7.113 37.781 12.43 1 96.38 33 GLY B CA 1
ATOM 2818 C C . GLY B 1 33 ? -6.125 38.812 11.875 1 96.38 33 GLY B C 1
ATOM 2819 O O . GLY B 1 33 ? -6.328 39.344 10.789 1 96.38 33 GLY B O 1
ATOM 2820 N N . THR B 1 34 ? -5.086 39.094 12.609 1 97.56 34 THR B N 1
ATOM 2821 C CA . THR B 1 34 ? -3.959 39.938 12.172 1 97.56 34 THR B CA 1
ATOM 2822 C C . THR B 1 34 ? -2.654 39.406 12.773 1 97.56 34 THR B C 1
ATOM 2824 O O . THR B 1 34 ? -2.641 38.906 13.891 1 97.56 34 THR B O 1
ATOM 2827 N N . VAL B 1 35 ? -1.595 39.531 11.969 1 98.5 35 VAL B N 1
ATOM 2828 C CA . VAL B 1 35 ? -0.286 39.156 12.492 1 98.5 35 VAL B CA 1
ATOM 2829 C C . VAL B 1 35 ? 0.402 40.375 13.102 1 98.5 35 VAL B C 1
ATOM 2831 O O . VAL B 1 35 ? 0.609 41.375 12.43 1 98.5 35 VAL B O 1
ATOM 2834 N N . THR B 1 36 ? 0.799 40.219 14.359 1 98.44 36 THR B N 1
ATOM 2835 C CA . THR B 1 36 ? 1.304 41.406 15.047 1 98.44 36 THR B CA 1
ATOM 2836 C C . THR B 1 36 ? 2.787 41.281 15.367 1 98.44 36 THR B C 1
ATOM 2838 O O . THR B 1 36 ? 3.473 42.25 15.641 1 98.44 36 THR B O 1
ATOM 2841 N N . ALA B 1 37 ? 3.24 40.031 15.359 1 98.69 37 ALA B N 1
ATOM 2842 C CA . ALA B 1 37 ? 4.621 39.812 15.781 1 98.69 37 ALA B CA 1
ATOM 2843 C C . ALA B 1 37 ? 5.211 38.562 15.156 1 98.69 37 ALA B C 1
ATOM 2845 O O . ALA B 1 37 ? 4.48 37.625 14.852 1 98.69 37 ALA B O 1
ATOM 2846 N N . ILE B 1 38 ? 6.516 38.562 14.984 1 98.81 38 ILE B N 1
ATOM 2847 C CA . ILE B 1 38 ? 7.277 37.406 14.539 1 98.81 38 ILE B CA 1
ATOM 2848 C C . ILE B 1 38 ? 8.594 37.312 15.312 1 98.81 38 ILE B C 1
ATOM 2850 O O . ILE B 1 38 ? 9.172 38.344 15.672 1 98.81 38 ILE B O 1
ATOM 2854 N N . ALA B 1 39 ? 9.023 36.125 15.617 1 98.69 39 ALA B N 1
ATOM 2855 C CA . ALA B 1 39 ? 10.281 35.906 16.328 1 98.69 39 ALA B CA 1
ATOM 2856 C C . ALA B 1 39 ? 11.148 34.875 15.633 1 98.69 39 ALA B C 1
ATOM 2858 O O . ALA B 1 39 ? 10.633 33.938 15 1 98.69 39 ALA B O 1
ATOM 2859 N N . SER B 1 40 ? 12.398 35.031 15.742 1 96.94 40 SER B N 1
ATOM 2860 C CA . SER B 1 40 ? 13.43 34.031 15.398 1 96.94 40 SER B CA 1
ATOM 2861 C C . SER B 1 40 ? 14.523 34 16.469 1 96.94 40 SER B C 1
ATOM 2863 O O . SER B 1 40 ? 14.516 34.781 17.406 1 96.94 40 SER B O 1
ATOM 2865 N N . ARG B 1 41 ? 15.367 32.938 16.281 1 89.94 41 ARG B N 1
ATOM 2866 C CA . ARG B 1 41 ? 16.469 32.844 17.219 1 89.94 41 ARG B CA 1
ATOM 2867 C C . ARG B 1 41 ? 17.422 34.031 17.078 1 89.94 41 ARG B C 1
ATOM 2869 O O . ARG B 1 41 ? 18.047 34.438 18.062 1 89.94 41 ARG B O 1
ATOM 2876 N N . GLY B 1 42 ? 17.484 34.562 15.875 1 91.69 42 GLY B N 1
ATOM 2877 C CA . GLY B 1 42 ? 18.219 35.781 15.594 1 91.69 42 GLY B CA 1
ATOM 2878 C C . GLY B 1 42 ? 17.328 36.906 15.141 1 91.69 42 GLY B C 1
ATOM 2879 O O . GLY B 1 42 ? 16.469 36.719 14.281 1 91.69 42 GLY B O 1
ATOM 2880 N N . ILE B 1 43 ? 17.594 38.094 15.734 1 96.19 43 ILE B N 1
ATOM 2881 C CA . ILE B 1 43 ? 16.719 39.25 15.516 1 96.19 43 ILE B CA 1
ATOM 2882 C C . ILE B 1 43 ? 16.75 39.625 14.047 1 96.19 43 ILE B C 1
ATOM 2884 O O . ILE B 1 43 ? 15.742 40.094 13.5 1 96.19 43 ILE B O 1
ATOM 2888 N N . GLU B 1 44 ? 17.844 39.469 13.422 1 97.25 44 GLU B N 1
ATOM 2889 C CA . GLU B 1 44 ? 18 39.938 12.039 1 97.25 44 GLU B CA 1
ATOM 2890 C C . GLU B 1 44 ? 17.031 39.188 11.109 1 97.25 44 GLU B C 1
ATOM 2892 O O . GLU B 1 44 ? 16.391 39.812 10.266 1 97.25 44 GLU B O 1
ATOM 2897 N N . LYS B 1 45 ? 16.953 37.906 11.266 1 96.62 45 LYS B N 1
ATOM 2898 C CA . LYS B 1 45 ? 16.047 37.125 10.438 1 96.62 45 LYS B CA 1
ATOM 2899 C C . LYS B 1 45 ? 14.594 37.5 10.688 1 96.62 45 LYS B C 1
ATOM 2901 O O . LYS B 1 45 ? 13.797 37.594 9.75 1 96.62 45 LYS B O 1
ATOM 2906 N N . ALA B 1 46 ? 14.25 37.719 11.945 1 97.88 46 ALA B N 1
ATOM 2907 C CA . ALA B 1 46 ? 12.898 38.125 12.305 1 97.88 46 ALA B CA 1
ATOM 2908 C C . ALA B 1 46 ? 12.547 39.469 11.703 1 97.88 46 ALA B C 1
ATOM 2910 O O . ALA B 1 46 ? 11.469 39.656 11.148 1 97.88 46 ALA B O 1
ATOM 2911 N N . GLN B 1 47 ? 13.484 40.375 11.789 1 98.25 47 GLN B N 1
ATOM 2912 C CA . GLN B 1 47 ? 13.266 41.719 11.266 1 98.25 47 GLN B CA 1
ATOM 2913 C C . GLN B 1 47 ? 13.094 41.719 9.75 1 98.25 47 GLN B C 1
ATOM 2915 O O . GLN B 1 47 ? 12.227 42.406 9.211 1 98.25 47 GLN B O 1
ATOM 2920 N N . LYS B 1 48 ? 13.922 41 9.125 1 98.12 48 LYS B N 1
ATOM 2921 C CA . LYS B 1 48 ? 13.852 40.906 7.672 1 98.12 48 LYS B CA 1
ATOM 2922 C C . LYS B 1 48 ? 12.477 40.406 7.223 1 98.12 48 LYS B C 1
ATOM 2924 O O . LYS B 1 48 ? 11.836 41.031 6.363 1 98.12 48 LYS B O 1
ATOM 2929 N N . MET B 1 49 ? 12.039 39.344 7.824 1 98.06 49 MET B N 1
ATOM 2930 C CA . MET B 1 49 ? 10.75 38.781 7.43 1 98.06 49 MET B CA 1
ATOM 2931 C C . MET B 1 49 ? 9.602 39.688 7.859 1 98.06 49 MET B C 1
ATOM 2933 O O . MET B 1 49 ? 8.594 39.781 7.156 1 98.06 49 MET B O 1
ATOM 2937 N N . ALA B 1 50 ? 9.734 40.281 9 1 98.31 50 ALA B N 1
ATOM 2938 C CA . ALA B 1 50 ? 8.727 41.219 9.453 1 98.31 50 ALA B CA 1
ATOM 2939 C C . ALA B 1 50 ? 8.523 42.344 8.438 1 98.31 50 ALA B C 1
ATOM 2941 O O . ALA B 1 50 ? 7.391 42.719 8.125 1 98.31 50 ALA B O 1
ATOM 2942 N N . GLN B 1 51 ? 9.609 42.812 7.973 1 98.12 51 GLN B N 1
ATOM 2943 C CA . GLN B 1 51 ? 9.555 43.875 6.973 1 98.12 51 GLN B CA 1
ATOM 2944 C C . GLN B 1 51 ? 8.898 43.375 5.684 1 98.12 51 GLN B C 1
ATOM 2946 O O . GLN B 1 51 ? 8.023 44.062 5.129 1 98.12 51 GLN B O 1
ATOM 2951 N N . GLU B 1 52 ? 9.32 42.25 5.23 1 98.12 52 GLU B N 1
ATOM 2952 C CA . GLU B 1 52 ? 8.812 41.656 3.992 1 98.12 52 GLU B CA 1
ATOM 2953 C C . GLU B 1 52 ? 7.305 41.406 4.074 1 98.12 52 GLU B C 1
ATOM 2955 O O . GLU B 1 52 ? 6.594 41.531 3.074 1 98.12 52 GLU B O 1
ATOM 2960 N N . LEU B 1 53 ? 6.789 41.125 5.289 1 98.25 53 LEU B N 1
ATOM 2961 C CA . LEU B 1 53 ? 5.402 40.688 5.434 1 98.25 53 LEU B CA 1
ATOM 2962 C C . LEU B 1 53 ? 4.57 41.75 6.137 1 98.25 53 LEU B C 1
ATOM 2964 O O . LEU B 1 53 ? 3.4 41.531 6.453 1 98.25 53 LEU B O 1
ATOM 2968 N N . ASP B 1 54 ? 5.168 42.875 6.41 1 97.56 54 ASP B N 1
ATOM 2969 C CA . ASP B 1 54 ? 4.508 44 7.066 1 97.56 54 ASP B CA 1
ATOM 2970 C C . ASP B 1 54 ? 3.99 43.625 8.445 1 97.56 54 ASP B C 1
ATOM 2972 O O . ASP B 1 54 ? 2.814 43.812 8.758 1 97.56 54 ASP B O 1
ATOM 2976 N N . ILE B 1 55 ? 4.816 42.938 9.188 1 98.25 55 ILE B N 1
ATOM 2977 C CA . ILE B 1 55 ? 4.535 42.594 10.57 1 98.25 55 ILE B CA 1
ATOM 2978 C C . ILE B 1 55 ? 5.133 43.656 11.5 1 98.25 55 ILE B C 1
ATOM 2980 O O . ILE B 1 55 ? 6.332 43.938 11.445 1 98.25 55 ILE B O 1
ATOM 2984 N N . PRO B 1 56 ? 4.398 44.219 12.359 1 97.88 56 PRO B N 1
ATOM 2985 C CA . PRO B 1 56 ? 4.805 45.406 13.117 1 97.88 56 PRO B CA 1
ATOM 2986 C C . PRO B 1 56 ? 5.969 45.125 14.062 1 97.88 56 PRO B C 1
ATOM 2988 O O . PRO B 1 56 ? 6.832 46 14.266 1 97.88 56 PRO B O 1
ATOM 2991 N N . GLN B 1 57 ? 5.984 43.938 14.68 1 98.31 57 GLN B N 1
ATOM 2992 C CA . GLN B 1 57 ? 6.977 43.688 15.719 1 98.31 57 GLN B CA 1
ATOM 2993 C C . GLN B 1 57 ? 7.82 42.469 15.383 1 98.31 57 GLN B C 1
ATOM 2995 O O . GLN B 1 57 ? 7.305 41.469 14.875 1 98.31 57 GLN B O 1
ATOM 3000 N N . ALA B 1 58 ? 9.102 42.594 15.609 1 98.5 58 ALA B N 1
ATOM 3001 C CA . ALA B 1 58 ? 10.055 41.5 15.469 1 98.5 58 ALA B CA 1
ATOM 3002 C C . ALA B 1 58 ? 10.844 41.281 16.75 1 98.5 58 ALA B C 1
ATOM 3004 O O . ALA B 1 58 ? 11.25 42.25 17.406 1 98.5 58 ALA B O 1
ATOM 3005 N N . TYR B 1 59 ? 10.984 40.094 17.125 1 98.31 59 TYR B N 1
ATOM 3006 C CA . TYR B 1 59 ? 11.711 39.75 18.344 1 98.31 59 TYR B CA 1
ATOM 3007 C C . TYR B 1 59 ? 12.883 38.812 18.031 1 98.31 59 TYR B C 1
ATOM 3009 O O . TYR B 1 59 ? 12.789 37.969 17.141 1 98.31 59 TYR B O 1
ATOM 3017 N N . GLY B 1 60 ? 13.922 38.906 18.859 1 96.94 60 GLY B N 1
ATOM 3018 C CA . GLY B 1 60 ? 15.094 38.031 18.703 1 96.94 60 GLY B CA 1
ATOM 3019 C C . GLY B 1 60 ? 15.055 36.812 19.609 1 96.94 60 GLY B C 1
ATOM 3020 O O . GLY B 1 60 ? 16.078 36.188 19.844 1 96.94 60 GLY B O 1
ATOM 3021 N N . SER B 1 61 ? 13.938 36.625 20.156 1 96.69 61 SER B N 1
ATOM 3022 C CA . SER B 1 61 ? 13.734 35.438 20.969 1 96.69 61 SER B CA 1
ATOM 3023 C C . SER B 1 61 ? 12.266 35.031 21 1 96.69 61 SER B C 1
ATOM 3025 O O . SER B 1 61 ? 11.383 35.875 21 1 96.69 61 SER B O 1
ATOM 3027 N N . TYR B 1 62 ? 12.078 33.719 21.094 1 98.25 62 TYR B N 1
ATOM 3028 C CA . TYR B 1 62 ? 10.727 33.188 21.188 1 98.25 62 TYR B CA 1
ATOM 3029 C C . TYR B 1 62 ? 10.07 33.594 22.5 1 98.25 62 TYR B C 1
ATOM 3031 O O . TYR B 1 62 ? 8.875 33.906 22.531 1 98.25 62 TYR B O 1
ATOM 3039 N N . GLU B 1 63 ? 10.828 33.688 23.531 1 98.19 63 GLU B N 1
ATOM 3040 C CA . GLU B 1 63 ? 10.336 34.062 24.859 1 98.19 63 GLU B CA 1
ATOM 3041 C C . GLU B 1 63 ? 9.75 35.469 24.859 1 98.19 63 GLU B C 1
ATOM 3043 O O . GLU B 1 63 ? 8.672 35.688 25.406 1 98.19 63 GLU B O 1
ATOM 3048 N N . LYS B 1 64 ? 10.484 36.375 24.234 1 98.12 64 LYS B N 1
ATOM 3049 C CA . LYS B 1 64 ? 10.031 37.75 24.203 1 98.12 64 LYS B CA 1
ATOM 3050 C C . LYS B 1 64 ? 8.695 37.875 23.469 1 98.12 64 LYS B C 1
ATOM 3052 O O . LYS B 1 64 ? 7.812 38.625 23.906 1 98.12 64 LYS B O 1
ATOM 3057 N N . LEU B 1 65 ? 8.578 37.188 22.359 1 98.56 65 LEU B N 1
ATOM 3058 C CA . LEU B 1 65 ? 7.305 37.219 21.656 1 98.56 65 LEU B CA 1
ATOM 3059 C C . LEU B 1 65 ? 6.18 36.656 22.5 1 98.56 65 LEU B C 1
ATOM 3061 O O . LEU B 1 65 ? 5.094 37.219 22.578 1 98.56 65 LEU B O 1
ATOM 3065 N N . CYS B 1 66 ? 6.41 35.562 23.219 1 98.62 66 CYS B N 1
ATOM 3066 C CA . CYS B 1 66 ? 5.387 34.875 24.016 1 98.62 66 CYS B CA 1
ATOM 3067 C C . CYS B 1 66 ? 4.977 35.75 25.203 1 98.62 66 CYS B C 1
ATOM 3069 O O . CYS B 1 66 ? 3.893 35.562 25.766 1 98.62 66 CYS B O 1
ATOM 3071 N N . GLN B 1 67 ? 5.816 36.688 25.578 1 98.25 67 GLN B N 1
ATOM 3072 C CA . GLN B 1 67 ? 5.527 37.562 26.703 1 98.25 67 GLN B CA 1
ATOM 3073 C C . GLN B 1 67 ? 4.805 38.844 26.25 1 98.25 67 GLN B C 1
ATOM 3075 O O . GLN B 1 67 ? 4.336 39.625 27.078 1 98.25 67 GLN B O 1
ATOM 3080 N N . SER B 1 68 ? 4.758 39 24.984 1 97.81 68 SER B N 1
ATOM 3081 C CA . SER B 1 68 ? 4.18 40.219 24.438 1 97.81 68 SER B CA 1
ATOM 3082 C C . SER B 1 68 ? 2.684 40.312 24.734 1 97.81 68 SER B C 1
ATOM 3084 O O . SER B 1 68 ? 1.957 39.344 24.547 1 97.81 68 SER B O 1
ATOM 3086 N N . GLU B 1 69 ? 2.172 41.469 25.047 1 96.94 69 GLU B N 1
ATOM 3087 C CA . GLU B 1 69 ? 0.751 41.719 25.297 1 96.94 69 GLU B CA 1
ATOM 3088 C C . GLU B 1 69 ? -0.01 41.906 23.984 1 96.94 69 GLU B C 1
ATOM 3090 O O . GLU B 1 69 ? -1.242 41.875 23.969 1 96.94 69 GLU B O 1
ATOM 3095 N N . ASP B 1 70 ? 0.727 41.938 22.875 1 96.75 70 ASP B N 1
ATOM 3096 C CA . ASP B 1 70 ? 0.11 42.188 21.578 1 96.75 70 ASP B CA 1
ATOM 3097 C C . ASP B 1 70 ? -0.133 40.906 20.828 1 96.75 70 ASP B C 1
ATOM 3099 O O . ASP B 1 70 ? -0.402 40.906 19.625 1 96.75 70 ASP B O 1
ATOM 3103 N N . VAL B 1 71 ? 0.012 39.812 21.531 1 98.44 71 VAL B N 1
ATOM 3104 C CA . VAL B 1 71 ? -0.171 38.5 20.906 1 98.44 71 VAL B CA 1
ATOM 3105 C C . VAL B 1 71 ? -1.211 37.688 21.688 1 98.44 71 VAL B C 1
ATOM 3107 O O . VAL B 1 71 ? -1.107 37.562 22.922 1 98.44 71 VAL B O 1
ATOM 3110 N N . ASP B 1 72 ? -2.207 37.188 21.031 1 98.44 72 ASP B N 1
ATOM 3111 C CA . ASP B 1 72 ? -3.238 36.375 21.641 1 98.44 72 ASP B CA 1
ATOM 3112 C C . ASP B 1 72 ? -2.957 34.875 21.406 1 98.44 72 ASP B C 1
ATOM 3114 O O . ASP B 1 72 ? -3.164 34.062 22.297 1 98.44 72 ASP B O 1
ATOM 3118 N N . ILE B 1 73 ? -2.533 34.531 20.219 1 98.81 73 ILE B N 1
ATOM 3119 C CA . ILE B 1 73 ? -2.273 33.156 19.812 1 98.81 73 ILE B CA 1
ATOM 3120 C C . ILE B 1 73 ? -0.941 33.094 19.062 1 98.81 73 ILE B C 1
ATOM 3122 O O . ILE B 1 73 ? -0.599 34 18.297 1 98.81 73 ILE B O 1
ATOM 3126 N N . VAL B 1 74 ? -0.247 32 19.312 1 98.94 74 VAL B N 1
ATOM 3127 C CA . VAL B 1 74 ? 1.056 31.812 18.688 1 98.94 74 VAL B CA 1
ATOM 3128 C C . VAL B 1 74 ? 0.973 30.688 17.656 1 98.94 74 VAL B C 1
ATOM 3130 O O . VAL B 1 74 ? 0.53 29.578 17.984 1 98.94 74 VAL B O 1
ATOM 3133 N N . TYR B 1 75 ? 1.29 30.984 16.422 1 98.88 75 TYR B N 1
ATOM 3134 C CA . TYR B 1 75 ? 1.541 29.984 15.391 1 98.88 75 TYR B CA 1
ATOM 3135 C C . TYR B 1 75 ? 2.973 29.469 15.469 1 98.88 75 TYR B C 1
ATOM 3137 O O . TYR B 1 75 ? 3.926 30.234 15.32 1 98.88 75 TYR B O 1
ATOM 3145 N N . VAL B 1 76 ? 3.115 28.188 15.688 1 98.75 76 VAL B N 1
ATOM 3146 C CA . VAL B 1 76 ? 4.43 27.578 15.891 1 98.75 76 VAL B CA 1
ATOM 3147 C C . VAL B 1 76 ? 4.832 26.797 14.648 1 98.75 76 VAL B C 1
ATOM 3149 O O . VAL B 1 76 ? 4.27 25.734 14.367 1 98.75 76 VAL B O 1
ATOM 3152 N N . ALA B 1 77 ? 5.848 27.266 13.961 1 97.62 77 ALA B N 1
ATOM 3153 C CA . ALA B 1 77 ? 6.32 26.625 12.734 1 97.62 77 ALA B CA 1
ATOM 3154 C C . ALA B 1 77 ? 7.828 26.375 12.789 1 97.62 77 ALA B C 1
ATOM 3156 O O . ALA B 1 77 ? 8.531 26.609 11.805 1 97.62 77 ALA B O 1
ATOM 3157 N N . VAL B 1 78 ? 8.359 25.984 13.961 1 96.62 78 VAL B N 1
ATOM 3158 C CA . VAL B 1 78 ? 9.781 25.688 14.125 1 96.62 78 VAL B CA 1
ATOM 3159 C C . VAL B 1 78 ? 10.07 24.281 13.578 1 96.62 78 VAL B C 1
ATOM 3161 O O . VAL B 1 78 ? 9.172 23.609 13.062 1 96.62 78 VAL B O 1
ATOM 3164 N N . TYR B 1 79 ? 11.359 23.922 13.578 1 94.88 79 TYR B N 1
ATOM 3165 C CA . TYR B 1 79 ? 11.703 22.562 13.156 1 94.88 79 TYR B CA 1
ATOM 3166 C C . TYR B 1 79 ? 11.016 21.531 14.047 1 94.88 79 TYR B C 1
ATOM 3168 O O . TYR B 1 79 ? 10.656 21.828 15.188 1 94.88 79 TYR B O 1
ATOM 3176 N N . ASN B 1 80 ? 10.859 20.312 13.617 1 96.88 80 ASN B N 1
ATOM 3177 C CA . ASN B 1 80 ? 9.945 19.312 14.188 1 96.88 80 ASN B CA 1
ATOM 3178 C C . ASN B 1 80 ? 10.266 19.047 15.648 1 96.88 80 ASN B C 1
ATOM 3180 O O . ASN B 1 80 ? 9.375 19.062 16.5 1 96.88 80 ASN B O 1
ATOM 3184 N N . LYS B 1 81 ? 11.477 18.828 15.945 1 96.19 81 LYS B N 1
ATOM 3185 C CA . LYS B 1 81 ? 11.859 18.516 17.328 1 96.19 81 LYS B CA 1
ATOM 3186 C C . LYS B 1 81 ? 11.562 19.672 18.266 1 96.19 81 LYS B C 1
ATOM 3188 O O . LYS B 1 81 ? 11.336 19.484 19.453 1 96.19 81 LYS B O 1
ATOM 3193 N N . GLY B 1 82 ? 11.547 20.828 17.75 1 97.44 82 GLY B N 1
ATOM 3194 C CA . GLY B 1 82 ? 11.359 22.031 18.562 1 97.44 82 GLY B CA 1
ATOM 3195 C C . GLY B 1 82 ? 9.898 22.312 18.859 1 97.44 82 GLY B C 1
ATOM 3196 O O . GLY B 1 82 ? 9.586 23.203 19.656 1 97.44 82 GLY B O 1
ATOM 3197 N N . HIS B 1 83 ? 8.969 21.578 18.25 1 98.69 83 HIS B N 1
ATOM 3198 C CA . HIS B 1 83 ? 7.539 21.859 18.359 1 98.69 83 HIS B CA 1
ATOM 3199 C C . HIS B 1 83 ? 7.09 21.859 19.812 1 98.69 83 HIS B C 1
ATOM 3201 O O . HIS B 1 83 ? 6.461 22.812 20.281 1 98.69 83 HIS B O 1
ATOM 3207 N N . TYR B 1 84 ? 7.492 20.844 20.484 1 98.75 84 TYR B N 1
ATOM 3208 C CA . TYR B 1 84 ? 7.047 20.656 21.859 1 98.75 84 TYR B CA 1
ATOM 3209 C C . TYR B 1 84 ? 7.492 21.828 22.734 1 98.75 84 TYR B C 1
ATOM 3211 O O . TYR B 1 84 ? 6.672 22.469 23.391 1 98.75 84 TYR B O 1
ATOM 3219 N N . ASP B 1 85 ? 8.766 22.125 22.719 1 98.75 85 ASP B N 1
ATOM 3220 C CA . ASP B 1 85 ? 9.328 23.172 23.562 1 98.75 85 ASP B CA 1
ATOM 3221 C C . ASP B 1 85 ? 8.727 24.531 23.234 1 98.75 85 ASP B C 1
ATOM 3223 O O . ASP B 1 85 ? 8.398 25.312 24.141 1 98.75 85 ASP B O 1
ATOM 3227 N N . ALA B 1 86 ? 8.594 24.812 21.969 1 98.75 86 ALA B N 1
ATOM 3228 C CA . ALA B 1 86 ? 8.055 26.094 21.547 1 98.75 86 ALA B CA 1
ATOM 3229 C C . ALA B 1 86 ? 6.598 26.25 21.953 1 98.75 86 ALA B C 1
ATOM 3231 O O . ALA B 1 86 ? 6.188 27.312 22.438 1 98.75 86 ALA B O 1
ATOM 3232 N N . ALA B 1 87 ? 5.816 25.234 21.734 1 98.94 87 ALA B N 1
ATOM 3233 C CA . ALA B 1 87 ? 4.406 25.266 22.109 1 98.94 87 ALA B CA 1
ATOM 3234 C C . ALA B 1 87 ? 4.254 25.406 23.625 1 98.94 87 ALA B C 1
ATOM 3236 O O . ALA B 1 87 ? 3.416 26.172 24.094 1 98.94 87 ALA B O 1
ATOM 3237 N N . LYS B 1 88 ? 5.027 24.656 24.328 1 98.88 88 LYS B N 1
ATOM 3238 C CA . LYS B 1 88 ? 4.988 24.719 25.781 1 98.88 88 LYS B CA 1
ATOM 3239 C C . LYS B 1 88 ? 5.328 26.125 26.281 1 98.88 88 LYS B C 1
ATOM 3241 O O . LYS B 1 88 ? 4.656 26.641 27.172 1 98.88 88 LYS B O 1
ATOM 3246 N N . LEU B 1 89 ? 6.367 26.672 25.734 1 98.81 89 LEU B N 1
ATOM 3247 C CA . LEU B 1 89 ? 6.758 28.047 26.062 1 98.81 89 LEU B CA 1
ATOM 3248 C C . LEU B 1 89 ? 5.594 29 25.891 1 98.81 89 LEU B C 1
ATOM 3250 O O . LEU B 1 89 ? 5.324 29.828 26.766 1 98.81 89 LEU B O 1
ATOM 3254 N N . ALA B 1 90 ? 4.895 28.906 24.766 1 98.94 90 ALA B N 1
ATOM 3255 C CA . ALA B 1 90 ? 3.754 29.781 24.484 1 98.94 90 ALA B CA 1
ATOM 3256 C C . ALA B 1 90 ? 2.641 29.578 25.5 1 98.94 90 ALA B C 1
ATOM 3258 O O . ALA B 1 90 ? 2.102 30.531 26.047 1 98.94 90 ALA B O 1
ATOM 3259 N N . LEU B 1 91 ? 2.307 28.344 25.797 1 98.88 91 LEU B N 1
ATOM 3260 C CA . LEU B 1 91 ? 1.248 28.016 26.734 1 98.88 91 LEU B CA 1
ATOM 3261 C C . LEU B 1 91 ? 1.592 28.531 28.141 1 98.88 91 LEU B C 1
ATOM 3263 O O . LEU B 1 91 ? 0.735 29.094 28.828 1 98.88 91 LEU B O 1
ATOM 3267 N N . LEU B 1 92 ? 2.797 28.359 28.516 1 98.81 92 LEU B N 1
ATOM 3268 C CA . LEU B 1 92 ? 3.236 28.781 29.828 1 98.81 92 LEU B CA 1
ATOM 3269 C C . LEU B 1 92 ? 3.172 30.297 29.969 1 98.81 92 LEU B C 1
ATOM 3271 O O . LEU B 1 92 ? 3.168 30.828 31.078 1 98.81 92 LEU B O 1
ATOM 3275 N N . ASN B 1 93 ? 3.17 31 28.906 1 98.75 93 ASN B N 1
ATOM 3276 C CA . ASN B 1 93 ? 3.023 32.438 28.906 1 98.75 93 ASN B CA 1
ATOM 3277 C C . ASN B 1 93 ? 1.593 32.875 28.562 1 98.75 93 ASN B C 1
ATOM 3279 O O . ASN B 1 93 ? 1.358 34 28.125 1 98.75 93 ASN B O 1
ATOM 3283 N N . ASN B 1 94 ? 0.652 31.938 28.688 1 98.5 94 ASN B N 1
ATOM 3284 C CA . ASN B 1 94 ? -0.787 32.156 28.594 1 98.5 94 ASN B CA 1
ATOM 3285 C C . ASN B 1 94 ? -1.198 32.562 27.188 1 98.5 94 ASN B C 1
ATOM 3287 O O . ASN B 1 94 ? -2.033 33.438 27.016 1 98.5 94 ASN B O 1
ATOM 3291 N N . LYS B 1 95 ? -0.531 32.031 26.203 1 98.81 95 LYS B N 1
ATOM 3292 C CA . LYS B 1 95 ? -0.92 32.219 24.812 1 98.81 95 LYS B CA 1
ATOM 3293 C C . LYS B 1 95 ? -1.643 31 24.266 1 98.81 95 LYS B C 1
ATOM 3295 O O . LYS B 1 95 ? -1.27 29.859 24.578 1 98.81 95 LYS B O 1
ATOM 3300 N N . HIS B 1 96 ? -2.779 31.203 23.484 1 98.88 96 HIS B N 1
ATOM 3301 C CA . HIS B 1 96 ? -3.293 30.125 22.656 1 98.88 96 HIS B CA 1
ATOM 3302 C C . HIS B 1 96 ? -2.248 29.656 21.656 1 98.88 96 HIS B C 1
ATOM 3304 O O . HIS B 1 96 ? -1.288 30.375 21.375 1 98.88 96 HIS B O 1
ATOM 3310 N N . VAL B 1 97 ? -2.451 28.406 21.141 1 98.94 97 VAL B N 1
ATOM 3311 C CA . VAL B 1 97 ? -1.405 27.891 20.266 1 98.94 97 VAL B CA 1
ATOM 3312 C C . VAL B 1 97 ? -2.037 27.203 19.047 1 98.94 97 VAL B C 1
ATOM 3314 O O . VAL B 1 97 ? -2.98 26.422 19.188 1 98.94 97 VAL B O 1
ATOM 3317 N N . LEU B 1 98 ? -1.639 27.547 17.875 1 98.88 98 LEU B N 1
ATOM 3318 C CA . LEU B 1 98 ? -1.76 26.781 16.625 1 98.88 98 LEU B CA 1
ATOM 3319 C C . LEU B 1 98 ? -0.418 26.172 16.234 1 98.88 98 LEU B C 1
ATOM 3321 O O . LEU B 1 98 ? 0.48 26.891 15.781 1 98.88 98 LEU B O 1
ATOM 3325 N N . LEU B 1 99 ? -0.283 24.891 16.406 1 98.88 99 LEU B N 1
ATOM 3326 C CA . LEU B 1 99 ? 0.999 24.203 16.281 1 98.88 99 LEU B CA 1
ATOM 3327 C C . LEU B 1 99 ? 1.089 23.453 14.953 1 98.88 99 LEU B C 1
ATOM 3329 O O . LEU B 1 99 ? 0.243 22.609 14.656 1 98.88 99 LEU B O 1
ATOM 3333 N N . GLU B 1 100 ? 2.062 23.703 14.195 1 98.25 100 GLU B N 1
ATOM 3334 C CA . GLU B 1 100 ? 2.283 23.031 12.914 1 98.25 100 GLU B CA 1
ATOM 3335 C C . GLU B 1 100 ? 2.449 21.531 13.102 1 98.25 100 GLU B C 1
ATOM 3337 O O . GLU B 1 100 ? 2.855 21.062 14.18 1 98.25 100 GLU B O 1
ATOM 3342 N N . LYS B 1 101 ? 2.16 20.828 12.023 1 97.56 101 LYS B N 1
ATOM 3343 C CA . LYS B 1 101 ? 2.4 19.391 11.984 1 97.56 101 LYS B CA 1
ATOM 3344 C C . LYS B 1 101 ? 3.852 19.078 11.633 1 97.56 101 LYS B C 1
ATOM 3346 O O . LYS B 1 101 ? 4.504 19.859 10.938 1 97.56 101 LYS B O 1
ATOM 3351 N N . PRO B 1 102 ? 4.391 18.016 12.016 1 97.88 102 PRO B N 1
ATOM 3352 C CA . PRO B 1 102 ? 3.799 17.109 13.008 1 97.88 102 PRO B CA 1
ATOM 3353 C C . PRO B 1 102 ? 3.709 17.734 14.398 1 97.88 102 PRO B C 1
ATOM 3355 O O . PRO B 1 102 ? 4.559 18.547 14.766 1 97.88 102 PRO B O 1
ATOM 3358 N N . PHE B 1 103 ? 2.732 17.281 15.125 1 98.56 103 PHE B N 1
ATOM 3359 C CA . PHE B 1 103 ? 2.395 17.953 16.375 1 98.56 103 PHE B CA 1
ATOM 3360 C C . PHE B 1 103 ? 3.547 17.844 17.375 1 98.56 103 PHE B C 1
ATOM 3362 O O . PHE B 1 103 ? 4.141 18.859 17.75 1 98.56 103 PHE B O 1
ATOM 3369 N N . THR B 1 104 ? 3.895 16.656 17.812 1 98.62 104 THR B N 1
ATOM 3370 C CA . THR B 1 104 ? 5.051 16.375 18.656 1 98.62 104 THR B CA 1
ATOM 3371 C C . THR B 1 104 ? 5.754 15.102 18.219 1 98.62 104 THR B C 1
ATOM 3373 O O . THR B 1 104 ? 5.238 14.359 17.375 1 98.62 104 THR B O 1
ATOM 3376 N N . MET B 1 105 ? 6.914 14.883 18.781 1 97.25 105 MET B N 1
ATOM 3377 C CA . MET B 1 105 ? 7.688 13.688 18.469 1 97.25 105 MET B CA 1
ATOM 3378 C C . MET B 1 105 ? 7.125 12.461 19.188 1 97.25 105 MET B C 1
ATOM 3380 O O . MET B 1 105 ? 7.219 11.344 18.688 1 97.25 105 MET B O 1
ATOM 3384 N N . THR B 1 106 ? 6.547 12.703 20.375 1 98.06 106 THR B N 1
ATOM 3385 C CA . THR B 1 106 ? 6.035 11.586 21.156 1 98.06 106 THR B CA 1
ATOM 3386 C C . THR B 1 106 ? 4.617 11.875 21.641 1 98.06 106 THR B C 1
ATOM 3388 O O . THR B 1 106 ? 4.211 13.031 21.734 1 98.06 106 THR B O 1
ATOM 3391 N N . LEU B 1 107 ? 3.947 10.773 21.938 1 98.69 107 LEU B N 1
ATOM 3392 C CA . LEU B 1 107 ? 2.592 10.867 22.469 1 98.69 107 LEU B CA 1
ATOM 3393 C C . LEU B 1 107 ? 2.588 11.562 23.828 1 98.69 107 LEU B C 1
ATOM 3395 O O . LEU B 1 107 ? 1.71 12.383 24.109 1 98.69 107 LEU B O 1
ATOM 3399 N N . ALA B 1 108 ? 3.541 11.273 24.641 1 98.81 108 ALA B N 1
ATOM 3400 C CA . ALA B 1 108 ? 3.643 11.875 25.969 1 98.81 108 ALA B CA 1
ATOM 3401 C C . ALA B 1 108 ? 3.74 13.398 25.875 1 98.81 108 ALA B C 1
ATOM 3403 O O . ALA B 1 108 ? 3.09 14.117 26.641 1 98.81 108 ALA B O 1
ATOM 3404 N N . GLN B 1 109 ? 4.555 13.883 24.969 1 98.88 109 GLN B N 1
ATOM 3405 C CA . GLN B 1 109 ? 4.68 15.32 24.75 1 98.88 109 GLN B CA 1
ATOM 3406 C C . GLN B 1 109 ? 3.342 15.93 24.344 1 98.88 109 GLN B C 1
ATOM 3408 O O . GLN B 1 109 ? 2.961 16.984 24.859 1 98.88 109 GLN B O 1
ATOM 3413 N N . ALA B 1 110 ? 2.666 15.289 23.438 1 98.88 110 ALA B N 1
ATOM 3414 C CA . ALA B 1 110 ? 1.376 15.789 22.969 1 98.88 110 ALA B CA 1
ATOM 3415 C C . ALA B 1 110 ? 0.365 15.844 24.109 1 98.88 110 ALA B C 1
ATOM 3417 O O . ALA B 1 110 ? -0.328 16.859 24.281 1 98.88 110 ALA B O 1
ATOM 3418 N N . GLU B 1 111 ? 0.3 14.781 24.828 1 98.88 111 GLU B N 1
ATOM 3419 C CA . GLU B 1 111 ? -0.617 14.711 25.969 1 98.88 111 GLU B CA 1
ATOM 3420 C C . GLU B 1 111 ? -0.327 15.812 26.984 1 98.88 111 GLU B C 1
ATOM 3422 O O . GLU B 1 111 ? -1.25 16.422 27.516 1 98.88 111 GLU B O 1
ATOM 3427 N N . GLU B 1 112 ? 0.899 16.016 27.25 1 98.88 112 GLU B N 1
ATOM 3428 C CA . GLU B 1 112 ? 1.284 17.062 28.188 1 98.88 112 GLU B CA 1
ATOM 3429 C C . GLU B 1 112 ? 0.84 18.438 27.688 1 98.88 112 GLU B C 1
ATOM 3431 O O . GLU B 1 112 ? 0.351 19.25 28.484 1 98.88 112 GLU B O 1
ATOM 3436 N N . LEU B 1 113 ? 1.066 18.688 26.422 1 98.88 113 LEU B N 1
ATOM 3437 C CA . LEU B 1 113 ? 0.67 19.984 25.891 1 98.88 113 LEU B CA 1
ATOM 3438 C C . LEU B 1 113 ? -0.836 20.188 26.016 1 98.88 113 LEU B C 1
ATOM 3440 O O . LEU B 1 113 ? -1.29 21.281 26.391 1 98.88 113 LEU B O 1
ATOM 3444 N N . PHE B 1 114 ? -1.644 19.172 25.656 1 98.81 114 PHE B N 1
ATOM 3445 C CA . PHE B 1 114 ? -3.092 19.297 25.781 1 98.81 114 PHE B CA 1
ATOM 3446 C C . PHE B 1 114 ? -3.506 19.484 27.234 1 98.81 114 PHE B C 1
ATOM 3448 O O . PHE B 1 114 ? -4.418 20.25 27.531 1 98.81 114 PHE B O 1
ATOM 3455 N N . ALA B 1 115 ? -2.857 18.75 28.109 1 98.75 115 ALA B N 1
ATOM 3456 C CA . ALA B 1 115 ? -3.146 18.891 29.547 1 98.75 115 ALA B CA 1
ATOM 3457 C C . ALA B 1 115 ? -2.838 20.312 30.031 1 98.75 115 ALA B C 1
ATOM 3459 O O . ALA B 1 115 ? -3.625 20.906 30.766 1 98.75 115 ALA B O 1
ATOM 3460 N N . LEU B 1 116 ? -1.682 20.797 29.641 1 98.75 116 LEU B N 1
ATOM 3461 C CA . LEU B 1 116 ? -1.261 22.141 30.031 1 98.75 116 LEU B CA 1
ATOM 3462 C C . LEU B 1 116 ? -2.238 23.188 29.5 1 98.75 116 LEU B C 1
ATOM 3464 O O . LEU B 1 116 ? -2.605 24.109 30.219 1 98.75 116 LEU B O 1
ATOM 3468 N N . ALA B 1 117 ? -2.629 23.094 28.25 1 98.75 117 ALA B N 1
ATOM 3469 C CA . ALA B 1 117 ? -3.594 24.016 27.656 1 98.75 117 ALA B CA 1
ATOM 3470 C C . ALA B 1 117 ? -4.902 24.016 28.438 1 98.75 117 ALA B C 1
ATOM 3472 O O . ALA B 1 117 ? -5.457 25.062 28.734 1 98.75 117 ALA B O 1
ATOM 3473 N N . LYS B 1 118 ? -5.367 22.812 28.719 1 98.25 118 LYS B N 1
ATOM 3474 C CA . LYS B 1 118 ? -6.602 22.688 29.484 1 98.25 118 LYS B CA 1
ATOM 3475 C C . LYS B 1 118 ? -6.469 23.328 30.859 1 98.25 118 LYS B C 1
ATOM 3477 O O . LYS B 1 118 ? -7.355 24.078 31.297 1 98.25 118 LYS B O 1
ATOM 3482 N N . GLU B 1 119 ? -5.426 23.031 31.531 1 98.19 119 GLU B N 1
ATOM 3483 C CA . GLU B 1 119 ? -5.164 23.578 32.844 1 98.19 119 GLU B CA 1
ATOM 3484 C C . GLU B 1 119 ? -5.195 25.109 32.844 1 98.19 119 GLU B C 1
ATOM 3486 O O . GLU B 1 119 ? -5.672 25.719 33.812 1 98.19 119 GLU B O 1
ATOM 3491 N N . ARG B 1 120 ? -4.77 25.703 31.828 1 98.06 120 ARG B N 1
ATOM 3492 C CA . ARG B 1 120 ? -4.617 27.156 31.766 1 98.06 120 ARG B CA 1
ATOM 3493 C C . ARG B 1 120 ? -5.777 27.797 31 1 98.06 120 ARG B C 1
ATOM 3495 O O . ARG B 1 120 ? -5.773 29 30.734 1 98.06 120 ARG B O 1
ATOM 3502 N N . ASN B 1 121 ? -6.75 26.938 30.625 1 98.38 121 ASN B N 1
ATOM 3503 C CA . ASN B 1 121 ? -7.922 27.375 29.875 1 98.38 121 ASN B CA 1
ATOM 3504 C C . ASN B 1 121 ? -7.523 28.047 28.562 1 98.38 121 ASN B C 1
ATOM 3506 O O . ASN B 1 121 ? -7.996 29.141 28.25 1 98.38 121 ASN B O 1
ATOM 3510 N N . LEU B 1 122 ? -6.59 27.438 27.844 1 98.75 122 LEU B N 1
ATOM 3511 C CA . LEU B 1 122 ? -6.09 27.953 26.578 1 98.75 122 LEU B CA 1
ATOM 3512 C C . LEU B 1 122 ? -6.473 27.031 25.422 1 98.75 122 LEU B C 1
ATOM 3514 O O . LEU B 1 122 ? -6.543 25.812 25.594 1 98.75 122 LEU B O 1
ATOM 3518 N N . PHE B 1 123 ? -6.656 27.625 24.219 1 98.75 123 PHE B N 1
ATOM 3519 C CA . PHE B 1 123 ? -6.898 26.891 22.984 1 98.75 123 PHE B CA 1
ATOM 3520 C C . PHE B 1 123 ? -5.602 26.312 22.422 1 98.75 123 PHE B C 1
ATOM 3522 O O . PHE B 1 123 ? -4.559 26.969 22.453 1 98.75 123 PHE B O 1
ATOM 3529 N N . LEU B 1 124 ? -5.641 25.062 22.047 1 98.88 124 LEU B N 1
ATOM 3530 C CA . LEU B 1 124 ? -4.539 24.375 21.375 1 98.88 124 LEU B CA 1
ATOM 3531 C C . LEU B 1 124 ? -5.051 23.547 20.219 1 98.88 124 LEU B C 1
ATOM 3533 O O . LEU B 1 124 ? -5.996 22.766 20.359 1 98.88 124 LEU B O 1
ATOM 3537 N N . MET B 1 125 ? -4.438 23.719 19.047 1 98.88 125 MET B N 1
ATOM 3538 C CA . MET B 1 125 ? -4.828 22.938 17.875 1 98.88 125 MET B CA 1
ATOM 3539 C C . MET B 1 125 ? -3.623 22.656 16.984 1 98.88 125 MET B C 1
ATOM 3541 O O . MET B 1 125 ? -2.768 23.516 16.797 1 98.88 125 MET B O 1
ATOM 3545 N N . GLU B 1 126 ? -3.551 21.438 16.531 1 98.81 126 GLU B N 1
ATOM 3546 C CA . GLU B 1 126 ? -2.607 21.141 15.453 1 98.81 126 GLU B CA 1
ATOM 3547 C C . GLU B 1 126 ? -3.02 21.812 14.148 1 98.81 126 GLU B C 1
ATOM 3549 O O . GLU B 1 126 ? -4.203 21.828 13.797 1 98.81 126 GLU B O 1
ATOM 3554 N N . ALA B 1 127 ? -2.064 22.391 13.461 1 98.25 127 ALA B N 1
ATOM 3555 C CA . ALA B 1 127 ? -2.336 22.969 12.148 1 98.25 127 ALA B CA 1
ATOM 3556 C C . ALA B 1 127 ? -2.459 21.891 11.078 1 98.25 127 ALA B C 1
ATOM 3558 O O . ALA B 1 127 ? -1.464 21.266 10.695 1 98.25 127 ALA B O 1
ATOM 3559 N N . GLN B 1 128 ? -3.65 21.672 10.578 1 97.12 128 GLN B N 1
ATOM 3560 C CA . GLN B 1 128 ? -3.988 20.703 9.547 1 97.12 128 GLN B CA 1
ATOM 3561 C C . GLN B 1 128 ? -4.918 21.312 8.5 1 97.12 128 GLN B C 1
ATOM 3563 O O . GLN B 1 128 ? -6.09 20.938 8.406 1 97.12 128 GLN B O 1
ATOM 3568 N N . LYS B 1 129 ? -4.379 22.094 7.703 1 96.75 129 LYS B N 1
ATOM 3569 C CA . LYS B 1 129 ? -5.148 22.953 6.816 1 96.75 129 LYS B CA 1
ATOM 3570 C C . LYS B 1 129 ? -6.023 22.125 5.871 1 96.75 129 LYS B C 1
ATOM 3572 O O . LYS B 1 129 ? -7.098 22.578 5.469 1 96.75 129 LYS B O 1
ATOM 3577 N N . SER B 1 130 ? -5.645 20.891 5.527 1 96.44 130 SER B N 1
ATOM 3578 C CA . SER B 1 130 ? -6.348 20.078 4.547 1 96.44 130 SER B CA 1
ATOM 3579 C C . SER B 1 130 ? -7.766 19.75 5.008 1 96.44 130 SER B C 1
ATOM 3581 O O . SER B 1 130 ? -8.672 19.578 4.184 1 96.44 130 SER B O 1
ATOM 3583 N N . LEU B 1 131 ? -7.973 19.719 6.293 1 97.88 131 LEU B N 1
ATOM 3584 C CA . LEU B 1 131 ? -9.258 19.312 6.844 1 97.88 131 LEU B CA 1
ATOM 3585 C C . LEU B 1 131 ? -10.289 20.422 6.727 1 97.88 131 LEU B C 1
ATOM 3587 O O . LEU B 1 131 ? -11.492 20.188 6.867 1 97.88 131 LEU B O 1
ATOM 3591 N N . PHE B 1 132 ? -9.812 21.625 6.422 1 97.25 132 PHE B N 1
ATOM 3592 C CA . PHE B 1 132 ? -10.695 22.797 6.434 1 97.25 132 PHE B CA 1
ATOM 3593 C C . PHE B 1 132 ? -11.008 23.25 5.012 1 97.25 132 PHE B C 1
ATOM 3595 O O . PHE B 1 132 ? -11.82 24.156 4.805 1 97.25 132 PHE B O 1
ATOM 3602 N N . LEU B 1 133 ? -10.336 22.656 4.039 1 96.88 133 LEU B N 1
ATOM 3603 C CA . LEU B 1 133 ? -10.578 23.062 2.652 1 96.88 133 LEU B CA 1
ATOM 3604 C C . LEU B 1 133 ? -12.023 22.797 2.252 1 96.88 133 LEU B C 1
ATOM 3606 O O . LEU B 1 133 ? -12.586 21.75 2.59 1 96.88 133 LEU B O 1
ATOM 3610 N N . PRO B 1 134 ? -12.609 23.734 1.52 1 96.69 134 PRO B N 1
ATOM 3611 C CA . PRO B 1 134 ? -13.984 23.516 1.051 1 96.69 134 PRO B CA 1
ATOM 3612 C C . PRO B 1 134 ? -14.133 22.219 0.261 1 96.69 134 PRO B C 1
ATOM 3614 O O . PRO B 1 134 ? -15.156 21.547 0.376 1 96.69 134 PRO B O 1
ATOM 3617 N N . ILE B 1 135 ? -13.141 21.828 -0.493 1 96.62 135 ILE B N 1
ATOM 3618 C CA . ILE B 1 135 ? -13.18 20.609 -1.291 1 96.62 135 ILE B CA 1
ATOM 3619 C C . ILE B 1 135 ? -13.281 19.391 -0.371 1 96.62 135 ILE B C 1
ATOM 3621 O O . ILE B 1 135 ? -13.938 18.406 -0.709 1 96.62 135 ILE B O 1
ATOM 3625 N N . THR B 1 136 ? -12.617 19.438 0.76 1 97.06 136 THR B N 1
ATOM 3626 C CA . THR B 1 136 ? -12.695 18.344 1.724 1 97.06 136 THR B CA 1
ATOM 3627 C C . THR B 1 136 ? -14.133 18.156 2.213 1 97.06 136 THR B C 1
ATOM 3629 O O . THR B 1 136 ? -14.625 17.031 2.289 1 97.06 136 THR B O 1
ATOM 3632 N N . LYS B 1 137 ? -14.797 19.234 2.512 1 96.19 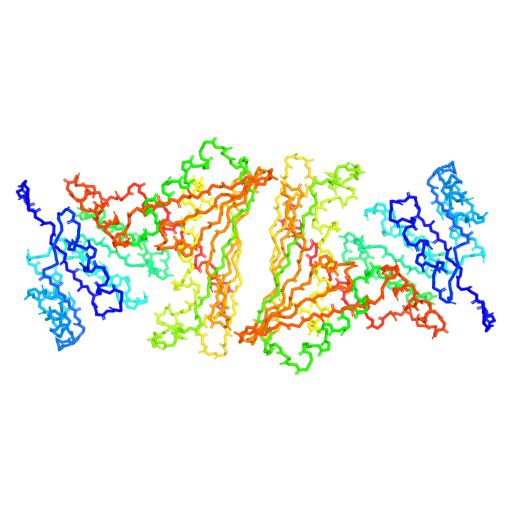137 LYS B N 1
ATOM 3633 C CA . LYS B 1 137 ? -16.188 19.188 2.924 1 96.19 137 LYS B CA 1
ATOM 3634 C C . LYS B 1 137 ? -17.062 18.609 1.809 1 96.19 137 LYS B C 1
ATOM 3636 O O . LYS B 1 137 ? -17.953 17.797 2.062 1 96.19 137 LYS B O 1
ATOM 3641 N N . GLN B 1 138 ? -16.812 19.047 0.599 1 97.69 138 GLN B N 1
ATOM 3642 C CA . GLN B 1 138 ? -17.562 18.531 -0.539 1 97.69 138 GLN B CA 1
ATOM 3643 C C . GLN B 1 138 ? -17.375 17.031 -0.687 1 97.69 138 GLN B C 1
ATOM 3645 O O . GLN B 1 138 ? -18.328 16.297 -0.937 1 97.69 138 GLN B O 1
ATOM 3650 N N . ILE B 1 139 ? -16.156 16.594 -0.548 1 98.19 139 ILE B N 1
ATOM 3651 C CA . ILE B 1 139 ? -15.836 15.172 -0.646 1 98.19 139 ILE B CA 1
ATOM 3652 C C . ILE B 1 139 ? -16.578 14.398 0.438 1 98.19 139 ILE B C 1
ATOM 3654 O O . ILE B 1 139 ? -17.172 13.352 0.164 1 98.19 139 ILE B O 1
ATOM 3658 N N . GLN B 1 140 ? -16.578 14.883 1.639 1 97.44 140 GLN B N 1
ATOM 3659 C CA . GLN B 1 140 ? -17.297 14.242 2.729 1 97.44 140 GLN B CA 1
ATOM 3660 C C . GLN B 1 140 ? -18.781 14.125 2.402 1 97.44 140 GLN B C 1
ATOM 3662 O O . GLN B 1 140 ? -19.406 13.102 2.699 1 97.44 140 GLN B O 1
ATOM 3667 N N . GLN B 1 141 ? -19.328 15.164 1.807 1 97.56 141 GLN B N 1
ATOM 3668 C CA . GLN B 1 141 ? -20.75 15.148 1.43 1 97.56 141 GLN B CA 1
ATOM 3669 C C . GLN B 1 141 ? -21.016 14.07 0.385 1 97.56 141 GLN B C 1
ATOM 3671 O O . GLN B 1 141 ? -22.031 13.383 0.456 1 97.56 141 GLN B O 1
ATOM 3676 N N . VAL B 1 142 ? -20.141 13.961 -0.567 1 97.88 142 VAL B N 1
ATOM 3677 C CA . VAL B 1 142 ? -20.266 12.938 -1.603 1 97.88 142 VAL B CA 1
ATOM 3678 C C . VAL B 1 142 ? -20.281 11.555 -0.962 1 97.88 142 VAL B C 1
ATOM 3680 O O . VAL B 1 142 ? -21.109 10.711 -1.31 1 97.88 142 VAL B O 1
ATOM 3683 N N . ILE B 1 143 ? -19.422 11.312 -0.016 1 97.88 143 ILE B N 1
ATOM 3684 C CA . ILE B 1 143 ? -19.297 10.039 0.688 1 97.88 143 ILE B CA 1
ATOM 3685 C C . ILE B 1 143 ? -20.562 9.781 1.503 1 97.88 143 ILE B C 1
ATOM 3687 O O . ILE B 1 143 ? -21.141 8.688 1.451 1 97.88 143 ILE B O 1
ATOM 3691 N N . GLN B 1 144 ? -21.031 10.797 2.211 1 97 144 GLN B N 1
ATOM 3692 C CA . GLN B 1 144 ? -22.203 10.672 3.08 1 97 144 GLN B CA 1
ATOM 3693 C C . GLN B 1 144 ? -23.469 10.375 2.273 1 97 144 GLN B C 1
ATOM 3695 O O . GLN B 1 144 ? -24.328 9.625 2.721 1 97 144 GLN B O 1
ATOM 3700 N N . LYS B 1 145 ? -23.516 10.938 1.115 1 97.62 145 LYS B N 1
ATOM 3701 C CA . LYS B 1 145 ? -24.688 10.742 0.253 1 97.62 145 LYS B CA 1
ATOM 3702 C C . LYS B 1 145 ? -24.641 9.383 -0.431 1 97.62 145 LYS B C 1
ATOM 3704 O O . LYS B 1 145 ? -25.578 9 -1.132 1 97.62 145 LYS B O 1
ATOM 3709 N N . GLY B 1 146 ? -23.531 8.711 -0.346 1 97.56 146 GLY B N 1
ATOM 3710 C CA . GLY B 1 146 ? -23.406 7.367 -0.892 1 97.56 146 GLY B CA 1
ATOM 3711 C C . GLY B 1 146 ? -23.219 7.352 -2.396 1 97.56 146 GLY B C 1
ATOM 3712 O O . GLY B 1 146 ? -23.578 6.375 -3.061 1 97.56 146 GLY B O 1
ATOM 3713 N N . LYS B 1 147 ? -22.656 8.461 -2.91 1 97.5 147 LYS B N 1
ATOM 3714 C CA . LYS B 1 147 ? -22.562 8.594 -4.359 1 97.5 147 LYS B CA 1
ATOM 3715 C C . LYS B 1 147 ? -21.641 7.535 -4.953 1 97.5 147 LYS B C 1
ATOM 3717 O O . LYS B 1 147 ? -21.844 7.09 -6.086 1 97.5 147 LYS B O 1
ATOM 3722 N N . ILE B 1 148 ? -20.656 7.125 -4.195 1 98.12 148 ILE B N 1
ATOM 3723 C CA . ILE B 1 148 ? -19.734 6.145 -4.746 1 98.12 148 ILE B CA 1
ATOM 3724 C C . ILE B 1 148 ? -19.875 4.816 -4.004 1 98.12 148 ILE B C 1
ATOM 3726 O O . ILE B 1 148 ? -19 3.957 -4.074 1 98.12 148 ILE B O 1
ATOM 3730 N N . GLY B 1 149 ? -20.922 4.621 -3.295 1 97.88 149 GLY B N 1
ATOM 3731 C CA . GLY B 1 149 ? -21.203 3.379 -2.59 1 97.88 149 GLY B CA 1
ATOM 3732 C C . GLY B 1 149 ? -20.359 3.209 -1.332 1 97.88 149 GLY B C 1
ATOM 3733 O O . GLY B 1 149 ? -19.812 4.184 -0.806 1 97.88 149 GLY B O 1
ATOM 3734 N N . THR B 1 150 ? -20.297 1.962 -0.823 1 97.19 150 THR B N 1
ATOM 3735 C CA . THR B 1 150 ? -19.547 1.646 0.387 1 97.19 150 THR B CA 1
ATOM 3736 C C . THR B 1 150 ? -18.047 1.777 0.144 1 97.19 150 THR B C 1
ATOM 3738 O O . THR B 1 150 ? -17.516 1.227 -0.824 1 97.19 150 THR B O 1
ATOM 3741 N N . LEU B 1 151 ? -17.375 2.537 0.981 1 98.38 151 LEU B N 1
ATOM 3742 C CA . LEU B 1 151 ? -15.938 2.727 0.856 1 98.38 151 LEU B CA 1
ATOM 3743 C C . LEU B 1 151 ? -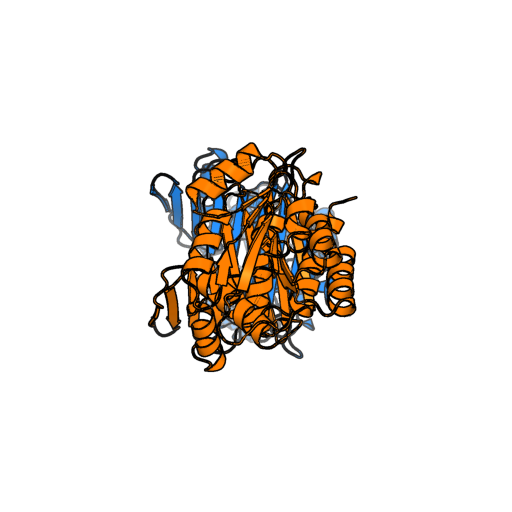15.188 1.438 1.183 1 98.38 151 LEU B C 1
ATOM 3745 O O . LEU B 1 151 ? -15.562 0.713 2.105 1 98.38 151 LEU B O 1
ATOM 3749 N N . ARG B 1 152 ? -14.094 1.189 0.405 1 98.38 152 ARG B N 1
ATOM 3750 C CA . ARG B 1 152 ? -13.32 -0.028 0.637 1 98.38 152 ARG B CA 1
ATOM 3751 C C . ARG B 1 152 ? -11.836 0.282 0.766 1 98.38 152 ARG B C 1
ATOM 3753 O O . ARG B 1 152 ? -11.109 -0.413 1.482 1 98.38 152 ARG B O 1
ATOM 3760 N N . TRP B 1 153 ? -11.367 1.289 0.078 1 98.81 153 TRP B N 1
ATOM 3761 C CA . TRP B 1 153 ? -9.93 1.524 0.012 1 98.81 153 TRP B CA 1
ATOM 3762 C C . TRP B 1 153 ? -9.625 3.006 -0.184 1 98.81 153 TRP B C 1
ATOM 3764 O O . TRP B 1 153 ? -10.273 3.674 -0.995 1 98.81 153 TRP B O 1
ATOM 3774 N N . LEU B 1 154 ? -8.844 3.607 0.644 1 98.88 154 LEU B N 1
ATOM 3775 C CA . LEU B 1 154 ? -8.227 4.91 0.435 1 98.88 154 LEU B CA 1
ATOM 3776 C C . LEU B 1 154 ? -6.73 4.762 0.157 1 98.88 154 LEU B C 1
ATOM 3778 O O . LEU B 1 154 ? -6.012 4.129 0.933 1 98.88 154 LEU B O 1
ATOM 3782 N N . ASP B 1 155 ? -6.281 5.297 -0.952 1 98.75 155 ASP B N 1
ATOM 3783 C CA . ASP B 1 155 ? -4.906 5.129 -1.416 1 98.75 155 ASP B CA 1
ATOM 3784 C C . ASP B 1 155 ? -4.227 6.484 -1.604 1 98.75 155 ASP B C 1
ATOM 3786 O O . ASP B 1 155 ? -4.578 7.242 -2.51 1 98.75 155 ASP B O 1
ATOM 3790 N N . SER B 1 156 ? -3.238 6.75 -0.772 1 98.69 156 SER B N 1
ATOM 3791 C CA . SER B 1 156 ? -2.535 8.031 -0.834 1 98.69 156 SER B CA 1
ATOM 3792 C C . SER B 1 156 ? -1.083 7.836 -1.26 1 98.69 156 SER B C 1
ATOM 3794 O O . SER B 1 156 ? -0.382 6.977 -0.728 1 98.69 156 SER B O 1
ATOM 3796 N N . VAL B 1 157 ? -0.606 8.609 -2.244 1 98.5 157 VAL B N 1
ATOM 3797 C CA . VAL B 1 157 ? 0.786 8.68 -2.674 1 98.5 157 VAL B CA 1
ATOM 3798 C C . VAL B 1 157 ? 1.263 10.125 -2.662 1 98.5 157 VAL B C 1
ATOM 3800 O O . VAL B 1 157 ? 0.619 11.008 -3.244 1 98.5 157 VAL B O 1
ATOM 3803 N N . THR B 1 158 ? 2.289 10.406 -1.942 1 97.25 158 THR B N 1
ATOM 3804 C CA . THR B 1 158 ? 2.898 11.734 -1.914 1 97.25 158 THR B CA 1
ATOM 3805 C C . THR B 1 158 ? 4.41 11.641 -2.105 1 97.25 158 THR B C 1
ATOM 3807 O O . THR B 1 158 ? 5.082 10.867 -1.417 1 97.25 158 THR B O 1
ATOM 3810 N N . ALA B 1 159 ? 4.945 12.391 -3.037 1 96.25 159 ALA B N 1
ATOM 3811 C CA . ALA B 1 159 ? 6.375 12.43 -3.336 1 96.25 159 ALA B CA 1
ATOM 3812 C C . ALA B 1 159 ? 6.934 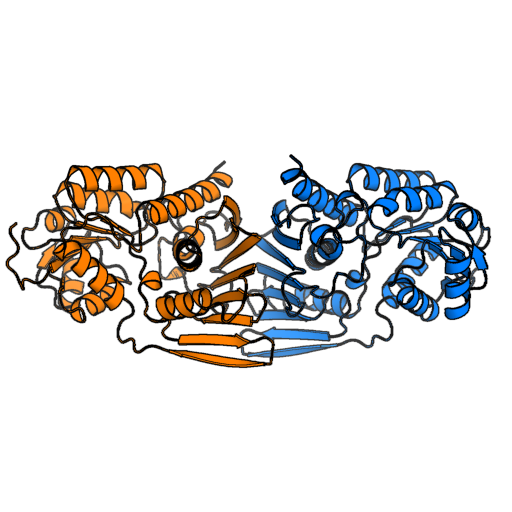13.836 -3.178 1 96.25 159 ALA B C 1
ATOM 3814 O O . ALA B 1 159 ? 6.277 14.82 -3.537 1 96.25 159 ALA B O 1
ATOM 3815 N N . TYR B 1 160 ? 8.141 13.914 -2.617 1 93.31 160 TYR B N 1
ATOM 3816 C CA . TYR B 1 160 ? 8.859 15.172 -2.463 1 93.31 160 TYR B CA 1
ATOM 3817 C C . TYR B 1 160 ? 10.289 15.055 -2.982 1 93.31 160 TYR B C 1
ATOM 3819 O O . TYR B 1 160 ? 11.242 15.094 -2.205 1 93.31 160 TYR B O 1
ATOM 3827 N N . PRO B 1 161 ? 10.492 15.047 -4.242 1 90.12 161 PRO B N 1
ATOM 3828 C CA . PRO B 1 161 ? 11.828 14.836 -4.809 1 90.12 161 PRO B CA 1
ATOM 3829 C C . PRO B 1 161 ? 12.773 16 -4.535 1 90.12 161 PRO B C 1
ATOM 3831 O O . PRO B 1 161 ? 13.992 15.867 -4.668 1 90.12 161 PRO B O 1
ATOM 3834 N N . ASN B 1 162 ? 12.375 17.141 -4.141 1 86.12 162 ASN B N 1
ATOM 3835 C CA . ASN B 1 162 ? 13.211 18.312 -3.867 1 86.12 162 ASN B CA 1
ATOM 3836 C C . ASN B 1 162 ? 13.18 18.688 -2.389 1 86.12 162 ASN B C 1
ATOM 3838 O O . ASN B 1 162 ? 12.977 19.844 -2.045 1 86.12 162 ASN B O 1
ATOM 3842 N N . ILE B 1 163 ? 13.539 17.688 -1.584 1 86.88 163 ILE B N 1
ATOM 3843 C CA . ILE B 1 163 ? 13.344 17.875 -0.151 1 86.88 163 ILE B CA 1
ATOM 3844 C C . ILE B 1 163 ? 14.578 18.531 0.459 1 86.88 163 ILE B C 1
ATOM 3846 O O . ILE B 1 163 ? 14.531 19.016 1.588 1 86.88 163 ILE B O 1
ATOM 3850 N N . ASP B 1 164 ? 15.609 18.688 -0.257 1 85.12 164 ASP B N 1
ATOM 3851 C CA . ASP B 1 164 ? 16.906 19.094 0.292 1 85.12 164 ASP B CA 1
ATOM 3852 C C . ASP B 1 164 ? 16.906 20.578 0.643 1 85.12 164 ASP B C 1
ATOM 3854 O O . ASP B 1 164 ? 17.797 21.062 1.334 1 85.12 164 ASP B O 1
ATOM 3858 N N . HIS B 1 165 ? 15.914 21.25 0.255 1 85.12 165 HIS B N 1
ATOM 3859 C CA . HIS B 1 165 ? 15.812 22.641 0.654 1 85.12 165 HIS B CA 1
ATOM 3860 C C . HIS B 1 165 ? 15.539 22.766 2.148 1 85.12 165 HIS B C 1
ATOM 3862 O O . HIS B 1 165 ? 15.719 23.844 2.729 1 85.12 165 HIS B O 1
ATOM 3868 N N . ILE B 1 166 ? 15.062 21.734 2.762 1 89.12 166 ILE B N 1
ATOM 3869 C CA . ILE B 1 166 ? 14.938 21.672 4.211 1 89.12 166 ILE B CA 1
ATOM 3870 C C . ILE B 1 166 ? 16.203 21.047 4.809 1 89.12 166 ILE B C 1
ATOM 3872 O O . ILE B 1 166 ? 16.375 19.828 4.773 1 89.12 166 ILE B O 1
ATOM 3876 N N . SER B 1 167 ? 16.984 21.781 5.375 1 88.5 167 SER B N 1
ATOM 3877 C CA . SER B 1 167 ? 18.359 21.391 5.723 1 88.5 167 SER B CA 1
ATOM 3878 C C . SER B 1 167 ? 18.375 20.297 6.781 1 88.5 167 SER B C 1
ATOM 3880 O O . SER B 1 167 ? 19.281 19.484 6.816 1 88.5 167 SER B O 1
ATOM 3882 N N . TRP B 1 168 ? 17.344 20.328 7.613 1 91.38 168 TRP B N 1
ATOM 3883 C CA . TRP B 1 168 ? 17.375 19.391 8.727 1 91.38 168 TRP B CA 1
ATOM 3884 C C . TRP B 1 168 ? 16.562 18.141 8.398 1 91.38 168 TRP B C 1
ATOM 3886 O O . TRP B 1 168 ? 16.406 17.25 9.242 1 91.38 168 TRP B O 1
ATOM 3896 N N . PHE B 1 169 ? 16.062 18 7.242 1 93.38 169 PHE B N 1
ATOM 3897 C CA . PHE B 1 169 ? 15.148 16.938 6.863 1 93.38 169 PHE B CA 1
ATOM 3898 C C . PHE B 1 169 ? 15.805 15.578 7.039 1 93.38 169 PHE B C 1
ATOM 3900 O O . PHE B 1 169 ? 15.172 14.633 7.508 1 93.38 169 PHE B O 1
ATOM 3907 N N . ARG B 1 170 ? 17 15.5 6.719 1 95.44 170 ARG B N 1
ATOM 3908 C CA . ARG B 1 170 ? 17.703 14.211 6.719 1 95.44 170 ARG B CA 1
ATOM 3909 C C . ARG B 1 170 ? 18.25 13.883 8.102 1 95.44 170 ARG B C 1
ATOM 3911 O O . ARG B 1 170 ? 18.766 12.789 8.328 1 95.44 170 ARG B O 1
ATOM 3918 N N . ASP B 1 171 ? 18.125 14.773 9.039 1 96.12 171 ASP B N 1
ATOM 3919 C CA . ASP B 1 171 ? 18.578 14.578 10.406 1 96.12 171 ASP B CA 1
ATOM 3920 C C . ASP B 1 171 ? 17.484 13.969 11.273 1 96.12 171 ASP B C 1
ATOM 3922 O O . ASP B 1 171 ? 16.531 14.656 11.648 1 96.12 171 ASP B O 1
ATOM 3926 N N . LEU B 1 172 ? 17.656 12.742 11.594 1 94.69 172 LEU B N 1
ATOM 3927 C CA . LEU B 1 172 ? 16.672 12.039 12.406 1 94.69 172 LEU B CA 1
ATOM 3928 C C . LEU B 1 172 ? 16.516 12.688 13.773 1 94.69 172 LEU B C 1
ATOM 3930 O O . LEU B 1 172 ? 15.406 12.781 14.305 1 94.69 172 LEU B O 1
ATOM 3934 N N . SER B 1 173 ? 17.547 13.203 14.344 1 94 173 SER B N 1
ATOM 3935 C CA . SER B 1 173 ? 17.547 13.781 15.68 1 94 173 SER B CA 1
ATOM 3936 C C . SER B 1 173 ? 16.812 15.117 15.703 1 94 173 SER B C 1
ATOM 3938 O O . SER B 1 173 ? 16.344 15.555 16.75 1 94 173 SER B O 1
ATOM 3940 N N . ALA B 1 174 ? 16.719 15.727 14.586 1 95.56 174 ALA B N 1
ATOM 3941 C CA . ALA B 1 174 ? 16 16.984 14.469 1 95.56 174 ALA B CA 1
ATOM 3942 C C . ALA B 1 174 ? 14.516 16.75 14.188 1 95.56 174 ALA B C 1
ATOM 3944 O O . ALA B 1 174 ? 13.734 17.703 14.117 1 95.56 174 ALA B O 1
ATOM 3945 N N . GLY B 1 175 ? 14.141 15.484 14.07 1 96 175 GLY B N 1
ATOM 3946 C CA . GLY B 1 175 ? 12.766 15.141 13.734 1 96 175 GLY B CA 1
ATOM 3947 C C . GLY B 1 175 ? 12.531 15.016 12.234 1 96 175 GLY B C 1
ATOM 3948 O O . GLY B 1 175 ? 11.398 15.125 11.773 1 96 175 GLY B O 1
ATOM 3949 N N . GLY B 1 176 ? 13.648 14.836 11.531 1 96.5 176 GLY B N 1
ATOM 3950 C CA . GLY B 1 176 ? 13.539 14.68 10.094 1 96.5 176 GLY B CA 1
ATOM 3951 C C . GLY B 1 176 ? 12.914 13.367 9.68 1 96.5 176 GLY B C 1
ATOM 3952 O O . GLY B 1 176 ? 12.648 12.508 10.523 1 96.5 176 GLY B O 1
ATOM 3953 N N . GLY B 1 177 ? 12.695 13.273 8.289 1 97.25 177 GLY B N 1
ATOM 3954 C CA . GLY B 1 177 ? 12.094 12.078 7.715 1 97.25 177 GLY B CA 1
ATOM 3955 C C . GLY B 1 177 ? 10.812 12.359 6.965 1 97.25 177 GLY B C 1
ATOM 3956 O O . GLY B 1 177 ? 10.039 13.242 7.352 1 97.25 177 GLY B O 1
ATOM 3957 N N . VAL B 1 178 ? 10.609 11.523 6.012 1 97.56 178 VAL B N 1
ATOM 3958 C CA . VAL B 1 178 ? 9.461 11.766 5.141 1 97.56 178 VAL B CA 1
ATOM 3959 C C . VAL B 1 178 ? 8.172 11.398 5.867 1 97.56 178 VAL B C 1
ATOM 3961 O O . VAL B 1 178 ? 7.137 12.039 5.668 1 97.56 178 VAL B O 1
ATOM 3964 N N . PHE B 1 179 ? 8.195 10.445 6.742 1 98.31 179 PHE B N 1
ATOM 3965 C CA . PHE B 1 179 ? 6.984 10.047 7.441 1 98.31 179 PHE B CA 1
ATOM 3966 C C . PHE B 1 179 ? 6.555 11.117 8.438 1 98.31 179 PHE B C 1
ATOM 3968 O O . PHE B 1 179 ? 5.387 11.508 8.477 1 98.31 179 PHE B O 1
ATOM 3975 N N . ARG B 1 180 ? 7.469 11.641 9.203 1 96.88 180 ARG B N 1
ATOM 3976 C CA . ARG B 1 180 ? 7.152 12.734 10.117 1 96.88 180 ARG B CA 1
ATOM 3977 C C . ARG B 1 180 ? 6.734 13.984 9.359 1 96.88 180 ARG B C 1
ATOM 3979 O O . ARG B 1 180 ? 5.797 14.68 9.766 1 96.88 180 ARG B O 1
ATOM 3986 N N . GLY B 1 181 ? 7.414 14.18 8.312 1 94.69 181 GLY B N 1
ATOM 3987 C CA . GLY B 1 181 ? 7.219 15.422 7.59 1 94.69 181 GLY B CA 1
ATOM 3988 C C . GLY B 1 181 ? 5.934 15.445 6.777 1 94.69 181 GLY B C 1
ATOM 3989 O O . GLY B 1 181 ? 5.27 16.484 6.695 1 94.69 181 GLY B O 1
ATOM 3990 N N . ALA B 1 182 ? 5.602 14.273 6.23 1 95.75 182 ALA B N 1
ATOM 3991 C CA . ALA B 1 182 ? 4.52 14.297 5.246 1 95.75 182 ALA B CA 1
ATOM 3992 C C . ALA B 1 182 ? 3.426 13.297 5.613 1 95.75 182 ALA B C 1
ATOM 3994 O O . ALA B 1 182 ? 2.342 13.312 5.023 1 95.75 182 ALA B O 1
ATOM 3995 N N . GLY B 1 183 ? 3.615 12.461 6.559 1 97.75 183 GLY B N 1
ATOM 3996 C CA . GLY B 1 183 ? 2.693 11.375 6.875 1 97.75 183 GLY B CA 1
ATOM 3997 C C . GLY B 1 183 ? 1.474 11.844 7.648 1 97.75 183 GLY B C 1
ATOM 3998 O O . GLY B 1 183 ? 0.419 11.203 7.594 1 97.75 183 GLY B O 1
ATOM 3999 N N . THR B 1 184 ? 1.558 12.945 8.32 1 97.75 184 THR B N 1
ATOM 4000 C CA . THR B 1 184 ? 0.475 13.422 9.172 1 97.75 184 THR B CA 1
ATOM 4001 C C . THR B 1 184 ? -0.735 13.828 8.328 1 97.75 184 THR B C 1
ATOM 4003 O O . THR B 1 184 ? -1.878 13.57 8.719 1 97.75 184 THR B O 1
ATOM 4006 N N . TYR B 1 185 ? -0.5 14.398 7.156 1 97.25 185 TYR B N 1
ATOM 4007 C CA . TYR B 1 185 ? -1.595 14.844 6.301 1 97.25 185 TYR B CA 1
ATOM 4008 C C . TYR B 1 185 ? -2.508 13.68 5.93 1 97.25 185 TYR B C 1
ATOM 4010 O O . TYR B 1 185 ? -3.691 13.672 6.277 1 97.25 185 TYR B O 1
ATOM 4018 N N . PRO B 1 186 ? -1.978 12.656 5.332 1 98.44 186 PRO B N 1
ATOM 4019 C CA . PRO B 1 186 ? -2.883 11.57 4.953 1 98.44 186 PRO B CA 1
ATOM 4020 C C . PRO B 1 186 ? -3.426 10.805 6.156 1 98.44 186 PRO B C 1
ATOM 4022 O O . PRO B 1 186 ? -4.559 10.32 6.125 1 98.44 186 PRO B O 1
ATOM 4025 N N . LEU B 1 187 ? -2.664 10.672 7.23 1 98.69 187 LEU B N 1
ATOM 4026 C CA . LEU B 1 187 ? -3.143 10 8.43 1 98.69 187 LEU B CA 1
ATOM 4027 C C . LEU B 1 187 ? -4.391 10.68 8.977 1 98.69 187 LEU B C 1
ATOM 4029 O O . LEU B 1 187 ? -5.395 10.023 9.258 1 98.69 187 LEU B O 1
ATOM 4033 N N . GLU B 1 188 ? -4.348 11.945 9.102 1 98.44 188 GLU B N 1
ATOM 4034 C CA . GLU B 1 188 ? -5.477 12.672 9.68 1 98.44 188 GLU B CA 1
ATOM 4035 C C . GLU B 1 188 ? -6.602 12.844 8.664 1 98.44 188 GLU B C 1
ATOM 4037 O O . GLU B 1 188 ? -7.781 12.789 9.016 1 98.44 188 GLU B O 1
ATOM 4042 N N . TYR B 1 189 ? -6.227 13.086 7.402 1 98.38 189 TYR B N 1
ATOM 4043 C CA . TYR B 1 189 ? -7.219 13.258 6.348 1 98.38 189 TYR B CA 1
ATOM 4044 C C . TYR B 1 189 ? -8.109 12.023 6.227 1 98.38 189 TYR B C 1
ATOM 4046 O O . TYR B 1 189 ? -9.336 12.141 6.168 1 98.38 189 TYR B O 1
ATOM 4054 N N . MET B 1 190 ? -7.547 10.828 6.246 1 98.56 190 MET B N 1
ATOM 4055 C CA . MET B 1 190 ? -8.312 9.594 6.141 1 98.56 190 MET B CA 1
ATOM 4056 C C . MET B 1 190 ? -9.234 9.414 7.344 1 98.56 190 MET B C 1
ATOM 4058 O O . MET B 1 190 ? -10.406 9.07 7.188 1 98.56 190 MET B O 1
ATOM 4062 N N . GLN B 1 191 ? -8.711 9.648 8.562 1 98.56 191 GLN B N 1
ATOM 4063 C CA . GLN B 1 191 ? -9.523 9.539 9.766 1 98.56 191 GLN B CA 1
ATOM 4064 C C . GLN B 1 191 ? -10.695 10.523 9.727 1 98.56 191 GLN B C 1
ATOM 4066 O O . GLN B 1 191 ? -11.812 10.18 10.117 1 98.56 191 GLN B O 1
ATOM 4071 N N . HIS B 1 192 ? -10.391 11.695 9.234 1 97.94 192 HIS B N 1
ATOM 4072 C CA . HIS B 1 192 ? -11.398 12.742 9.156 1 97.94 192 HIS B CA 1
ATOM 4073 C C . HIS B 1 192 ? -12.5 12.375 8.164 1 97.94 192 HIS B C 1
ATOM 4075 O O . HIS B 1 192 ? -13.688 12.461 8.484 1 97.94 192 HIS B O 1
ATOM 4081 N N . LEU B 1 193 ? -12.125 11.953 6.965 1 97.69 193 LEU B N 1
ATOM 4082 C CA . LEU B 1 193 ? -13.094 11.602 5.93 1 97.69 193 LEU B CA 1
ATOM 4083 C C . LEU B 1 193 ? -13.984 10.453 6.387 1 97.69 193 LEU B C 1
ATOM 4085 O O . LEU B 1 193 ? -15.18 10.438 6.109 1 97.69 193 LEU B O 1
ATOM 4089 N N . LEU B 1 194 ? -13.391 9.508 7.098 1 97.38 194 LEU B N 1
ATOM 4090 C CA . LEU B 1 194 ? -14.109 8.297 7.473 1 97.38 194 LEU B CA 1
ATOM 4091 C C . LEU B 1 194 ? -14.844 8.484 8.797 1 97.38 194 LEU B C 1
ATOM 4093 O O . LEU B 1 194 ? -15.719 7.684 9.141 1 97.38 194 LEU B O 1
ATOM 4097 N N . GLY B 1 195 ? -14.5 9.547 9.578 1 96.25 195 GLY B N 1
ATOM 4098 C CA . GLY B 1 195 ? -15.062 9.734 10.906 1 96.25 195 GLY B CA 1
ATOM 4099 C C . GLY B 1 195 ? -14.719 8.609 11.859 1 96.25 195 GLY B C 1
ATOM 4100 O O . GLY B 1 195 ? -15.555 8.195 12.664 1 96.25 195 GLY B O 1
ATOM 4101 N N . ALA B 1 196 ? -13.516 8.008 11.656 1 97.12 196 ALA B N 1
ATOM 4102 C CA . ALA B 1 196 ? -13.117 6.863 12.469 1 97.12 196 ALA B CA 1
ATOM 4103 C C . ALA B 1 196 ? -11.594 6.781 12.594 1 97.12 196 ALA B C 1
ATOM 4105 O O . ALA B 1 196 ? -10.867 7.223 11.703 1 97.12 196 ALA B O 1
ATOM 4106 N N . SER B 1 197 ? -11.133 6.254 13.68 1 97.88 197 SER B N 1
ATOM 4107 C CA . SER B 1 197 ? -9.727 5.918 13.859 1 97.88 197 SER B CA 1
ATOM 4108 C C . SER B 1 197 ? -9.438 4.496 13.383 1 97.88 197 SER B C 1
ATOM 4110 O O . SER B 1 197 ? -10.297 3.615 13.484 1 97.88 197 SER B O 1
ATOM 4112 N N . PRO B 1 198 ? -8.25 4.254 12.852 1 98.25 198 PRO B N 1
ATOM 4113 C CA . PRO B 1 198 ? -7.918 2.873 12.492 1 98.25 198 PRO B CA 1
ATOM 4114 C C . PRO B 1 198 ? -7.801 1.961 13.711 1 98.25 198 PRO B C 1
ATOM 4116 O O . PRO B 1 198 ? -7.316 2.389 14.766 1 98.25 198 PRO B O 1
ATOM 4119 N N . GLU B 1 199 ? -8.203 0.764 13.555 1 96.25 199 GLU B N 1
ATOM 4120 C CA . GLU B 1 199 ? -8.125 -0.243 14.609 1 96.25 199 GLU B CA 1
ATOM 4121 C C . GLU B 1 199 ? -6.727 -0.848 14.688 1 96.25 199 GLU B C 1
ATOM 4123 O O . GLU B 1 199 ? -6.289 -1.285 15.758 1 96.25 199 GLU B O 1
ATOM 4128 N N . GLU B 1 200 ? -6.109 -0.972 13.625 1 96.38 200 GLU B N 1
ATOM 4129 C CA . GLU B 1 200 ? -4.742 -1.458 13.484 1 96.38 200 GLU B CA 1
ATOM 4130 C C . GLU B 1 200 ? -3.971 -0.648 12.453 1 96.38 200 GLU B C 1
ATOM 4132 O O . GLU B 1 200 ? -4.57 -0.017 11.578 1 96.38 200 GLU B O 1
ATOM 4137 N N . PHE B 1 201 ? -2.686 -0.658 12.641 1 98.12 201 PHE B N 1
ATOM 4138 C CA . PHE B 1 201 ? -1.814 -0.016 11.664 1 98.12 201 PHE B CA 1
ATOM 4139 C C . PHE B 1 201 ? -0.483 -0.751 11.555 1 98.12 201 PHE B C 1
ATOM 4141 O O . PHE B 1 201 ? -0.084 -1.455 12.484 1 98.12 201 PHE B O 1
ATOM 4148 N N . LYS B 1 202 ? 0.109 -0.645 10.414 1 97.69 202 LYS B N 1
ATOM 4149 C CA . LYS B 1 202 ? 1.444 -1.169 10.141 1 97.69 202 LYS B CA 1
ATOM 4150 C C . LYS B 1 202 ? 2.264 -0.185 9.312 1 97.69 202 LYS B C 1
ATOM 4152 O O . LYS B 1 202 ? 1.727 0.486 8.43 1 97.69 202 LYS B O 1
ATOM 4157 N N . GLY B 1 203 ? 3.557 -0.078 9.641 1 98 203 GLY B N 1
ATOM 4158 C CA . GLY B 1 203 ? 4.402 0.849 8.906 1 98 203 GLY B CA 1
ATOM 4159 C C . GLY B 1 203 ? 5.762 0.271 8.555 1 98 203 GLY B C 1
ATOM 4160 O O . GLY B 1 203 ? 6.344 -0.476 9.344 1 98 203 GLY B O 1
ATOM 4161 N N . THR B 1 204 ? 6.242 0.571 7.375 1 97.94 204 THR B N 1
ATOM 4162 C CA . THR B 1 204 ? 7.586 0.258 6.906 1 97.94 204 THR B CA 1
ATOM 4163 C C . THR B 1 204 ? 8.32 1.527 6.484 1 97.94 204 THR B C 1
ATOM 4165 O O . THR B 1 204 ? 7.812 2.305 5.672 1 97.94 204 THR B O 1
ATOM 4168 N N . LEU B 1 205 ? 9.43 1.737 7.09 1 97.75 205 LEU B N 1
ATOM 4169 C CA . LEU B 1 205 ? 10.273 2.875 6.738 1 97.75 205 LEU B CA 1
ATOM 4170 C C . LEU B 1 205 ? 11.602 2.406 6.156 1 97.75 205 LEU B C 1
ATOM 4172 O O . LEU B 1 205 ? 12.133 1.371 6.566 1 97.75 205 LEU B O 1
ATOM 4176 N N . THR B 1 206 ? 12.109 3.146 5.188 1 97.12 206 THR B N 1
ATOM 4177 C CA . THR B 1 206 ? 13.461 2.895 4.688 1 97.12 206 THR B CA 1
ATOM 4178 C C . THR B 1 206 ? 14.391 4.059 5.023 1 97.12 206 THR B C 1
ATOM 4180 O O . THR B 1 206 ? 14.023 5.223 4.836 1 97.12 206 THR B O 1
ATOM 4183 N N . PHE B 1 207 ? 15.578 3.721 5.508 1 96.12 207 PHE B N 1
ATOM 4184 C CA . PHE B 1 207 ? 16.547 4.715 5.953 1 96.12 207 PHE B CA 1
ATOM 4185 C C . PHE B 1 207 ? 17.812 4.641 5.117 1 96.12 207 PHE B C 1
ATOM 4187 O O . PHE B 1 207 ? 18.562 3.656 5.184 1 96.12 207 PHE B O 1
ATOM 4194 N N . PRO B 1 208 ? 18.047 5.66 4.289 1 94.25 208 PRO B N 1
ATOM 4195 C CA . PRO B 1 208 ? 19.422 5.727 3.797 1 94.25 208 PRO B CA 1
ATOM 4196 C C . PRO B 1 208 ? 20.453 5.773 4.926 1 94.25 208 PRO B C 1
ATOM 4198 O O . PRO B 1 208 ? 20.125 6.195 6.039 1 94.25 208 PRO B O 1
ATOM 4201 N N . GLU B 1 209 ? 21.578 5.324 4.641 1 93.38 209 GLU B N 1
ATOM 4202 C CA . GLU B 1 209 ? 22.609 5.223 5.664 1 93.38 209 GLU B CA 1
ATOM 4203 C C . GLU B 1 209 ? 22.844 6.566 6.348 1 93.38 209 GLU B C 1
ATOM 4205 O O . GLU B 1 209 ? 23.125 7.566 5.68 1 93.38 209 GLU B O 1
ATOM 4210 N N . GLY B 1 210 ? 22.641 6.562 7.629 1 93.5 210 GLY B N 1
ATOM 4211 C CA . GLY B 1 210 ? 22.953 7.723 8.445 1 93.5 210 GLY B CA 1
ATOM 4212 C C . GLY B 1 210 ? 21.938 8.836 8.328 1 93.5 210 GLY B C 1
ATOM 4213 O O . GLY B 1 210 ? 22.172 9.953 8.781 1 93.5 210 GLY B O 1
ATOM 4214 N N . GLN B 1 211 ? 20.859 8.602 7.727 1 95.94 211 GLN B N 1
ATOM 4215 C CA . GLN B 1 211 ? 19.875 9.648 7.484 1 95.94 211 GLN B CA 1
ATOM 4216 C C . GLN B 1 211 ? 18.484 9.234 8 1 95.94 211 GLN B C 1
ATOM 4218 O O . GLN B 1 211 ? 18.266 8.07 8.344 1 95.94 211 GLN B O 1
ATOM 4223 N N . SER B 1 212 ? 17.625 10.227 8.125 1 96.75 212 SER B N 1
ATOM 4224 C CA . SER B 1 212 ? 16.219 9.938 8.406 1 96.75 212 SER B CA 1
ATOM 4225 C C . SER B 1 212 ? 15.562 9.203 7.25 1 96.75 212 SER B C 1
ATOM 4227 O O . SER B 1 212 ? 16.156 9.039 6.184 1 96.75 212 SER B O 1
ATOM 4229 N N . ASP B 1 213 ? 14.359 8.703 7.492 1 97.44 213 ASP B N 1
ATOM 4230 C CA . ASP B 1 213 ? 13.695 7.852 6.508 1 97.44 213 ASP B CA 1
ATOM 4231 C C . ASP B 1 213 ? 13.414 8.617 5.223 1 97.44 213 ASP B C 1
ATOM 4233 O O . ASP B 1 213 ? 13.016 9.789 5.262 1 97.44 213 ASP B O 1
ATOM 4237 N N . ALA B 1 214 ? 13.602 7.902 4.113 1 97.19 214 ALA B N 1
ATOM 4238 C CA . ALA B 1 214 ? 13.414 8.477 2.781 1 97.19 214 ALA B CA 1
ATOM 4239 C C . ALA B 1 214 ? 12.109 7.992 2.154 1 97.19 214 ALA B C 1
ATOM 4241 O O . ALA B 1 214 ? 11.609 8.594 1.201 1 97.19 214 ALA B O 1
ATOM 4242 N N . GLN B 1 215 ? 11.617 6.852 2.609 1 98.19 215 GLN B N 1
ATOM 4243 C CA . GLN B 1 215 ? 10.344 6.297 2.16 1 98.19 215 GLN B CA 1
ATOM 4244 C C . GLN B 1 215 ? 9.555 5.715 3.328 1 98.19 215 GLN B C 1
ATOM 4246 O O . GLN B 1 215 ? 10.133 5.27 4.316 1 98.19 215 GLN B O 1
ATOM 4251 N N . ALA B 1 216 ? 8.258 5.785 3.162 1 98.5 216 ALA B N 1
ATOM 4252 C CA . ALA B 1 216 ? 7.359 5.215 4.16 1 98.5 216 ALA B CA 1
ATOM 4253 C C . ALA B 1 216 ? 6.137 4.582 3.496 1 98.5 216 ALA B C 1
ATOM 4255 O O . ALA B 1 216 ? 5.562 5.152 2.568 1 98.5 216 ALA B O 1
ATOM 4256 N N . GLN B 1 217 ? 5.836 3.391 3.881 1 98.75 217 GLN B N 1
ATOM 4257 C CA . GLN B 1 217 ? 4.578 2.727 3.555 1 98.75 217 GLN B CA 1
ATOM 4258 C C . GLN B 1 217 ? 3.779 2.41 4.816 1 98.75 217 GLN B C 1
ATOM 4260 O O . GLN B 1 217 ? 4.25 1.676 5.688 1 98.75 217 GLN B O 1
ATOM 4265 N N . VAL B 1 218 ? 2.596 2.955 4.914 1 98.81 218 VAL B N 1
ATOM 4266 C CA . VAL B 1 218 ? 1.742 2.746 6.078 1 98.81 218 VAL B CA 1
ATOM 4267 C C . VAL B 1 218 ? 0.406 2.152 5.641 1 98.81 218 VAL B C 1
ATOM 4269 O O . VAL B 1 218 ? -0.175 2.584 4.641 1 98.81 218 VAL B O 1
ATOM 4272 N N . THR B 1 219 ? -0.049 1.138 6.336 1 98.75 219 THR B N 1
ATOM 4273 C CA . THR B 1 219 ? -1.374 0.556 6.148 1 98.75 219 THR B CA 1
ATOM 4274 C C . THR B 1 219 ? -2.238 0.769 7.387 1 98.75 219 THR B C 1
ATOM 4276 O O . THR B 1 219 ? -1.796 0.513 8.508 1 98.75 219 THR B O 1
ATOM 4279 N N . LEU B 1 220 ? -3.385 1.293 7.113 1 98.81 220 LEU B N 1
ATOM 4280 C CA . LEU B 1 220 ? -4.371 1.51 8.172 1 98.81 220 LEU B CA 1
ATOM 4281 C C . LEU B 1 220 ? -5.578 0.599 7.98 1 98.81 220 LEU B C 1
ATOM 4283 O O . LEU B 1 220 ? -6.137 0.52 6.883 1 98.81 220 LEU B O 1
ATOM 4287 N N . ASN B 1 221 ? -5.969 -0.097 9.023 1 98.12 221 ASN B N 1
ATOM 4288 C CA . ASN B 1 221 ? -7.184 -0.9 9.031 1 98.12 221 ASN B CA 1
ATOM 4289 C C . ASN B 1 221 ? -8.312 -0.193 9.773 1 98.12 221 ASN B C 1
ATOM 4291 O O . ASN B 1 221 ? -8.305 -0.121 11.008 1 98.12 221 ASN B O 1
ATOM 4295 N N . PHE B 1 222 ? -9.281 0.329 9.016 1 98.25 222 PHE B N 1
ATOM 4296 C CA . PHE B 1 222 ? -10.414 1.044 9.594 1 98.25 222 PHE B CA 1
ATOM 4297 C C . PHE B 1 222 ? -11.578 0.094 9.852 1 98.25 222 PHE B C 1
ATOM 4299 O O . PHE B 1 222 ? -11.57 -1.044 9.375 1 98.25 222 PHE B O 1
ATOM 4306 N N . PRO B 1 223 ? -12.547 0.522 10.672 1 96 223 PRO B N 1
ATOM 4307 C CA . PRO B 1 223 ? -13.742 -0.311 10.867 1 96 223 PRO B CA 1
ATOM 4308 C C . PRO B 1 223 ? -14.453 -0.635 9.562 1 96 223 PRO B C 1
ATOM 4310 O O . PRO B 1 223 ? -14.266 0.062 8.562 1 96 223 PRO B O 1
ATOM 4313 N N . ASN B 1 224 ? -15.156 -1.69 9.516 1 93.19 224 ASN B N 1
ATOM 4314 C CA . ASN B 1 224 ? -16.031 -2.119 8.43 1 93.19 224 ASN B CA 1
ATOM 4315 C C . ASN B 1 224 ? -15.227 -2.5 7.184 1 93.19 224 ASN B C 1
ATOM 4317 O O . ASN B 1 224 ? -15.688 -2.312 6.059 1 93.19 224 ASN B O 1
ATOM 4321 N N . GLY B 1 225 ? -14.023 -2.865 7.395 1 94.44 225 GLY B N 1
ATOM 4322 C CA . GLY B 1 225 ? -13.25 -3.479 6.328 1 94.44 225 GLY B CA 1
ATOM 4323 C C . GLY B 1 225 ? -12.609 -2.465 5.395 1 94.44 225 GLY B C 1
ATOM 4324 O O . GLY B 1 225 ? -12.195 -2.807 4.289 1 94.44 225 GLY B O 1
ATOM 4325 N N . VAL B 1 226 ? -12.531 -1.153 5.738 1 98.06 226 VAL B N 1
ATOM 4326 C CA . VAL B 1 226 ? -11.898 -0.134 4.906 1 98.06 226 VAL B CA 1
ATOM 4327 C C . VAL B 1 226 ? -10.398 -0.117 5.16 1 98.06 226 VAL B C 1
ATOM 4329 O O . VAL B 1 226 ? -9.953 -0.101 6.312 1 98.06 226 VAL B O 1
ATOM 4332 N N . ILE B 1 227 ? -9.602 -0.221 4.098 1 98.69 227 ILE B N 1
ATOM 4333 C CA . ILE B 1 227 ? -8.148 -0.172 4.207 1 98.69 227 ILE B CA 1
ATOM 4334 C C . ILE B 1 227 ? -7.641 1.184 3.725 1 98.69 227 ILE B C 1
ATOM 4336 O O . ILE B 1 227 ? -8.109 1.707 2.711 1 98.69 227 ILE B O 1
ATOM 4340 N N . GLY B 1 228 ? -6.801 1.804 4.469 1 98.81 228 GLY B N 1
ATOM 4341 C CA . GLY B 1 228 ? -6.051 2.969 4.031 1 98.81 228 GLY B CA 1
ATOM 4342 C C . GLY B 1 228 ? -4.586 2.672 3.771 1 98.81 228 GLY B C 1
ATOM 4343 O O . GLY B 1 228 ? -3.93 2.004 4.574 1 98.81 228 GLY B O 1
ATOM 4344 N N . THR B 1 229 ? -4.07 3.111 2.641 1 98.88 229 THR B N 1
ATOM 4345 C CA . THR B 1 229 ? -2.654 2.955 2.332 1 98.88 229 THR B CA 1
ATOM 4346 C C . THR B 1 229 ? -2.006 4.309 2.064 1 98.88 229 THR B C 1
ATOM 4348 O O . THR B 1 229 ? -2.613 5.184 1.441 1 98.88 229 THR B O 1
ATOM 4351 N N . ILE B 1 230 ? -0.829 4.492 2.607 1 98.88 230 ILE B N 1
ATOM 4352 C CA . ILE B 1 230 ? -0.065 5.727 2.465 1 98.88 230 ILE B CA 1
ATOM 4353 C C . ILE B 1 230 ? 1.355 5.406 2.004 1 98.88 230 ILE B C 1
ATOM 4355 O O . ILE B 1 230 ? 2.084 4.68 2.684 1 98.88 230 ILE B O 1
ATOM 4359 N N . PHE B 1 231 ? 1.734 5.863 0.847 1 98.88 231 PHE B N 1
ATOM 4360 C CA . PHE B 1 231 ? 3.115 5.777 0.384 1 98.88 231 PHE B CA 1
ATOM 4361 C C . PHE B 1 231 ? 3.736 7.164 0.276 1 98.88 231 PHE B C 1
ATOM 4363 O O . PHE B 1 231 ? 3.164 8.062 -0.348 1 98.88 231 PHE B O 1
ATOM 4370 N N . LEU B 1 232 ? 4.84 7.367 0.927 1 98.5 232 LEU B N 1
ATOM 4371 C CA . LEU B 1 232 ? 5.609 8.609 0.921 1 98.5 232 LEU B CA 1
ATOM 4372 C C . LEU B 1 232 ? 7.035 8.359 0.436 1 98.5 232 LEU B C 1
ATOM 4374 O O . LEU B 1 232 ? 7.648 7.352 0.791 1 98.5 232 LEU B O 1
ATOM 4378 N N . THR B 1 233 ? 7.578 9.375 -0.362 1 98.31 233 THR B N 1
ATOM 4379 C CA . THR B 1 233 ? 8.938 9.164 -0.844 1 98.31 233 THR B CA 1
ATOM 4380 C C . THR B 1 233 ? 9.609 10.492 -1.172 1 98.31 233 THR B C 1
ATOM 4382 O O . THR B 1 233 ? 8.945 11.453 -1.559 1 98.31 233 THR B O 1
ATOM 4385 N N . VAL B 1 234 ? 10.875 10.594 -0.933 1 96.62 234 VAL B N 1
ATOM 4386 C CA . VAL B 1 234 ? 11.68 11.703 -1.436 1 96.62 234 VAL B CA 1
ATOM 4387 C C . VAL B 1 234 ? 12.57 11.227 -2.58 1 96.62 234 VAL B C 1
ATOM 4389 O O . VAL B 1 234 ? 13.352 12 -3.129 1 96.62 234 VAL B O 1
ATOM 4392 N N . ASP B 1 235 ? 12.445 9.922 -2.971 1 95.56 235 ASP B N 1
ATOM 4393 C CA . ASP B 1 235 ? 13.367 9.32 -3.928 1 95.56 235 ASP B CA 1
ATOM 4394 C C . ASP B 1 235 ? 12.75 9.266 -5.324 1 95.56 235 ASP B C 1
ATOM 4396 O O . ASP B 1 235 ? 13.453 9.023 -6.309 1 95.56 235 ASP B O 1
ATOM 4400 N N . LEU B 1 236 ? 11.477 9.445 -5.414 1 97.19 236 LEU B N 1
ATOM 4401 C CA . LEU B 1 236 ? 10.75 9.359 -6.676 1 97.19 236 LEU B CA 1
ATOM 4402 C C . LEU B 1 236 ? 9.984 10.641 -6.949 1 97.19 236 LEU B C 1
ATOM 4404 O O . LEU B 1 236 ? 9.578 11.344 -6.016 1 97.19 236 LEU B O 1
ATOM 4408 N N . ASP B 1 237 ? 9.852 10.945 -8.188 1 95.06 237 ASP B N 1
ATOM 4409 C CA . ASP B 1 237 ? 8.977 12.031 -8.625 1 95.06 237 ASP B CA 1
ATOM 4410 C C . ASP B 1 237 ? 7.621 11.5 -9.078 1 95.06 237 ASP B C 1
ATOM 4412 O O . ASP B 1 237 ? 7.469 11.094 -10.234 1 95.06 237 ASP B O 1
ATOM 4416 N N . LEU B 1 238 ? 6.703 11.469 -8.172 1 95.88 238 LEU B N 1
ATOM 4417 C CA . LEU B 1 238 ? 5.379 10.914 -8.43 1 95.88 238 LEU B CA 1
ATOM 4418 C C . LEU B 1 238 ? 4.305 11.992 -8.273 1 95.88 238 LEU B C 1
ATOM 4420 O O . LEU B 1 238 ? 4.48 12.945 -7.516 1 95.88 238 LEU B O 1
ATOM 4424 N N . SER B 1 239 ? 3.193 11.766 -8.977 1 93.19 239 SER B N 1
ATOM 4425 C CA . SER B 1 239 ? 2.033 12.617 -8.742 1 93.19 239 SER B CA 1
ATOM 4426 C C . SER B 1 239 ? 1.494 12.438 -7.328 1 93.19 239 SER B C 1
ATOM 4428 O O . SER B 1 239 ? 1.448 11.32 -6.812 1 93.19 239 SER B O 1
ATOM 4430 N N . LYS B 1 240 ? 1.169 13.562 -6.684 1 96.25 240 LYS B N 1
ATOM 4431 C CA . LYS B 1 240 ? 0.606 13.562 -5.336 1 96.25 240 LYS B CA 1
ATOM 4432 C C . LYS B 1 240 ? -0.916 13.453 -5.375 1 96.25 240 LYS B C 1
ATOM 4434 O O . LYS B 1 240 ? -1.584 14.25 -6.035 1 96.25 240 LYS B O 1
ATOM 4439 N N . ARG B 1 241 ? -1.449 12.414 -4.637 1 97.12 241 ARG B N 1
ATOM 4440 C CA . ARG B 1 241 ? -2.893 12.219 -4.734 1 97.12 241 ARG B CA 1
ATOM 4441 C C . ARG B 1 241 ? -3.4 11.328 -3.604 1 97.12 241 ARG B C 1
ATOM 4443 O O . ARG B 1 241 ? -2.617 10.641 -2.949 1 97.12 241 ARG B O 1
ATOM 4450 N N . MET B 1 242 ? -4.641 11.461 -3.381 1 98.31 242 MET B N 1
ATOM 4451 C CA . MET B 1 242 ? -5.445 10.469 -2.676 1 98.31 242 MET B CA 1
ATOM 4452 C C . MET B 1 242 ? -6.609 9.992 -3.539 1 98.31 242 MET B C 1
ATOM 4454 O O . MET B 1 242 ? -7.297 10.812 -4.16 1 98.31 242 MET B O 1
ATOM 4458 N N . ILE B 1 243 ? -6.781 8.742 -3.613 1 98.75 243 ILE B N 1
ATOM 4459 C CA . ILE B 1 243 ? -7.953 8.18 -4.277 1 98.75 243 ILE B CA 1
ATOM 4460 C C . ILE B 1 243 ? -8.812 7.426 -3.264 1 98.75 243 ILE B C 1
ATOM 4462 O O . ILE B 1 243 ? -8.297 6.637 -2.469 1 98.75 243 ILE B O 1
ATOM 4466 N N . ILE B 1 244 ? -10.031 7.734 -3.223 1 98.81 244 ILE B N 1
ATOM 4467 C CA . ILE B 1 244 ? -11.016 7.09 -2.365 1 98.81 244 ILE B CA 1
ATOM 4468 C C . ILE B 1 244 ? -11.891 6.152 -3.199 1 98.81 244 ILE B C 1
ATOM 4470 O O . ILE B 1 244 ? -12.648 6.605 -4.062 1 98.81 244 ILE B O 1
ATOM 4474 N N . TYR B 1 245 ? -11.82 4.867 -2.91 1 98.75 245 TYR B N 1
ATOM 4475 C CA . TYR B 1 245 ? -12.539 3.873 -3.699 1 98.75 245 TYR B CA 1
ATOM 4476 C C . TYR B 1 245 ? -13.773 3.377 -2.959 1 98.75 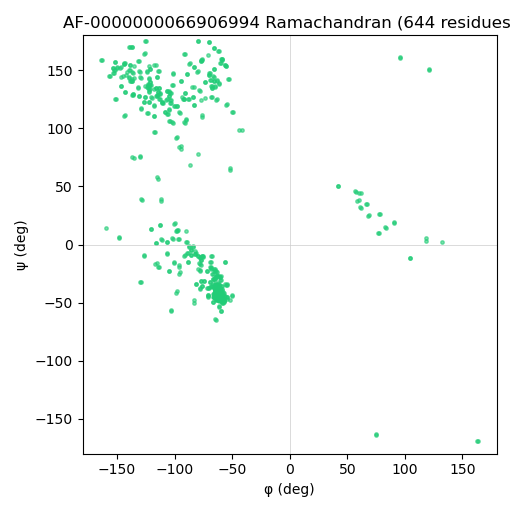245 TYR B C 1
ATOM 4478 O O . TYR B 1 245 ? -13.688 2.955 -1.804 1 98.75 245 TYR B O 1
ATOM 4486 N N . GLY B 1 246 ? -14.867 3.404 -3.693 1 98.19 246 GLY B N 1
ATOM 4487 C CA . GLY B 1 246 ? -16.094 2.764 -3.262 1 98.19 246 GLY B CA 1
ATOM 4488 C C . GLY B 1 246 ? -16.641 1.778 -4.277 1 98.19 246 GLY B C 1
ATOM 4489 O O . GLY B 1 246 ? -16.125 1.666 -5.387 1 98.19 246 GLY B O 1
ATOM 4490 N N . GLU B 1 247 ? -17.688 1.1 -3.918 1 96.5 247 GLU B N 1
ATOM 4491 C CA . GLU B 1 247 ? -18.266 0.029 -4.715 1 96.5 247 GLU B CA 1
ATOM 4492 C C . GLU B 1 247 ? -18.797 0.556 -6.051 1 96.5 247 GLU B C 1
ATOM 4494 O O . GLU B 1 247 ? -18.875 -0.191 -7.027 1 96.5 247 GLU B O 1
ATOM 4499 N N . LYS B 1 248 ? -19.094 1.825 -6.098 1 97.44 248 LYS B N 1
ATOM 4500 C CA . LYS B 1 248 ? -19.781 2.344 -7.277 1 97.44 248 LYS B CA 1
ATOM 4501 C C . LYS B 1 248 ? -18.922 3.357 -8.016 1 97.44 248 LYS B C 1
ATOM 4503 O O . LYS B 1 248 ? -19.344 3.934 -9.023 1 97.44 248 LYS B O 1
ATOM 4508 N N . GLY B 1 249 ? -17.766 3.584 -7.531 1 98 249 GLY B N 1
ATOM 4509 C CA . GLY B 1 249 ? -16.891 4.562 -8.148 1 98 249 GLY B CA 1
ATOM 4510 C C . GLY B 1 249 ? -15.75 4.996 -7.238 1 98 249 GLY B C 1
ATOM 4511 O O . GLY B 1 249 ? -15.461 4.336 -6.242 1 98 249 GLY B O 1
ATOM 4512 N N . LYS B 1 250 ? -15.07 6.031 -7.66 1 98.75 250 LYS B N 1
ATOM 4513 C CA . LYS B 1 250 ? -13.938 6.535 -6.895 1 98.75 250 LYS B CA 1
ATOM 4514 C C . LYS B 1 250 ? -13.859 8.055 -6.961 1 98.75 250 LYS B C 1
ATOM 4516 O O . LYS B 1 250 ? -14.43 8.672 -7.871 1 98.75 250 LYS B O 1
ATOM 4521 N N . ILE B 1 251 ? -13.242 8.68 -5.969 1 98.81 251 ILE B N 1
ATOM 4522 C CA . ILE B 1 251 ? -12.922 10.102 -5.938 1 98.81 251 ILE B CA 1
ATOM 4523 C C . ILE B 1 251 ? -11.414 10.297 -6.031 1 98.81 251 ILE B C 1
ATOM 4525 O O . ILE B 1 251 ? -10.656 9.711 -5.25 1 98.81 251 ILE B O 1
ATOM 4529 N N . ILE B 1 252 ? -10.969 11.016 -7 1 98.75 252 ILE B N 1
ATOM 4530 C CA . ILE B 1 252 ? -9.562 11.352 -7.176 1 98.75 252 ILE B CA 1
ATOM 4531 C C . ILE B 1 252 ? -9.305 12.766 -6.656 1 98.75 252 ILE B C 1
ATOM 4533 O O . ILE B 1 252 ? -9.891 13.734 -7.152 1 98.75 252 ILE B O 1
ATOM 4537 N N . VAL B 1 253 ? -8.445 12.914 -5.668 1 98.44 253 VAL B N 1
ATOM 4538 C CA . VAL B 1 253 ? -8.133 14.188 -5.031 1 98.44 253 VAL B CA 1
ATOM 4539 C C . VAL B 1 253 ? -6.656 14.516 -5.234 1 98.44 253 VAL B C 1
ATOM 4541 O O . VAL B 1 253 ? -5.805 14.102 -4.445 1 98.44 253 VAL B O 1
ATOM 4544 N N . PRO B 1 254 ? -6.336 15.32 -6.223 1 97.62 254 PRO B N 1
ATOM 4545 C CA . PRO B 1 254 ? -4.938 15.711 -6.402 1 97.62 254 PRO B CA 1
ATOM 4546 C C . PRO B 1 254 ? -4.449 16.656 -5.305 1 97.62 254 PRO B C 1
ATOM 4548 O O . PRO B 1 254 ? -5.219 17.484 -4.805 1 97.62 254 PRO B O 1
ATOM 4551 N N . ASP B 1 255 ? -3.219 16.594 -4.895 1 95.19 255 ASP B N 1
ATOM 4552 C CA . ASP B 1 255 ? -2.645 17.5 -3.914 1 95.19 255 ASP B CA 1
ATOM 4553 C C . ASP B 1 255 ? -3.621 17.766 -2.771 1 95.19 255 ASP B C 1
ATOM 4555 O O . ASP B 1 255 ? -3.902 18.922 -2.443 1 95.19 255 ASP B O 1
ATOM 4559 N N . PHE B 1 256 ? -4.145 16.688 -2.217 1 91.94 256 PHE B N 1
ATOM 4560 C CA . PHE B 1 256 ? -5.305 16.734 -1.332 1 91.94 256 PHE B CA 1
ATOM 4561 C C . PHE B 1 256 ? -5.047 17.672 -0.16 1 91.94 256 PHE B C 1
ATOM 4563 O O . PHE B 1 256 ? -5.988 18.125 0.503 1 91.94 256 PHE B O 1
ATOM 4570 N N . TRP B 1 257 ? -3.844 18.078 0.122 1 91.38 257 TRP B N 1
ATOM 4571 C CA . TRP B 1 257 ? -3.549 18.953 1.262 1 91.38 257 TRP B CA 1
ATOM 4572 C C . TRP B 1 257 ? -3.727 20.422 0.894 1 91.38 257 TRP B C 1
ATOM 4574 O O . TRP B 1 257 ? -3.68 21.297 1.763 1 91.38 257 TRP B O 1
ATOM 4584 N N . LYS B 1 258 ? -3.926 20.75 -0.429 1 92.19 258 LYS B N 1
ATOM 4585 C CA . LYS B 1 258 ? -4.043 22.156 -0.794 1 92.19 258 LYS B CA 1
ATOM 4586 C C . LYS B 1 258 ? -4.98 22.344 -1.985 1 92.19 258 LYS B C 1
ATOM 4588 O O . LYS B 1 258 ? -5.215 23.469 -2.43 1 92.19 258 LYS B O 1
ATOM 4593 N N . THR B 1 259 ? -5.602 21.328 -2.412 1 92.19 259 THR B N 1
ATOM 4594 C CA . THR B 1 259 ? -6.328 21.375 -3.678 1 92.19 259 THR B CA 1
ATOM 4595 C C . THR B 1 259 ? -7.645 22.125 -3.523 1 92.19 259 THR B C 1
ATOM 4597 O O . THR B 1 259 ? -8.133 22.312 -2.406 1 92.19 259 THR B O 1
ATOM 4600 N N . ASP B 1 260 ? -8.109 22.594 -4.809 1 95.69 260 ASP B N 1
ATOM 4601 C CA . ASP B 1 260 ? -9.445 23.188 -4.871 1 95.69 260 ASP B CA 1
ATOM 4602 C C . ASP B 1 260 ? -10.336 22.406 -5.844 1 95.69 260 ASP B C 1
ATOM 4604 O O . ASP B 1 260 ? -11.391 22.906 -6.254 1 95.69 260 ASP B O 1
ATOM 4608 N N . THR B 1 261 ? -9.828 21.234 -6.191 1 96.88 261 THR B N 1
ATOM 4609 C CA . THR B 1 261 ? -10.609 20.438 -7.121 1 96.88 261 THR B CA 1
ATOM 4610 C C . THR B 1 261 ? -10.5 18.953 -6.789 1 96.88 261 THR B C 1
ATOM 4612 O O . THR B 1 261 ? -9.555 18.531 -6.109 1 96.88 261 THR B O 1
ATOM 4615 N N . ALA B 1 262 ? -11.469 18.156 -7.184 1 98.06 262 ALA B N 1
ATOM 4616 C CA . ALA B 1 262 ? -11.5 16.703 -7.141 1 98.06 262 ALA B CA 1
ATOM 4617 C C . ALA B 1 262 ? -12.391 16.141 -8.242 1 98.06 262 ALA B C 1
ATOM 4619 O O . ALA B 1 262 ? -13.203 16.859 -8.828 1 98.06 262 ALA B O 1
ATOM 4620 N N . GLU B 1 263 ? -12.156 14.938 -8.602 1 98.69 263 GLU B N 1
ATOM 4621 C CA . GLU B 1 263 ? -12.969 14.281 -9.625 1 98.69 263 GLU B CA 1
ATOM 4622 C C . GLU B 1 263 ? -13.641 13.023 -9.078 1 98.69 263 GLU B C 1
ATOM 4624 O O . GLU B 1 263 ? -13.008 12.242 -8.367 1 98.69 263 GLU B O 1
ATOM 4629 N N . ILE B 1 264 ? -14.859 12.875 -9.43 1 98.69 264 ILE B N 1
ATOM 4630 C CA . ILE B 1 264 ? -15.594 11.641 -9.164 1 98.69 264 ILE B CA 1
ATOM 4631 C C . ILE B 1 264 ? -15.711 10.82 -10.453 1 98.69 264 ILE B C 1
ATOM 4633 O O . ILE B 1 264 ? -16.156 11.336 -11.484 1 98.69 264 ILE B O 1
ATOM 4637 N N . HIS B 1 265 ? -15.234 9.641 -10.453 1 98.62 265 HIS B N 1
ATOM 4638 C CA . HIS B 1 265 ? -15.406 8.68 -11.531 1 98.62 265 HIS B CA 1
ATOM 4639 C C . HIS B 1 265 ? -16.359 7.555 -11.125 1 98.62 265 HIS B C 1
ATOM 4641 O O . HIS B 1 265 ? -16.031 6.742 -10.266 1 98.62 265 HIS B O 1
ATOM 4647 N N . TYR B 1 266 ? -17.469 7.504 -11.766 1 97.88 266 TYR B N 1
ATOM 4648 C CA . TYR B 1 266 ? -18.438 6.441 -11.477 1 97.88 266 TYR B CA 1
ATOM 4649 C C . TYR B 1 266 ? -18.141 5.203 -12.32 1 97.88 266 TYR B C 1
ATOM 4651 O O . TYR B 1 266 ? -17.578 5.305 -13.406 1 97.88 266 TYR B O 1
ATOM 4659 N N . ASN B 1 267 ? -18.578 4.027 -11.82 1 95.12 267 ASN B N 1
ATOM 4660 C CA . ASN B 1 267 ? -18.297 2.777 -12.523 1 95.12 267 ASN B CA 1
ATOM 4661 C C . ASN B 1 267 ? -19 2.727 -13.875 1 95.12 267 ASN B C 1
ATOM 4663 O O . ASN B 1 267 ? -18.578 1.986 -14.766 1 95.12 267 ASN B O 1
ATOM 4667 N N . ASP B 1 268 ? -20 3.451 -14.039 1 94.62 268 ASP B N 1
ATOM 4668 C CA . ASP B 1 268 ? -20.75 3.428 -15.297 1 94.62 268 ASP B CA 1
ATOM 4669 C C . ASP B 1 268 ? -20.109 4.34 -16.344 1 94.62 268 ASP B C 1
ATOM 4671 O O . ASP B 1 268 ? -20.641 4.5 -17.438 1 94.62 268 ASP B O 1
ATOM 4675 N N . GLY B 1 269 ? -19.062 4.988 -15.938 1 95.69 269 GLY B N 1
ATOM 4676 C CA . GLY B 1 269 ? -18.312 5.805 -16.891 1 95.69 269 GLY B CA 1
ATOM 4677 C C . GLY B 1 269 ? -18.562 7.293 -16.719 1 95.69 269 GLY B C 1
ATOM 4678 O O . GLY B 1 269 ? -17.828 8.117 -17.25 1 95.69 269 GLY B O 1
ATOM 4679 N N . GLN B 1 270 ? -19.578 7.684 -15.93 1 97.44 270 GLN B N 1
ATOM 4680 C CA . GLN B 1 270 ? -19.859 9.094 -15.672 1 97.44 270 GLN B CA 1
ATOM 4681 C C . GLN B 1 270 ? -18.766 9.711 -14.805 1 97.44 270 GLN B C 1
ATOM 4683 O O . GLN B 1 270 ? -18.172 9.031 -13.969 1 97.44 270 GLN B O 1
ATOM 4688 N N . LYS B 1 271 ? -18.578 10.992 -15.102 1 98.12 271 LYS B N 1
ATOM 4689 C CA . LYS B 1 271 ? -17.609 11.758 -14.328 1 98.12 271 LYS B CA 1
ATOM 4690 C C . LYS B 1 271 ? -18.219 13.055 -13.812 1 98.12 271 LYS B C 1
ATOM 4692 O O . LYS B 1 271 ? -19.109 13.633 -14.461 1 98.12 271 LYS B O 1
ATOM 4697 N N . GLU B 1 272 ? -17.844 13.438 -12.641 1 97.94 272 GLU B N 1
ATOM 4698 C CA . GLU B 1 272 ? -18.234 14.695 -12.008 1 97.94 272 GLU B CA 1
ATOM 4699 C C . GLU B 1 272 ? -17.016 15.414 -11.43 1 97.94 272 GLU B C 1
ATOM 4701 O O . GLU B 1 272 ? -16.125 14.781 -10.852 1 97.94 272 GLU B O 1
ATOM 4706 N N . THR B 1 273 ? -16.938 16.719 -11.68 1 98.12 273 THR B N 1
ATOM 4707 C CA . THR B 1 273 ? -15.859 17.516 -11.117 1 98.12 273 THR B CA 1
ATOM 4708 C C . THR B 1 273 ? -16.359 18.375 -9.953 1 98.12 273 THR B C 1
ATOM 4710 O O . THR B 1 273 ? -17.391 19.031 -10.062 1 98.12 273 THR B O 1
ATOM 4713 N N . LEU B 1 274 ? -15.656 18.25 -8.82 1 97.75 274 LEU B N 1
ATOM 4714 C CA . LEU B 1 274 ? -15.859 19.141 -7.688 1 97.75 274 LEU B CA 1
ATOM 4715 C C . LEU B 1 274 ? -14.859 20.297 -7.73 1 97.75 274 LEU B C 1
ATOM 4717 O O . LEU B 1 274 ? -13.695 20.109 -8.094 1 97.75 274 LEU B O 1
ATOM 4721 N N . SER B 1 275 ? -15.305 21.484 -7.391 1 96.69 275 SER B N 1
ATOM 4722 C CA . SER B 1 275 ? -14.422 22.641 -7.363 1 96.69 275 SER B CA 1
ATOM 4723 C C . SER B 1 275 ? -14.875 23.656 -6.328 1 96.69 275 SER B C 1
ATOM 4725 O O . SER B 1 275 ? -16.047 23.656 -5.922 1 96.69 275 SER B O 1
ATOM 4727 N N . SER B 1 276 ? -13.938 24.359 -5.844 1 93.81 276 SER B N 1
ATOM 4728 C CA . SER B 1 276 ? -14.203 25.469 -4.934 1 93.81 276 SER B CA 1
ATOM 4729 C C . SER B 1 276 ? -13.258 26.625 -5.199 1 93.81 276 SER B C 1
ATOM 4731 O O . SER B 1 276 ? -12.125 26.438 -5.652 1 93.81 276 SER B O 1
ATOM 4733 N N . ASN B 1 277 ? -13.789 27.828 -5 1 86.19 277 ASN B N 1
ATOM 4734 C CA . ASN B 1 277 ? -12.922 29 -5.066 1 86.19 277 ASN B CA 1
ATOM 4735 C C . ASN B 1 277 ? -12.031 29.109 -3.83 1 86.19 277 ASN B C 1
ATOM 4737 O O . ASN B 1 277 ? -12.5 28.922 -2.705 1 86.19 277 ASN B O 1
ATOM 4741 N N . GLN B 1 278 ? -10.805 29.203 -4.125 1 84.25 278 GLN B N 1
ATOM 4742 C CA . GLN B 1 278 ? -9.828 29.266 -3.043 1 84.25 278 GLN B CA 1
ATOM 4743 C C . GLN B 1 278 ? -8.672 30.203 -3.391 1 84.25 278 GLN B C 1
ATOM 4745 O O . GLN B 1 278 ? -7.961 29.969 -4.371 1 84.25 278 GLN B O 1
ATOM 4750 N N . HIS B 1 279 ? -8.602 31.312 -2.727 1 81.12 279 HIS B N 1
ATOM 4751 C CA . HIS B 1 279 ? -7.445 32.188 -2.93 1 81.12 279 HIS B CA 1
ATOM 4752 C C . HIS B 1 279 ? -6.266 31.734 -2.072 1 81.12 279 HIS B C 1
ATOM 4754 O O . HIS B 1 279 ? -5.133 31.672 -2.559 1 81.12 279 HIS B O 1
ATOM 4760 N N . SER B 1 280 ? -6.559 31.484 -0.776 1 88 280 SER B N 1
ATOM 4761 C CA . SER B 1 280 ? -5.578 30.938 0.157 1 88 280 SER B CA 1
ATOM 4762 C C . SER B 1 280 ? -6.059 29.625 0.76 1 88 280 SER B C 1
ATOM 4764 O O . SER B 1 280 ? -7.203 29.516 1.204 1 88 280 SER B O 1
ATOM 4766 N N . GLU B 1 281 ? -5.117 28.625 0.777 1 91.38 281 GLU B N 1
ATOM 4767 C CA . GLU B 1 281 ? -5.48 27.344 1.371 1 91.38 281 GLU B CA 1
ATOM 4768 C C . GLU B 1 281 ? -5.477 27.422 2.895 1 91.38 281 GLU B C 1
ATOM 4770 O O . GLU B 1 281 ? -5.988 26.516 3.568 1 91.38 281 GLU B O 1
ATOM 4775 N N . PHE B 1 282 ? -4.949 28.547 3.451 1 95.81 282 PHE B N 1
ATOM 4776 C CA . PHE B 1 282 ? -4.809 28.656 4.898 1 95.81 282 PHE B CA 1
ATOM 4777 C C . PHE B 1 282 ? -5.996 29.406 5.504 1 95.81 282 PHE B C 1
ATOM 4779 O O . PHE B 1 282 ? -6.227 29.344 6.711 1 95.81 282 PHE B O 1
ATOM 4786 N N . VAL B 1 283 ? -6.723 30.156 4.715 1 96.12 283 VAL B N 1
ATOM 4787 C CA . VAL B 1 283 ? -7.734 31.078 5.234 1 96.12 283 VAL B CA 1
ATOM 4788 C C . VAL B 1 283 ? -8.805 30.297 5.984 1 96.12 283 VAL B C 1
ATOM 4790 O O . VAL B 1 283 ? -9.32 30.75 7.008 1 96.12 283 VAL B O 1
ATOM 4793 N N . PHE B 1 284 ? -9.094 29.094 5.527 1 96.56 284 PHE B N 1
ATOM 4794 C CA . PHE B 1 284 ? -10.18 28.312 6.105 1 96.56 284 PHE B CA 1
ATOM 4795 C C . PHE B 1 284 ? -9.812 27.828 7.504 1 96.56 284 PHE B C 1
ATOM 4797 O O . PHE B 1 284 ? -10.641 27.875 8.422 1 96.56 284 PHE B O 1
ATOM 4804 N N . GLU B 1 285 ? -8.602 27.359 7.664 1 97.56 285 GLU B N 1
ATOM 4805 C CA . GLU B 1 285 ? -8.109 26.969 8.984 1 97.56 285 GLU B CA 1
ATOM 4806 C C . GLU B 1 285 ? -8.055 28.172 9.93 1 97.56 285 GLU B C 1
ATOM 4808 O O . GLU B 1 285 ? -8.484 28.078 11.086 1 97.56 285 GLU B O 1
ATOM 4813 N N . VAL B 1 286 ? -7.574 29.312 9.469 1 97.81 286 VAL B N 1
ATOM 4814 C CA . VAL B 1 286 ? -7.461 30.516 10.273 1 97.81 286 VAL B CA 1
ATOM 4815 C C . VAL B 1 286 ? -8.844 30.969 10.734 1 97.81 286 VAL B C 1
ATOM 4817 O O . VAL B 1 286 ? -9.047 31.281 11.906 1 97.81 286 VAL B O 1
ATOM 4820 N N . ASP B 1 287 ? -9.781 30.938 9.812 1 97.38 287 ASP B N 1
ATOM 4821 C CA . ASP B 1 287 ? -11.141 31.328 10.156 1 97.38 287 ASP B CA 1
ATOM 4822 C C . ASP B 1 287 ? -11.727 30.406 11.219 1 97.38 287 ASP B C 1
ATOM 4824 O O . ASP B 1 287 ? -12.438 30.859 12.117 1 97.38 287 ASP B O 1
ATOM 4828 N N . HIS B 1 288 ? -11.453 29.141 11.062 1 97.69 288 HIS B N 1
ATOM 4829 C CA . HIS B 1 288 ? -11.922 28.203 12.07 1 97.69 288 HIS B CA 1
ATOM 4830 C C . HIS B 1 288 ? -11.305 28.5 13.43 1 97.69 288 HIS B C 1
ATOM 4832 O O . HIS B 1 288 ? -12.008 28.516 14.445 1 97.69 288 HIS B O 1
ATOM 4838 N N . VAL B 1 289 ? -10.023 28.703 13.492 1 98.31 289 VAL B N 1
ATOM 4839 C CA . VAL B 1 289 ? -9.328 29.016 14.734 1 98.31 289 VAL B CA 1
ATOM 4840 C C . VAL B 1 289 ? -9.914 30.297 15.344 1 98.31 289 VAL B C 1
ATOM 4842 O O . VAL B 1 289 ? -10.203 30.344 16.547 1 98.31 289 VAL B O 1
ATOM 4845 N N . ASN B 1 290 ? -10.078 31.359 14.5 1 97.75 290 ASN B N 1
ATOM 4846 C CA . ASN B 1 290 ? -10.672 32.594 14.969 1 97.75 290 ASN B CA 1
ATOM 4847 C C . ASN B 1 290 ? -12.039 32.375 15.609 1 97.75 290 ASN B C 1
ATOM 4849 O O . ASN B 1 290 ? -12.32 32.906 16.688 1 97.75 290 ASN B O 1
ATOM 4853 N N . ALA B 1 291 ? -12.797 31.594 14.938 1 97.44 291 ALA B N 1
ATOM 4854 C CA . ALA B 1 291 ? -14.133 31.281 15.445 1 97.44 291 ALA B CA 1
ATOM 4855 C C . ALA B 1 291 ? -14.062 30.562 16.781 1 97.44 291 ALA B C 1
ATOM 4857 O O . ALA B 1 291 ? -14.852 30.844 17.688 1 97.44 291 ALA B O 1
ATOM 4858 N N . CYS B 1 292 ? -13.211 29.594 16.906 1 97.94 292 CYS B N 1
ATOM 4859 C CA . CYS B 1 292 ? -13.039 28.875 18.156 1 97.94 292 CYS B CA 1
ATOM 4860 C C . CYS B 1 292 ? -12.656 29.828 19.281 1 97.94 292 CYS B C 1
ATOM 4862 O O . CYS B 1 292 ? -13.203 29.75 20.391 1 97.94 292 CYS B O 1
ATOM 4864 N N . LEU B 1 293 ? -11.703 30.719 19.016 1 97.5 293 LEU B N 1
ATOM 4865 C CA . LEU B 1 293 ? -11.234 31.656 20.016 1 97.5 293 LEU B CA 1
ATOM 4866 C C . LEU B 1 293 ? -12.352 32.625 20.422 1 97.5 293 LEU B C 1
ATOM 4868 O O . LEU B 1 293 ? -12.531 32.906 21.594 1 97.5 293 LEU B O 1
ATOM 4872 N N . GLU B 1 294 ? -13.078 33.094 19.422 1 95.94 294 GLU B N 1
ATOM 4873 C CA . GLU B 1 294 ? -14.203 33.969 19.688 1 95.94 294 GLU B CA 1
ATOM 4874 C C . GLU B 1 294 ? -15.25 33.312 20.578 1 95.94 294 GLU B C 1
ATOM 4876 O O . GLU B 1 294 ? -15.867 33.969 21.406 1 95.94 294 GLU B O 1
ATOM 4881 N N . GLN B 1 295 ? -15.391 32.062 20.359 1 96.5 295 GLN B N 1
ATOM 4882 C CA . GLN B 1 295 ? -16.391 31.312 21.109 1 96.5 295 GLN B CA 1
ATOM 4883 C C . GLN B 1 295 ? -15.797 30.75 22.406 1 96.5 295 GLN B C 1
ATOM 4885 O O . GLN B 1 295 ? -16.469 30.016 23.125 1 96.5 295 GLN B O 1
ATOM 4890 N N . ARG B 1 296 ? -14.562 31.031 22.672 1 96.38 296 ARG B N 1
ATOM 4891 C CA . ARG B 1 296 ? -13.836 30.641 23.875 1 96.38 296 ARG B CA 1
ATOM 4892 C C . ARG B 1 296 ? -13.789 29.125 24 1 96.38 296 ARG B C 1
ATOM 4894 O O . ARG B 1 296 ? -13.969 28.578 25.094 1 96.38 296 ARG B O 1
ATOM 4901 N N . LEU B 1 297 ? -13.633 28.453 22.859 1 96.56 297 LEU B N 1
ATOM 4902 C CA . LEU B 1 297 ? -13.438 27.016 22.844 1 96.56 297 LEU B CA 1
ATOM 4903 C C . LEU B 1 297 ? -11.984 26.656 23.156 1 96.56 297 LEU B C 1
ATOM 4905 O O . LEU B 1 297 ? -11.07 27.375 22.766 1 96.56 297 LEU B O 1
ATOM 4909 N N . LEU B 1 298 ? -11.82 25.531 23.781 1 95.88 298 LEU B N 1
ATOM 4910 C CA . LEU B 1 298 ? -10.477 25.094 24.125 1 95.88 298 LEU B CA 1
ATOM 4911 C C . LEU B 1 298 ? -9.922 24.156 23.078 1 95.88 298 LEU B C 1
ATOM 4913 O O . LEU B 1 298 ? -8.711 23.953 22.969 1 95.88 298 LEU B O 1
ATOM 4917 N N . GLU B 1 299 ? -10.883 23.531 22.375 1 96.44 299 GLU B N 1
ATOM 4918 C CA . GLU B 1 299 ? -10.5 22.547 21.375 1 96.44 299 GLU B CA 1
ATOM 4919 C C . GLU B 1 299 ? -11.305 22.703 20.094 1 96.44 299 GLU B C 1
ATOM 4921 O O . GLU B 1 299 ? -12.445 23.188 20.125 1 96.44 299 GLU B O 1
ATOM 4926 N N . SER B 1 300 ? -10.672 22.375 19.016 1 98.06 300 SER B N 1
ATOM 4927 C CA . SER B 1 300 ? -11.352 22.328 17.734 1 98.06 300 SER B CA 1
ATOM 4928 C C . SER B 1 300 ? -12.266 21.109 17.625 1 98.06 300 SER B C 1
ATOM 4930 O O . SER B 1 300 ? -11.898 20.016 18.078 1 98.06 300 SER B O 1
ATOM 4932 N N . SER B 1 301 ? -13.422 21.266 17.062 1 97.06 301 SER B N 1
ATOM 4933 C CA . SER B 1 301 ? -14.32 20.141 16.797 1 97.06 301 SER B CA 1
ATOM 4934 C C . SER B 1 301 ? -13.906 19.391 15.547 1 97.06 301 SER B C 1
ATOM 4936 O O . SER B 1 301 ? -14.414 18.297 15.281 1 97.06 301 SER B O 1
ATOM 4938 N N . ILE B 1 302 ? -12.969 19.906 14.742 1 97.88 302 ILE B N 1
ATOM 4939 C CA . ILE B 1 302 ? -12.531 19.312 13.484 1 97.88 302 ILE B CA 1
ATOM 4940 C C . ILE B 1 302 ? -11.18 18.625 13.688 1 97.88 302 ILE B C 1
ATOM 4942 O O . ILE B 1 302 ? -11.047 17.422 13.445 1 97.88 302 ILE B O 1
ATOM 4946 N N . VAL B 1 303 ? -10.227 19.375 14.141 1 98.56 303 VAL B N 1
ATOM 4947 C CA . VAL B 1 303 ? -8.961 18.797 14.578 1 98.56 303 VAL B CA 1
ATOM 4948 C C . VAL B 1 303 ? -8.992 18.547 16.078 1 98.56 303 VAL B C 1
ATOM 4950 O O . VAL B 1 303 ? -8.414 19.328 16.859 1 98.56 303 VAL B O 1
ATOM 4953 N N . THR B 1 304 ? -9.562 17.469 16.5 1 98.25 304 THR B N 1
ATOM 4954 C CA . THR B 1 304 ? -9.773 17.172 17.906 1 98.25 304 THR B CA 1
ATOM 4955 C C . THR B 1 304 ? -8.484 16.703 18.562 1 98.25 304 THR B C 1
ATOM 4957 O O . THR B 1 304 ? -7.562 16.25 17.891 1 98.25 304 THR B O 1
ATOM 4960 N N . LYS B 1 305 ? -8.461 16.859 19.859 1 98.38 305 LYS B N 1
ATOM 4961 C CA . LYS B 1 305 ? -7.383 16.281 20.656 1 98.38 305 LYS B CA 1
ATOM 4962 C C . LYS B 1 305 ? -7.172 14.812 20.328 1 98.38 305 LYS B C 1
ATOM 4964 O O . LYS B 1 305 ? -6.039 14.375 20.109 1 98.38 305 LYS B O 1
ATOM 4969 N N . GLU B 1 306 ? -8.195 14.055 20.188 1 98.25 306 GLU B N 1
ATOM 4970 C CA . GLU B 1 306 ? -8.133 12.617 19.938 1 98.25 306 GLU B CA 1
ATOM 4971 C C . GLU B 1 306 ? -7.492 12.328 18.578 1 98.25 306 GLU B C 1
ATOM 4973 O O . GLU B 1 306 ? -6.66 11.43 18.469 1 98.25 306 GLU B O 1
ATOM 4978 N N . LEU B 1 307 ? -7.918 13.07 17.594 1 98.5 307 LEU B N 1
ATOM 4979 C CA . LEU B 1 307 ? -7.359 12.898 16.25 1 98.5 307 LEU B CA 1
ATOM 4980 C C . LEU B 1 307 ? -5.852 13.133 16.266 1 98.5 307 LEU B C 1
ATOM 4982 O O . LEU B 1 307 ? -5.094 12.328 15.711 1 98.5 307 LEU B O 1
ATOM 4986 N N . THR B 1 308 ? -5.438 14.258 16.859 1 98.75 308 THR B N 1
ATOM 4987 C CA . THR B 1 308 ? -4.023 14.594 16.953 1 98.75 308 THR B CA 1
ATOM 4988 C C . THR B 1 308 ? -3.252 13.531 17.719 1 98.75 308 THR B C 1
ATOM 4990 O O . THR B 1 308 ? -2.225 13.039 17.25 1 98.75 308 THR B O 1
ATOM 4993 N N . LEU B 1 309 ? -3.771 13.133 18.891 1 98.75 309 LEU B N 1
ATOM 4994 C CA . LEU B 1 309 ? -3.08 12.156 19.719 1 98.75 309 LEU B CA 1
ATOM 4995 C C . LEU B 1 309 ? -2.949 10.82 19 1 98.75 309 LEU B C 1
ATOM 4997 O O . LEU B 1 309 ? -1.907 10.164 19.078 1 98.75 309 LEU B O 1
ATOM 5001 N N . LYS B 1 310 ? -4.02 10.414 18.359 1 98.75 310 LYS B N 1
ATOM 5002 C CA . LYS B 1 310 ? -3.979 9.156 17.625 1 98.75 310 LYS B CA 1
ATOM 5003 C C . LYS B 1 310 ? -2.91 9.188 16.531 1 98.75 310 LYS B C 1
ATOM 5005 O O . LYS B 1 310 ? -2.164 8.227 16.359 1 98.75 310 LYS B O 1
ATOM 5010 N N . THR B 1 311 ? -2.846 10.25 15.805 1 98.69 311 THR B N 1
ATOM 5011 C CA . THR B 1 311 ? -1.87 10.398 14.727 1 98.69 311 THR B CA 1
ATOM 5012 C C . THR B 1 311 ? -0.449 10.383 15.281 1 98.69 311 THR B C 1
ATOM 5014 O O . THR B 1 311 ? 0.432 9.719 14.734 1 98.69 311 THR B O 1
ATOM 5017 N N . VAL B 1 312 ? -0.204 11.109 16.391 1 98.75 312 VAL B N 1
ATOM 5018 C CA . VAL B 1 312 ? 1.11 11.117 17.016 1 98.75 312 VAL B CA 1
ATOM 5019 C C . VAL B 1 312 ? 1.466 9.711 17.484 1 98.75 312 VAL B C 1
ATOM 5021 O O . VAL B 1 312 ? 2.596 9.258 17.312 1 98.75 312 VAL B O 1
ATOM 5024 N N . ALA B 1 313 ? 0.515 9.031 18.078 1 98.69 313 ALA B N 1
ATOM 5025 C CA . ALA B 1 313 ? 0.735 7.676 18.578 1 98.69 313 ALA B CA 1
ATOM 5026 C C . ALA B 1 313 ? 1.145 6.734 17.453 1 98.69 313 ALA B C 1
ATOM 5028 O O . ALA B 1 313 ? 2.072 5.938 17.609 1 98.69 313 ALA B O 1
ATOM 5029 N N . ILE B 1 314 ? 0.46 6.758 16.328 1 98.62 314 ILE B N 1
ATOM 5030 C CA . ILE B 1 314 ? 0.763 5.922 15.18 1 98.62 314 ILE B CA 1
ATOM 5031 C C . ILE B 1 314 ? 2.188 6.199 14.703 1 98.62 314 ILE B C 1
ATOM 5033 O O . ILE B 1 314 ? 2.971 5.27 14.492 1 98.62 314 ILE B O 1
ATOM 5037 N N . THR B 1 315 ? 2.49 7.488 14.555 1 98.44 315 THR B N 1
ATOM 5038 C CA . THR B 1 315 ? 3.803 7.879 14.055 1 98.44 315 THR B CA 1
ATOM 5039 C C . THR B 1 315 ? 4.906 7.402 15 1 98.44 315 THR B C 1
ATOM 5041 O O . THR B 1 315 ? 5.891 6.805 14.555 1 98.44 315 THR B O 1
ATOM 5044 N N . GLU B 1 316 ? 4.711 7.664 16.281 1 98.12 316 GLU B N 1
ATOM 5045 C CA . GLU B 1 316 ? 5.699 7.25 17.281 1 98.12 316 GLU B CA 1
ATOM 5046 C C . GLU B 1 316 ? 5.891 5.738 17.266 1 98.12 316 GLU B C 1
ATOM 5048 O O . GLU B 1 316 ? 7.023 5.246 17.297 1 98.12 316 GLU B O 1
ATOM 5053 N N . ALA B 1 317 ? 4.824 5 17.25 1 98.12 317 ALA B N 1
ATOM 5054 C CA . ALA B 1 317 ? 4.879 3.539 17.281 1 98.12 317 ALA B CA 1
ATOM 5055 C C . ALA B 1 317 ? 5.641 2.984 16.094 1 98.12 317 ALA B C 1
ATOM 5057 O O . ALA B 1 317 ? 6.434 2.051 16.219 1 98.12 317 ALA B O 1
ATOM 5058 N N . ILE B 1 318 ? 5.418 3.516 14.93 1 97.81 318 ILE B N 1
ATOM 5059 C CA . ILE B 1 318 ? 6.078 3.031 13.727 1 97.81 318 ILE B CA 1
ATOM 5060 C C . ILE B 1 318 ? 7.578 3.301 13.812 1 97.81 318 ILE B C 1
ATOM 5062 O O . ILE B 1 318 ? 8.391 2.438 13.469 1 97.81 318 ILE B O 1
ATOM 5066 N N . TYR B 1 319 ? 7.973 4.48 14.297 1 97.12 319 TYR B N 1
ATOM 5067 C CA . TYR B 1 319 ? 9.391 4.785 14.43 1 97.12 319 TYR B CA 1
ATOM 5068 C C . TYR B 1 319 ? 10.047 3.885 15.469 1 97.12 319 TYR B C 1
ATOM 5070 O O . TYR B 1 319 ? 11.211 3.502 15.328 1 97.12 319 TYR B O 1
ATOM 5078 N N . LYS B 1 320 ? 9.32 3.586 16.547 1 95.56 320 LYS B N 1
ATOM 5079 C CA . LYS B 1 320 ? 9.859 2.746 17.609 1 95.56 320 LYS B CA 1
ATOM 5080 C C . LYS B 1 320 ? 10.242 1.365 17.094 1 95.56 320 LYS B C 1
ATOM 5082 O O . LYS B 1 320 ? 11.141 0.718 17.625 1 95.56 320 LYS B O 1
ATOM 5087 N N . ASN B 1 321 ? 9.547 0.971 16.031 1 91.38 321 ASN B N 1
ATOM 5088 C CA . ASN B 1 321 ? 9.859 -0.323 15.438 1 91.38 321 ASN B CA 1
ATOM 5089 C C . ASN B 1 321 ? 11.234 -0.323 14.781 1 91.38 321 ASN B C 1
ATOM 5091 O O . ASN B 1 321 ? 11.773 -1.383 14.453 1 91.38 321 ASN B O 1
ATOM 5095 N N . TYR B 1 322 ? 11.898 0.817 14.617 1 86.88 322 TYR B N 1
ATOM 5096 C CA . TYR B 1 322 ? 13.188 0.931 13.953 1 86.88 322 TYR B CA 1
ATOM 5097 C C . TYR B 1 322 ? 14.266 1.391 14.93 1 86.88 322 TYR B C 1
ATOM 5099 O O . TYR B 1 322 ? 15.43 1.55 14.547 1 86.88 322 TYR B O 1
ATOM 5107 N N . GLN B 1 323 ? 13.875 1.883 16.016 1 76.69 323 GLN B N 1
ATOM 5108 C CA . GLN B 1 323 ? 14.859 2.32 17 1 76.69 323 GLN B CA 1
ATOM 5109 C C . GLN B 1 323 ? 15.289 1.161 17.906 1 76.69 323 GLN B C 1
ATOM 5111 O O . GLN B 1 323 ? 14.594 0.809 18.844 1 76.69 323 GLN B O 1
ATOM 5116 N N . LYS B 1 324 ? 15.961 0.233 17.391 1 49.22 324 LYS B N 1
ATOM 5117 C CA . LYS B 1 324 ? 16.531 -0.807 18.25 1 49.22 324 LYS B CA 1
ATOM 5118 C C . LYS B 1 324 ? 17.391 -0.202 19.359 1 49.22 324 LYS B C 1
ATOM 5120 O O . LYS B 1 324 ? 18.047 0.822 19.156 1 49.22 324 LYS B O 1
#

InterPro domains:
  IPR000683 Gfo/Idh/MocA-like oxidoreductase, N-terminal [PF01408] (12-125)
  IPR036291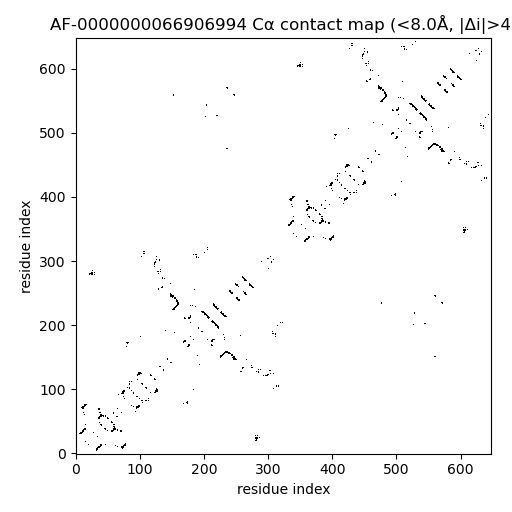 NAD(P)-binding domain superfamily [SSF51735] (5-156)
  IPR050984 Gfo/Idh/MocA domain-containing protein [PTHR22604] (3-321)
  IPR055170 GFO/IDH/MocA-like oxidoreductase domain [PF22725] (137-251)

Secondary structure (DSSP, 8-state):
----TTPPEEEEEES--TTHHHHHHHHHHSSSEEEEEEE-SSHHHHHHHHHHHT-SEEESSHHHHHH-TT-SEEEE-S-GGGHHHHHHHHHHTT-EEEEESS--SSHHHHHHHHHHHHHTT--EEEE-GGGG-HHHHHHHHHHHTTTT-SEEEEEEEEE-TTGGGSTTTT-GGGT-SHHHHHSHHHHHHHHHHHTS--SEEEEEEE--TTS--SEEEEEEE-GGG-EEEEEEESSS----EEEEEETTEEEEEETTTT-SEEEEEETTS-EEEEE---S-SSHHHHHHHHHHHHTT-SS-SSS-HHHHHHHHHHHHHHHHTT--/----TTPPEEEEEES--TTHHHHHHHHHHSSSEEEEEEE-SSHHHHHHHHHHHT-SEEESSHHHHHH-TT-SEEEE-S-GGGHHHHHHHHHHTT-EEEEESS--SSHHHHHHHHHHHHHTT--EEEE-GGGG-HHHHHHHHHHHTTTT-SEEEEEEEEE-TTGGGSTTTT-GGGT-SHHHHHSHHHHHHHHHHHTS--SEEEEEEE--TTS--SEEEEEEE-GGG-EEEEEEESSS----EEEEEETTEEEEEETTTT-SEEEEEETTS-EEEEE---S-SSHHHHHHHHHHHHTT-SS-SSS-HHHHHHHHHHHHHHHHTT--

Foldseek 3Di:
DPPPDQAAAEEEEEDPDPCVLLLQVLQVPARRHHYAEYEYCAQVSQVVVCVVSVHNYYYNDLLVSLLDPRHAEYEYDDQAACQLVSLVSNLVSVHAYATEFPRHLALVSLVVSLVSLVVSLHAYFYDQLLLQAPVLVVLLVCVVVCVQHAWAEKEWEDEAQPPVVPPCQFPVVRVHAFCRVPVLRQQLSVCLSVVWHFPDKAKDFDHDPPTHTAWMWMWGHTPPNHIYIYIYGNNDDDFGWMWIHHPFWIKIQGPSSQDQKIKIAGPVGDIDIGGDDDPRSNNRVSNQVSVCVVVSHRARPRRGSVSSSSSSNNSNVNVVVVPD/DPPPDQAAAEEEEEDPDPCVLQLQVLQVPARGHHYAEYEYCAQVSQVVVCVVSVHNYYYNDLLVRLLDPRHAEYEYDDQAACQLVSLVSNLVSVHAYATEFPRHLALVSLVVSLVSLVVSLHAYFYDQLLLQAPVLVVLLVCVVVCVQHAWAEKEWEDEAQPPVVPPCQFPVVRVHAFCRVPVLRQQLSVCLSVVWHFPDKAKDFDHDPPTHTAWMWMWGHTPPNHIYIYIYGNNDDDFGWMWIHHPFWIKIQGPSSQDQKIKIAGPVGDIDIGGDDDPRSNNRVSNQVSVCVVVSHRARPRRGSVSSSSSSHNSNVNVVVVPD

Radius of gyration: 29.65 Å; Cα contacts (8 Å, |Δi|>4): 1455; chains: 2; bounding box: 48×91×62 Å

Nearest PDB structures (foldseek):
  3e9m-assembly1_D  TM=9.686E-01  e=1.905E-44  Enterococcus faecalis
  3evn-assembly1_A  TM=9.817E-01  e=1.098E-41  Streptococcus agalactiae serogroup V
  2o48-assembly1_X  TM=9.049E-01  e=2.705E-31  Macaca fascicularis
  4had-assembly1_C  TM=9.134E-01  e=2.430E-29  Rhizobium etli CFN 42
  4had-assembly1_D  TM=9.152E-01  e=3.088E-29  Rhizobium etli CFN 42

Solvent-accessible surface area (backbone atoms only — not comparable to full-atom values): 32938 Å² total; per-residue (Å²): 129,86,72,59,92,86,62,60,45,25,30,24,34,38,42,83,41,87,62,47,66,57,47,52,52,6,31,65,69,26,80,46,41,39,62,37,32,31,11,17,85,45,42,66,63,14,40,53,51,18,60,76,67,70,28,83,33,57,23,45,28,61,64,60,49,38,65,38,88,65,37,50,31,35,38,40,48,54,61,42,57,46,30,49,61,54,52,47,53,27,43,77,48,75,24,23,38,40,32,34,65,44,58,36,78,36,44,68,58,43,52,49,50,54,50,51,25,56,75,68,73,26,34,50,34,64,50,57,39,36,75,45,30,67,42,47,54,50,50,40,50,44,56,73,69,41,70,27,41,65,63,44,38,36,46,32,36,44,42,40,59,75,52,73,82,45,81,53,37,49,34,49,87,46,42,25,18,44,49,50,67,56,39,53,58,60,55,49,50,52,29,58,68,66,72,46,69,60,80,44,72,49,64,48,74,29,59,53,89,93,37,19,33,40,31,30,42,37,42,33,37,33,76,88,57,24,37,36,38,39,39,38,29,43,70,36,90,50,79,41,34,35,35,41,35,22,63,38,18,33,38,43,25,46,45,58,66,63,41,44,49,35,37,36,42,36,73,87,68,52,72,46,78,49,73,48,92,69,92,50,63,36,22,46,37,45,35,51,50,45,50,35,56,75,67,69,39,48,60,45,91,80,57,27,70,65,58,53,48,50,51,29,39,53,53,35,54,45,53,54,76,68,60,123,129,85,71,61,91,88,62,60,44,24,29,23,34,38,43,82,41,87,62,47,66,58,47,53,51,7,32,66,68,27,93,41,40,39,64,38,32,30,11,16,85,45,44,65,62,14,41,54,51,17,62,77,66,70,29,82,32,56,24,47,28,61,67,60,49,37,66,36,89,65,36,51,30,35,38,40,48,55,60,42,57,47,30,50,61,54,52,47,53,27,43,76,48,74,25,24,37,41,32,35,66,41,57,37,76,36,45,68,56,43,52,48,50,54,49,52,25,56,75,69,73,27,32,51,34,63,52,57,40,35,75,44,30,66,42,46,54,50,49,40,49,42,58,74,70,41,71,26,42,63,62,42,39,36,46,33,36,45,42,40,60,75,51,73,82,44,80,53,36,49,35,49,88,48,43,24,18,42,49,52,68,55,41,54,58,59,55,49,48,52,28,59,67,67,72,45,70,58,79,45,72,49,63,48,74,29,59,52,90,94,38,19,33,40,32,29,40,36,40,34,37,32,72,88,59,23,36,35,38,39,39,37,29,41,72,36,88,51,78,41,32,35,36,41,34,20,61,38,16,35,37,44,26,47,45,56,66,62,41,41,48,34,37,36,42,36,72,87,68,51,72,46,79,47,72,47,94,68,94,48,63,36,23,47,37,45,43,51,52,42,50,34,56,73,68,67,37,49,59,44,92,81,56,27,69,65,58,53,48,51,50,29,40,53,54,33,53,45,51,54,75,68,59,124

Sequence (648 aa):
MNRRENEMIRYGILSTAQVVPRFVAGVKESQGGTVTAIASRGIEKAQKMAQELDIPQAYGSYEKLCQSEDVDIVYVAVYNKGHYDAAKLALLNNKHVLLEKPFTMTLAQAEELFALAKERNLFLMEAQKSLFLPITKQIQQVIQKGKIGTLRWLDSVTAYPNIDHISWFRDLSAGGGVFRGAGTYPLEYMQHLLGASPEEFKGTLTFPEGQSDAQAQVTLNFPNGVIGTIFLTVDLDLSKRMIIYGEKGKIIVPDFWKTDTAEIHYNDGQKETLSSNQHSEFVFEVDHVNACLEQRLLESSIVTKELTLKTVAITEAIYKNYQKMNRRENEMIRYGILSTAQVVPRFVAGVKESQGGTVTAIASRGIEKAQKMAQELDIPQAYGSYEKLCQSEDVDIVYVAVYNKGHYDAAKLALLNNKHVLLEKPFTMTLAQAEELFALAKERNLFLMEAQKSLFLPITKQIQQVIQKGKIGTLRWLDSVTAYPNIDHISWFRDLSAGGGVFRGAGTYPLEYMQHLLGASPEEFKGTLTFPEGQSDAQAQVTLNFPNGVIGTIFLTVDLDLSKRMIIYGEKGKIIVPDFWKTDTAEIHYNDGQKETLSSNQHSEFVFEVDHVNACLEQRLLESSIVTKELTLKTVAITEAIYKNYQK